Protein AF-J0D7P2-F1 (afdb_monomer_lite)

InterPro domains:
  IPR002893 Zinc finger, MYND-type [PF01753] (355-389)
  IPR002893 Zinc finger, MYND-type [PS50865] (340-389)

Radius of gyration: 26.2 Å; chains: 1; bounding box: 62×59×88 Å

Sequence (466 aa):
MDLVTRANRIAATLAGESATCCPLCLVSLAEELATGVAVRELDRVRTDGHAFWNACVAAVIKLFEDTAPGRHGILESTIATCPREHGSAGRLPNVVQVLVNALCHILSAGLTRGAHSGFERAKKRRGAFASARGHWPTEPAQLFPGGPHRLLCALVHWGADGQSRYPIAVLAELATVALPFVFRTIIGSPRLHIDTLTLFVDRLRGEPVDEDADGVTLQEQDVSRRRTTRSQGIMAVALFLGALQSGPDAGANDLLSFAGPRGQDVFGAVVDALEFFNCPRTDMYKALALVANRLQQNLGLPVSVLPAPILACRGPELDIQDIIVVLLRTVREQKRRCSGPGCGLYVQEHEPGMAFRPCADCLVVHYCSRACQRRDWNGGSRVAHAQVCAAIRRLVDARDYHAAYAACSPREMSAILEFALSHTALHDELRQRAVEILGQHHDVGLRTLMALSPDVRMAAMHEIFG

Structure (mmCIF, N/CA/C/O backbone):
data_AF-J0D7P2-F1
#
_entry.id   AF-J0D7P2-F1
#
loop_
_atom_site.group_PDB
_atom_site.id
_atom_site.type_symbol
_atom_site.label_atom_id
_atom_site.label_alt_id
_atom_site.label_comp_id
_atom_site.label_asym_id
_atom_site.label_entity_id
_atom_site.label_seq_id
_atom_site.pdbx_PDB_ins_code
_atom_site.Cartn_x
_atom_site.Cartn_y
_atom_site.Cartn_z
_atom_site.occupancy
_atom_site.B_iso_or_equiv
_atom_site.auth_seq_id
_atom_site.auth_comp_id
_atom_site.auth_asym_id
_atom_site.auth_atom_id
_atom_site.pdbx_PDB_model_num
ATOM 1 N N . MET A 1 1 ? 2.877 -11.724 -33.453 1.00 72.81 1 MET A N 1
ATOM 2 C CA . MET A 1 1 ? 3.406 -12.660 -32.434 1.00 72.81 1 MET A CA 1
ATOM 3 C C . MET A 1 1 ? 2.502 -12.557 -31.227 1.00 72.81 1 MET A C 1
ATOM 5 O O . MET A 1 1 ? 2.209 -11.434 -30.843 1.00 72.81 1 MET A O 1
ATOM 9 N N . ASP A 1 2 ? 2.036 -13.680 -30.684 1.00 94.75 2 ASP A N 1
ATOM 10 C CA . ASP A 1 2 ? 1.225 -13.688 -29.461 1.00 94.75 2 ASP A CA 1
ATOM 11 C C . ASP A 1 2 ? 1.992 -13.028 -28.292 1.00 94.75 2 ASP A C 1
ATOM 13 O O . ASP A 1 2 ? 3.217 -13.168 -28.179 1.00 94.75 2 ASP A O 1
ATOM 17 N N . LEU A 1 3 ? 1.282 -12.256 -27.464 1.00 96.12 3 LEU A N 1
ATOM 18 C CA . LEU A 1 3 ? 1.869 -11.417 -26.415 1.00 96.12 3 LEU A CA 1
ATOM 19 C C . LEU A 1 3 ? 2.618 -12.245 -25.359 1.00 96.12 3 LEU A C 1
ATOM 21 O O . LEU A 1 3 ? 3.700 -11.842 -24.931 1.00 96.12 3 LEU A O 1
ATOM 25 N N . VAL A 1 4 ? 2.100 -13.426 -24.999 1.00 97.00 4 VAL A N 1
ATOM 26 C CA . VAL A 1 4 ? 2.747 -14.348 -24.049 1.00 97.00 4 VAL A CA 1
ATOM 27 C C . VAL A 1 4 ? 4.060 -14.863 -24.631 1.00 97.00 4 VAL A C 1
ATOM 29 O O . VAL A 1 4 ? 5.087 -14.872 -23.956 1.00 97.00 4 VAL A O 1
ATOM 32 N N . THR A 1 5 ? 4.066 -15.212 -25.920 1.00 97.00 5 THR A N 1
ATOM 33 C CA . THR A 1 5 ? 5.286 -15.654 -26.615 1.00 97.00 5 THR A CA 1
ATOM 34 C C . THR A 1 5 ? 6.365 -14.565 -26.608 1.00 97.00 5 THR A C 1
ATOM 36 O O . THR A 1 5 ? 7.541 -14.845 -26.362 1.00 97.00 5 THR A O 1
ATOM 39 N N . ARG A 1 6 ? 5.976 -13.304 -26.845 1.00 96.56 6 ARG A N 1
ATOM 40 C CA . ARG A 1 6 ? 6.893 -12.155 -26.773 1.00 96.56 6 ARG A CA 1
ATOM 41 C C . ARG A 1 6 ? 7.418 -11.944 -25.349 1.00 96.56 6 ARG A C 1
ATOM 43 O O . ARG A 1 6 ? 8.620 -11.747 -25.188 1.00 96.56 6 ARG A O 1
ATOM 50 N N . ALA A 1 7 ? 6.544 -12.010 -24.345 1.00 97.06 7 ALA A N 1
ATOM 51 C CA . ALA A 1 7 ? 6.902 -11.875 -22.935 1.00 97.06 7 ALA A CA 1
ATOM 52 C C . ALA A 1 7 ? 7.911 -12.954 -22.501 1.00 97.06 7 ALA A C 1
ATOM 54 O O . ALA A 1 7 ? 8.959 -12.630 -21.951 1.00 97.06 7 ALA A O 1
ATOM 55 N N . ASN A 1 8 ? 7.668 -14.220 -22.848 1.00 96.44 8 ASN A N 1
ATOM 56 C CA . ASN A 1 8 ? 8.562 -15.333 -22.513 1.00 96.44 8 ASN A CA 1
ATOM 57 C C . ASN A 1 8 ? 9.932 -15.229 -23.199 1.00 96.44 8 ASN A C 1
ATOM 59 O O . ASN A 1 8 ? 10.953 -15.549 -22.593 1.00 96.44 8 ASN A O 1
ATOM 63 N N . ARG A 1 9 ? 9.990 -14.718 -24.436 1.00 95.69 9 ARG A N 1
ATOM 64 C CA . ARG A 1 9 ? 11.274 -14.432 -25.094 1.00 95.69 9 ARG A CA 1
ATOM 65 C C . ARG A 1 9 ? 12.073 -13.371 -24.338 1.00 95.69 9 ARG A C 1
ATOM 67 O O . ARG A 1 9 ? 13.273 -13.535 -24.148 1.00 95.69 9 ARG A O 1
ATOM 74 N N . ILE A 1 10 ? 11.411 -12.302 -23.899 1.00 96.50 10 ILE A N 1
ATOM 75 C CA . ILE A 1 10 ? 12.055 -11.246 -23.108 1.00 96.50 10 ILE A CA 1
ATOM 76 C C . ILE A 1 10 ? 12.500 -11.791 -21.749 1.00 96.50 10 ILE A C 1
ATOM 78 O O . ILE A 1 10 ? 13.613 -11.501 -21.319 1.00 96.50 10 ILE A O 1
ATOM 82 N N . ALA A 1 11 ? 11.691 -12.641 -21.115 1.00 97.00 11 ALA A N 1
ATOM 83 C CA . ALA A 1 11 ? 12.054 -13.318 -19.873 1.00 97.00 11 ALA A CA 1
ATOM 84 C C . ALA A 1 11 ? 13.388 -14.066 -20.003 1.00 97.00 11 ALA A C 1
ATOM 86 O O . ALA A 1 11 ? 14.273 -13.889 -19.171 1.00 97.00 11 ALA A O 1
ATOM 87 N N . ALA A 1 12 ? 13.563 -14.832 -21.087 1.00 96.00 12 ALA A N 1
ATOM 88 C CA . ALA A 1 12 ? 14.804 -15.553 -21.358 1.00 96.00 12 ALA A CA 1
ATOM 89 C C . ALA A 1 12 ? 16.010 -14.608 -21.510 1.00 96.00 12 ALA A C 1
ATOM 91 O O . ALA A 1 12 ? 17.078 -14.892 -20.975 1.00 96.00 12 ALA A O 1
ATOM 92 N N . THR A 1 13 ? 15.839 -13.458 -22.174 1.00 95.88 13 THR A N 1
ATOM 93 C CA . THR A 1 13 ? 16.916 -12.455 -22.299 1.00 95.88 13 THR A CA 1
ATOM 94 C C . THR A 1 13 ? 17.253 -11.766 -20.973 1.00 95.88 13 THR A C 1
ATOM 96 O O . THR A 1 13 ? 18.423 -11.533 -20.682 1.00 95.88 13 THR A O 1
ATOM 99 N N . LEU A 1 14 ? 16.247 -11.481 -20.139 1.00 95.75 14 LEU A N 1
ATOM 100 C CA . LEU A 1 14 ? 16.429 -10.854 -18.826 1.00 95.75 14 LEU A CA 1
ATOM 101 C C . LEU A 1 14 ? 17.067 -11.809 -17.808 1.00 95.75 14 LEU A C 1
ATOM 103 O O . LEU A 1 14 ? 17.820 -11.364 -16.945 1.00 95.75 14 LEU A O 1
ATOM 107 N N . ALA A 1 15 ? 16.796 -13.111 -17.920 1.00 93.94 15 ALA A N 1
ATOM 108 C CA . ALA A 1 15 ? 17.374 -14.140 -17.058 1.00 93.94 15 ALA A CA 1
ATOM 109 C C . ALA A 1 15 ? 18.873 -14.393 -17.322 1.00 93.94 15 ALA A C 1
ATOM 111 O O . ALA A 1 15 ? 19.553 -14.958 -16.467 1.00 93.94 15 ALA A O 1
ATOM 112 N N . GLY A 1 16 ? 19.398 -13.979 -18.481 1.00 92.19 16 GLY A N 1
ATOM 113 C CA . GLY A 1 16 ? 20.811 -14.137 -18.826 1.00 92.19 16 GLY A CA 1
ATOM 114 C C . GLY A 1 16 ? 21.760 -13.326 -17.933 1.00 92.19 16 GLY A C 1
ATOM 115 O O . GLY A 1 16 ? 21.369 -12.362 -17.266 1.00 92.19 16 GLY A O 1
ATOM 116 N N . GLU A 1 17 ? 23.050 -13.678 -17.950 1.00 84.94 17 GLU A N 1
ATOM 117 C CA . GLU A 1 17 ? 24.098 -13.022 -17.146 1.00 84.94 17 GLU A CA 1
ATOM 118 C C . GLU A 1 17 ? 24.199 -11.512 -17.382 1.00 84.94 17 GLU A C 1
ATOM 120 O O . GLU A 1 17 ? 24.470 -10.773 -16.442 1.00 84.94 17 GLU A O 1
ATOM 125 N N . SER A 1 18 ? 23.871 -11.033 -18.576 1.00 78.12 18 SER A N 1
ATOM 126 C CA . SER A 1 18 ? 23.926 -9.610 -18.911 1.00 78.12 18 SER A CA 1
ATOM 127 C C . SER A 1 18 ? 22.571 -8.889 -18.837 1.00 78.12 18 SER A C 1
ATOM 129 O O . SER A 1 18 ? 22.543 -7.667 -18.947 1.00 78.12 18 SER A O 1
ATOM 131 N N . ALA A 1 19 ? 21.456 -9.612 -18.640 1.00 77.88 19 ALA A N 1
ATOM 132 C CA . ALA A 1 19 ? 20.086 -9.073 -18.679 1.00 77.88 19 ALA A CA 1
ATOM 133 C C . ALA A 1 19 ? 19.822 -8.159 -19.901 1.00 77.88 19 ALA A C 1
ATOM 135 O O . ALA A 1 19 ? 19.200 -7.099 -19.803 1.00 77.88 19 ALA A O 1
ATOM 136 N N . THR A 1 20 ? 20.332 -8.558 -21.069 1.00 83.06 20 THR A N 1
ATOM 137 C CA . THR A 1 20 ? 20.390 -7.730 -22.279 1.00 83.06 20 THR A CA 1
ATOM 138 C C . THR A 1 20 ? 19.141 -7.892 -23.133 1.00 83.06 20 THR A C 1
ATOM 140 O O . THR A 1 20 ? 19.086 -8.669 -24.082 1.00 83.06 20 THR A O 1
ATOM 143 N N . CYS A 1 21 ? 18.110 -7.117 -22.814 1.00 94.62 21 CYS A N 1
ATOM 144 C CA . CYS A 1 21 ? 17.049 -6.821 -23.773 1.00 94.62 21 CYS A CA 1
ATOM 145 C C . CYS A 1 21 ? 17.202 -5.379 -24.265 1.00 94.62 21 CYS A C 1
ATOM 147 O O . CYS A 1 21 ? 17.694 -4.523 -23.531 1.00 94.62 21 CYS A O 1
ATOM 149 N N . CYS A 1 22 ? 16.788 -5.097 -25.504 1.00 95.88 22 CYS A N 1
ATOM 150 C CA . CYS A 1 22 ? 16.785 -3.725 -26.008 1.00 95.88 22 CYS A CA 1
ATOM 151 C C . CYS A 1 22 ? 15.839 -2.861 -25.143 1.00 95.88 22 CYS A C 1
ATOM 153 O O . CYS A 1 22 ? 14.629 -3.126 -25.137 1.00 95.88 22 CYS A O 1
ATOM 155 N N . PRO A 1 23 ? 16.338 -1.816 -24.452 1.00 96.06 23 PRO A N 1
ATOM 156 C CA . PRO A 1 23 ? 15.519 -0.978 -23.576 1.00 96.06 23 PRO A CA 1
ATOM 157 C C . PRO A 1 23 ? 14.340 -0.324 -24.298 1.00 96.06 23 PRO A C 1
ATOM 159 O O . PRO A 1 23 ? 13.242 -0.279 -23.754 1.00 96.06 23 PRO A O 1
ATOM 162 N N . LEU A 1 24 ? 14.513 0.099 -25.555 1.00 95.50 24 LEU A N 1
ATOM 163 C CA . LEU A 1 24 ? 13.444 0.715 -26.352 1.00 95.50 24 LEU A CA 1
ATOM 164 C C . LEU A 1 24 ? 12.345 -0.285 -26.744 1.00 95.50 24 LEU A C 1
ATOM 166 O O . LEU A 1 24 ? 11.158 0.042 -26.710 1.00 95.50 24 LEU A O 1
ATOM 170 N N . CYS A 1 25 ? 12.711 -1.536 -27.044 1.00 95.94 25 CYS A N 1
ATOM 171 C CA . CYS A 1 25 ? 11.732 -2.613 -27.222 1.00 95.94 25 CYS A CA 1
ATOM 172 C C . CYS A 1 25 ? 10.923 -2.870 -25.945 1.00 95.94 25 CYS A C 1
ATOM 174 O O . CYS A 1 25 ? 9.739 -3.221 -26.028 1.00 95.94 25 CYS A O 1
ATOM 176 N N . LEU A 1 26 ? 11.573 -2.738 -24.785 1.00 97.12 26 LEU A N 1
ATOM 177 C CA . LEU A 1 26 ? 10.940 -2.938 -23.492 1.00 97.12 26 LEU A 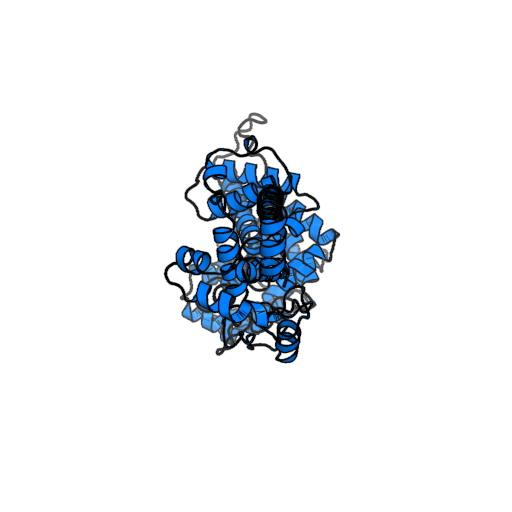CA 1
ATOM 178 C C . LEU A 1 26 ? 10.020 -1.770 -23.126 1.00 97.12 26 LEU A C 1
ATOM 180 O O . LEU A 1 26 ? 8.919 -2.029 -22.656 1.00 97.12 26 LEU A O 1
ATOM 184 N N . VAL A 1 27 ? 10.404 -0.519 -23.413 1.00 95.88 27 VAL A N 1
ATOM 185 C CA . VAL A 1 27 ? 9.527 0.663 -23.274 1.00 95.88 27 VAL A CA 1
ATOM 186 C C . VAL A 1 27 ? 8.252 0.480 -24.095 1.00 95.88 27 VAL A C 1
ATOM 188 O O . VAL A 1 27 ? 7.157 0.580 -23.550 1.00 95.88 27 VAL A O 1
ATOM 191 N N . SER A 1 28 ? 8.386 0.104 -25.370 1.00 95.56 28 SER A N 1
ATOM 192 C CA . SER A 1 28 ? 7.232 -0.170 -26.235 1.00 95.56 28 SER A CA 1
ATOM 193 C C . SER A 1 28 ? 6.334 -1.280 -25.672 1.00 95.56 28 SER A C 1
ATOM 195 O O . SER A 1 28 ? 5.111 -1.170 -25.724 1.00 95.56 28 SER A O 1
ATOM 197 N N . LEU A 1 29 ? 6.915 -2.346 -25.103 1.00 96.75 29 LEU A N 1
ATOM 198 C CA . LEU A 1 29 ? 6.120 -3.385 -24.440 1.00 96.75 29 LEU A CA 1
ATOM 199 C C . LEU A 1 29 ? 5.441 -2.863 -23.167 1.00 96.75 29 LEU A C 1
ATOM 201 O O . LEU A 1 29 ? 4.307 -3.239 -22.895 1.00 96.75 29 LEU A O 1
ATOM 205 N N . ALA A 1 30 ? 6.122 -2.027 -22.385 1.00 97.38 30 ALA A N 1
ATOM 206 C CA . ALA A 1 30 ? 5.572 -1.440 -21.172 1.00 97.38 30 ALA A CA 1
ATOM 207 C C . ALA A 1 30 ? 4.330 -0.597 -21.483 1.00 97.38 30 ALA A C 1
ATOM 209 O O . ALA A 1 30 ? 3.296 -0.777 -20.847 1.00 97.38 30 ALA A O 1
ATOM 210 N N . GLU A 1 31 ? 4.403 0.259 -22.505 1.00 96.31 31 GLU A N 1
ATOM 211 C CA . GLU A 1 31 ? 3.273 1.062 -22.987 1.00 96.31 31 GLU A CA 1
ATOM 212 C C . GLU A 1 31 ? 2.126 0.182 -23.499 1.00 96.31 31 GLU A C 1
ATOM 214 O O . GLU A 1 31 ? 0.968 0.368 -23.120 1.00 96.31 31 GLU A O 1
ATOM 219 N N . GLU A 1 32 ? 2.448 -0.840 -24.293 1.00 96.38 32 GLU A N 1
ATOM 220 C CA . GLU A 1 32 ? 1.473 -1.813 -24.779 1.00 96.38 32 GLU A CA 1
ATOM 221 C C . GLU A 1 32 ? 0.764 -2.532 -23.614 1.00 96.38 32 GLU A C 1
ATOM 223 O O . GLU A 1 32 ? -0.465 -2.606 -23.596 1.00 96.38 32 GLU A O 1
ATOM 228 N N . LEU A 1 33 ? 1.491 -2.990 -22.590 1.00 96.69 33 LEU A N 1
ATOM 229 C CA . LEU A 1 33 ? 0.908 -3.634 -21.406 1.00 96.69 33 LEU A CA 1
ATOM 230 C C . LEU A 1 33 ? 0.119 -2.663 -20.517 1.00 96.69 33 LEU A C 1
ATOM 232 O O . LEU A 1 33 ? -0.876 -3.069 -19.909 1.00 96.69 33 LEU A O 1
ATOM 236 N N . ALA A 1 34 ? 0.521 -1.396 -20.442 1.00 95.44 34 ALA A N 1
ATOM 237 C CA . ALA A 1 34 ? -0.127 -0.387 -19.610 1.00 95.44 34 ALA A CA 1
ATOM 238 C C . ALA A 1 34 ? -1.443 0.118 -20.213 1.00 95.44 34 ALA A C 1
ATOM 240 O O . ALA A 1 34 ? -2.435 0.246 -19.495 1.00 95.44 34 ALA A O 1
ATOM 241 N N . THR A 1 35 ? -1.487 0.367 -21.524 1.00 94.06 35 THR A N 1
ATOM 242 C CA . THR A 1 35 ? -2.650 0.999 -22.174 1.00 94.06 35 THR A CA 1
ATOM 243 C C . THR A 1 35 ? -3.116 0.277 -23.436 1.00 94.06 35 THR A C 1
ATOM 245 O O . THR A 1 35 ? -4.321 0.209 -23.672 1.00 94.06 35 THR A O 1
ATOM 248 N N . GLY A 1 36 ? -2.205 -0.313 -24.213 1.00 87.06 36 GLY A N 1
ATOM 249 C CA . GLY A 1 36 ? -2.497 -0.824 -25.559 1.00 87.06 36 GLY A CA 1
ATOM 250 C C . GLY A 1 36 ? -3.219 -2.174 -25.633 1.00 87.06 36 GLY A C 1
ATOM 251 O O . GLY A 1 36 ? -3.992 -2.407 -26.559 1.00 87.06 36 GLY A O 1
ATOM 252 N N . VAL A 1 37 ? -3.004 -3.079 -24.675 1.00 92.75 37 VAL A N 1
ATOM 253 C CA . VAL A 1 37 ? -3.583 -4.436 -24.728 1.00 92.75 37 VAL A CA 1
ATOM 254 C C . VAL A 1 37 ? -4.957 -4.501 -24.089 1.00 92.75 37 VAL A C 1
ATOM 256 O O . VAL A 1 37 ? -5.231 -3.828 -23.093 1.00 92.75 37 VAL A O 1
ATOM 259 N N . ALA A 1 38 ? -5.816 -5.376 -24.608 1.00 94.81 38 ALA A N 1
ATOM 260 C CA . ALA A 1 38 ? -7.045 -5.744 -23.921 1.00 94.81 38 ALA A CA 1
ATOM 261 C C . ALA A 1 38 ? -6.719 -6.420 -22.577 1.00 94.81 38 ALA A C 1
ATOM 263 O O . ALA A 1 38 ? -5.795 -7.229 -22.490 1.00 94.81 38 ALA A O 1
ATOM 264 N N . VAL A 1 39 ? -7.521 -6.149 -21.540 1.00 94.81 39 VAL A N 1
ATOM 265 C CA . VAL A 1 39 ? -7.319 -6.701 -20.182 1.00 94.81 39 VAL A CA 1
ATOM 266 C C . VAL A 1 39 ? -7.207 -8.232 -20.193 1.00 94.81 39 VAL A C 1
ATOM 268 O O . VAL A 1 39 ? -6.377 -8.788 -19.483 1.00 94.81 39 VAL A O 1
ATOM 271 N N . ARG A 1 40 ? -7.960 -8.910 -21.070 1.00 96.19 40 ARG A N 1
ATOM 272 C CA . ARG A 1 40 ? -7.894 -10.371 -21.242 1.00 96.19 40 ARG A CA 1
ATOM 273 C C . ARG A 1 40 ? -6.513 -10.885 -21.668 1.00 96.19 40 ARG A C 1
ATOM 275 O O . ARG A 1 40 ? -6.101 -11.941 -21.208 1.00 96.19 40 ARG A O 1
ATOM 282 N N . GLU A 1 41 ? -5.796 -10.153 -22.521 1.00 97.31 41 GLU A N 1
ATOM 283 C CA . GLU A 1 41 ? -4.455 -10.556 -22.967 1.00 97.31 41 GLU A CA 1
ATOM 284 C C . GLU A 1 41 ? -3.439 -10.346 -21.846 1.00 97.31 41 GLU A C 1
ATOM 286 O O . GLU A 1 41 ? -2.573 -11.189 -21.630 1.00 97.31 41 GLU A O 1
ATOM 291 N N . LEU A 1 42 ? -3.585 -9.268 -21.068 1.00 97.25 42 LEU A N 1
ATOM 292 C CA . LEU A 1 42 ? -2.769 -9.051 -19.875 1.00 97.25 42 LEU A CA 1
ATOM 293 C C . LEU A 1 42 ? -2.983 -10.165 -18.837 1.00 97.25 42 LEU A C 1
ATOM 295 O O . LEU A 1 42 ? -2.017 -10.656 -18.255 1.00 97.25 42 LEU A O 1
ATOM 299 N N . ASP A 1 43 ? -4.226 -10.610 -18.638 1.00 97.19 43 ASP A N 1
ATOM 300 C CA . ASP A 1 43 ? -4.539 -11.730 -17.742 1.00 97.19 43 ASP A CA 1
ATOM 301 C C . ASP A 1 43 ? -3.961 -13.065 -18.243 1.00 97.19 43 ASP A C 1
ATOM 303 O O . ASP A 1 43 ? -3.500 -13.872 -17.428 1.00 97.19 43 ASP A O 1
ATOM 307 N N . ARG A 1 44 ? -3.889 -13.277 -19.567 1.00 97.56 44 ARG A N 1
ATOM 308 C CA . ARG A 1 44 ? -3.141 -14.404 -20.156 1.00 97.56 44 ARG A CA 1
ATOM 309 C C . ARG A 1 44 ? -1.651 -14.307 -19.835 1.00 97.56 44 ARG A C 1
ATOM 311 O O . ARG A 1 44 ? -1.089 -15.269 -19.330 1.00 97.56 44 ARG A O 1
ATOM 318 N N . VAL A 1 45 ? -1.017 -13.141 -19.997 1.00 97.88 45 VAL A N 1
ATOM 319 C CA . VAL A 1 45 ? 0.399 -12.953 -19.609 1.00 97.88 45 VAL A CA 1
ATOM 320 C C . VAL A 1 45 ? 0.612 -13.170 -18.104 1.00 97.88 45 VAL A C 1
ATOM 322 O O . VAL A 1 45 ? 1.635 -13.716 -17.701 1.00 97.88 45 VAL A O 1
ATOM 325 N N . ARG A 1 46 ? -0.340 -12.802 -17.237 1.00 97.75 46 ARG A N 1
ATOM 326 C CA . ARG A 1 46 ? -0.268 -13.112 -15.793 1.00 97.75 46 ARG A CA 1
ATOM 327 C C . ARG A 1 46 ? -0.375 -14.595 -15.474 1.00 97.75 46 ARG A C 1
ATOM 329 O O . ARG A 1 46 ? 0.147 -15.004 -14.445 1.00 97.75 46 ARG A O 1
ATOM 336 N N . THR A 1 47 ? -1.086 -15.362 -16.288 1.00 97.75 47 THR A N 1
ATOM 337 C CA . THR A 1 47 ? -1.319 -16.791 -16.046 1.00 97.75 47 THR A CA 1
ATOM 338 C C . THR A 1 47 ? -0.198 -17.631 -16.652 1.00 97.75 47 THR A C 1
ATOM 340 O O . THR A 1 47 ? 0.381 -18.467 -15.969 1.00 97.75 47 THR A O 1
ATOM 343 N N . ASP A 1 48 ? 0.184 -17.322 -17.890 1.00 97.88 48 ASP A N 1
ATOM 344 C CA . ASP A 1 48 ? 1.092 -18.140 -18.700 1.00 97.88 48 ASP A CA 1
ATOM 345 C C . ASP A 1 48 ? 2.528 -17.577 -18.749 1.00 97.88 48 ASP A C 1
ATOM 347 O O . ASP A 1 48 ? 3.447 -18.223 -19.252 1.00 97.88 48 ASP A O 1
ATOM 351 N N . GLY A 1 49 ? 2.737 -16.355 -18.245 1.00 97.31 49 GLY A N 1
ATOM 352 C CA . GLY A 1 49 ? 3.996 -15.607 -18.320 1.00 97.31 49 GLY A CA 1
ATOM 353 C C . GLY A 1 49 ? 4.654 -15.343 -16.965 1.00 97.31 49 GLY A C 1
ATOM 354 O O . GLY A 1 49 ? 5.286 -14.306 -16.791 1.00 97.31 49 GLY A O 1
ATOM 355 N N . HIS A 1 50 ? 4.527 -16.240 -15.980 1.00 97.94 50 HIS A N 1
ATOM 356 C CA . HIS A 1 50 ? 5.147 -16.060 -14.648 1.00 97.94 50 HIS A CA 1
ATOM 357 C C . HIS A 1 50 ? 6.651 -15.794 -14.730 1.00 97.94 50 HIS A C 1
ATOM 359 O O . HIS A 1 50 ? 7.161 -14.908 -14.049 1.00 97.94 50 HIS A O 1
ATOM 365 N N . ALA A 1 51 ? 7.347 -16.520 -15.610 1.00 97.69 51 ALA A N 1
ATOM 366 C CA . ALA A 1 51 ? 8.776 -16.338 -15.843 1.00 97.69 51 ALA A CA 1
ATOM 367 C C . ALA A 1 51 ? 9.113 -14.906 -16.286 1.00 97.69 51 ALA A C 1
ATOM 369 O O . ALA A 1 51 ? 10.131 -14.369 -15.863 1.00 97.69 51 ALA A O 1
ATOM 370 N N . PHE A 1 52 ? 8.251 -14.269 -17.083 1.00 98.12 52 PHE A N 1
ATOM 371 C CA . PHE A 1 52 ? 8.432 -12.884 -17.513 1.00 98.12 52 PHE A CA 1
ATOM 372 C C . PHE A 1 52 ? 8.359 -11.907 -16.344 1.00 98.12 52 PHE A C 1
ATOM 374 O O . PHE A 1 52 ? 9.288 -11.126 -16.154 1.00 98.12 52 PHE A O 1
ATOM 381 N N . TRP A 1 53 ? 7.319 -11.992 -15.515 1.00 98.19 53 TRP A N 1
ATOM 382 C CA . TRP A 1 53 ? 7.182 -11.104 -14.360 1.00 98.19 53 TRP A CA 1
ATOM 383 C C . TRP A 1 53 ? 8.316 -11.292 -13.348 1.00 98.19 53 TRP A C 1
ATOM 385 O O . TRP A 1 53 ? 8.915 -10.313 -12.903 1.00 98.19 53 TRP A O 1
ATOM 395 N N . ASN A 1 54 ? 8.668 -12.545 -13.048 1.00 98.12 54 ASN A N 1
ATOM 396 C CA . ASN A 1 54 ? 9.772 -12.869 -12.145 1.00 98.12 54 ASN A CA 1
ATOM 397 C C . ASN A 1 54 ? 11.113 -12.354 -12.693 1.00 98.12 54 ASN A C 1
ATOM 399 O O . ASN A 1 54 ? 11.911 -11.796 -11.941 1.00 98.12 54 ASN A O 1
ATOM 403 N N . ALA A 1 55 ? 11.348 -12.487 -14.004 1.00 97.75 55 ALA A N 1
ATOM 404 C CA . ALA A 1 55 ? 12.541 -11.953 -14.653 1.00 97.75 55 ALA A CA 1
ATOM 405 C C . ALA A 1 55 ? 12.582 -10.419 -14.609 1.00 97.75 55 ALA A C 1
ATOM 407 O O . ALA A 1 55 ? 13.657 -9.855 -14.426 1.00 97.75 55 ALA A O 1
ATOM 408 N N . CYS A 1 56 ? 11.436 -9.732 -14.706 1.00 98.25 56 CYS A N 1
ATOM 409 C CA . CYS A 1 56 ? 11.388 -8.282 -14.537 1.00 98.25 56 CYS A CA 1
ATOM 410 C C . CYS A 1 56 ? 11.804 -7.851 -13.124 1.00 98.25 56 CYS A C 1
ATOM 412 O O . CYS A 1 56 ? 12.624 -6.945 -12.987 1.00 98.25 56 CYS A O 1
ATOM 414 N N . VAL A 1 57 ? 11.293 -8.518 -12.081 1.00 98.12 57 VAL A N 1
ATOM 415 C CA . VAL A 1 57 ? 11.691 -8.241 -10.689 1.00 98.12 57 VAL A CA 1
ATOM 416 C C . VAL A 1 57 ? 13.184 -8.514 -10.482 1.00 98.12 57 VAL A C 1
ATOM 418 O O . VAL A 1 57 ? 13.907 -7.665 -9.960 1.00 98.12 57 VAL A O 1
ATOM 421 N N . ALA A 1 58 ? 13.665 -9.675 -10.936 1.00 97.12 58 ALA A N 1
ATOM 422 C CA . ALA A 1 58 ? 15.069 -10.056 -10.816 1.00 97.12 58 ALA A CA 1
ATOM 423 C C . ALA A 1 58 ? 16.001 -9.085 -11.558 1.00 97.12 58 ALA A C 1
ATOM 425 O O . ALA A 1 58 ? 17.063 -8.746 -11.039 1.00 97.12 58 ALA A O 1
ATOM 426 N N . ALA A 1 59 ? 15.597 -8.591 -12.732 1.00 96.94 59 ALA A N 1
ATOM 427 C CA . ALA A 1 59 ? 16.365 -7.611 -13.491 1.00 96.94 59 ALA A CA 1
ATOM 428 C C . ALA A 1 59 ? 16.493 -6.273 -12.747 1.00 96.94 59 ALA A C 1
ATOM 430 O O . ALA A 1 59 ? 17.587 -5.719 -12.713 1.00 96.94 59 ALA A O 1
ATOM 431 N N . VAL A 1 60 ? 15.433 -5.775 -12.095 1.00 97.25 60 VAL A N 1
ATOM 432 C CA . VAL A 1 60 ? 15.508 -4.541 -11.282 1.00 97.25 60 VAL A CA 1
ATOM 433 C C . VAL A 1 60 ? 16.531 -4.682 -10.148 1.00 97.25 60 VAL A C 1
ATOM 435 O O . VAL A 1 60 ? 17.347 -3.782 -9.945 1.00 97.25 60 VAL A O 1
ATOM 438 N N . ILE A 1 61 ? 16.527 -5.824 -9.450 1.00 97.00 61 ILE A N 1
ATOM 439 C CA . ILE A 1 61 ? 17.483 -6.128 -8.370 1.00 97.00 61 ILE A CA 1
ATOM 440 C C . ILE A 1 61 ? 18.906 -6.228 -8.921 1.00 97.00 61 ILE A C 1
ATOM 442 O O . ILE A 1 61 ? 19.819 -5.577 -8.423 1.00 97.00 61 ILE A O 1
ATOM 446 N N . LYS A 1 62 ? 19.095 -7.006 -9.987 1.00 95.62 62 LYS A N 1
ATOM 447 C CA . LYS A 1 62 ? 20.404 -7.235 -10.598 1.00 95.62 62 LYS A CA 1
ATOM 448 C C . LYS A 1 62 ? 21.032 -5.952 -11.134 1.00 95.62 62 LYS A C 1
ATOM 450 O O . LYS A 1 62 ? 22.235 -5.751 -10.994 1.00 95.62 62 LYS A O 1
ATOM 455 N N . LEU A 1 63 ? 20.231 -5.076 -11.741 1.00 94.38 63 LEU A N 1
ATOM 456 C CA . LEU A 1 63 ? 20.717 -3.792 -12.234 1.00 94.38 63 LEU A CA 1
ATOM 457 C C . LEU A 1 63 ? 21.231 -2.909 -11.089 1.00 94.38 63 LEU A C 1
ATOM 459 O O . LEU A 1 63 ? 22.199 -2.182 -11.285 1.00 94.38 63 LEU A O 1
ATOM 463 N N . PHE A 1 64 ? 20.610 -2.983 -9.911 1.00 95.12 64 PHE A N 1
ATOM 464 C CA . PHE A 1 64 ? 21.061 -2.266 -8.718 1.00 95.12 64 PHE A CA 1
ATOM 465 C C . PHE A 1 64 ? 22.356 -2.851 -8.135 1.00 95.12 64 PHE A C 1
ATOM 467 O O . PHE A 1 64 ? 23.247 -2.105 -7.741 1.00 95.12 64 PHE A O 1
ATOM 474 N N . GLU A 1 65 ? 22.469 -4.177 -8.075 1.00 94.81 65 GLU A N 1
ATOM 475 C CA . GLU A 1 65 ? 23.602 -4.844 -7.420 1.00 94.81 65 GLU A CA 1
ATOM 476 C C . GLU A 1 65 ? 24.868 -4.879 -8.263 1.00 94.81 65 GLU A C 1
ATOM 478 O O . GLU A 1 65 ? 25.973 -4.761 -7.737 1.00 94.81 65 GLU A O 1
ATOM 483 N N . ASP A 1 66 ? 24.719 -5.084 -9.567 1.00 91.31 66 ASP A N 1
ATOM 484 C CA . ASP A 1 66 ? 25.863 -5.157 -10.457 1.00 91.31 66 ASP A CA 1
ATOM 485 C C . ASP A 1 66 ? 26.231 -3.736 -10.909 1.00 91.31 66 ASP A C 1
ATOM 487 O O . ASP A 1 66 ? 25.529 -3.086 -11.683 1.00 91.31 66 ASP A O 1
ATOM 491 N N . THR A 1 67 ? 27.336 -3.252 -10.347 1.00 82.81 67 THR A N 1
ATOM 492 C CA . THR A 1 67 ? 27.947 -1.946 -10.603 1.00 82.81 67 THR A CA 1
ATOM 493 C C . THR A 1 67 ? 29.014 -2.014 -11.697 1.00 82.81 67 THR A C 1
ATOM 495 O O . THR A 1 67 ? 29.822 -1.090 -11.818 1.00 82.81 67 THR A O 1
ATOM 498 N N . ALA A 1 68 ? 29.055 -3.097 -12.488 1.00 83.25 68 ALA A N 1
ATOM 499 C CA . ALA A 1 68 ? 30.123 -3.316 -13.449 1.00 83.25 68 ALA A CA 1
ATOM 500 C C . ALA A 1 68 ? 30.234 -2.148 -14.447 1.00 83.25 68 ALA A C 1
ATOM 502 O O . ALA A 1 68 ? 29.253 -1.792 -15.121 1.00 83.25 68 ALA A O 1
ATOM 503 N N . PRO A 1 69 ? 31.439 -1.567 -14.599 1.00 79.44 69 PRO A N 1
ATOM 504 C CA . PRO A 1 69 ? 31.686 -0.586 -15.640 1.00 79.44 69 PRO A CA 1
ATOM 505 C C . PRO A 1 69 ? 31.479 -1.252 -17.006 1.00 79.44 69 PRO A C 1
ATOM 507 O O . PRO A 1 69 ? 31.992 -2.336 -17.268 1.00 79.44 69 PRO A O 1
ATOM 510 N N . GLY A 1 70 ? 30.707 -0.609 -17.883 1.00 88.50 70 GLY A N 1
ATOM 511 C CA . GLY A 1 70 ? 30.461 -1.088 -19.250 1.00 88.50 70 GLY A CA 1
ATOM 512 C C . GLY A 1 70 ? 29.025 -1.514 -19.548 1.00 88.50 70 GLY A C 1
ATOM 513 O O . GLY A 1 70 ? 28.684 -1.692 -20.717 1.00 88.50 70 GLY A O 1
ATOM 514 N N . ARG A 1 71 ? 28.140 -1.593 -18.544 1.00 90.56 71 ARG A N 1
ATOM 515 C CA . ARG A 1 71 ? 26.727 -1.922 -18.791 1.00 90.56 71 ARG A CA 1
ATOM 516 C C . ARG A 1 71 ? 26.040 -0.941 -19.743 1.00 90.56 71 ARG A C 1
ATOM 518 O O . ARG A 1 71 ? 25.283 -1.375 -20.608 1.00 90.56 71 ARG A O 1
ATOM 525 N N . HIS A 1 72 ? 26.328 0.357 -19.624 1.00 91.81 72 HIS A N 1
ATOM 526 C CA . HIS A 1 72 ? 25.846 1.362 -20.578 1.00 91.81 72 HIS A CA 1
ATOM 527 C C . HIS A 1 72 ? 26.226 0.999 -22.013 1.00 91.81 72 HIS A C 1
ATOM 529 O O . HIS A 1 72 ? 25.338 0.907 -22.853 1.00 91.81 72 HIS A O 1
ATOM 535 N N . GLY A 1 73 ? 27.498 0.680 -22.269 1.00 93.12 73 GLY A N 1
ATOM 536 C CA . GLY A 1 73 ? 27.970 0.303 -23.605 1.00 93.12 73 GLY A CA 1
ATOM 537 C C . GLY A 1 73 ? 27.328 -0.982 -24.134 1.00 93.12 73 GLY A C 1
ATOM 538 O O . GLY A 1 73 ? 26.988 -1.064 -25.312 1.00 93.12 73 GLY A O 1
ATOM 539 N N . ILE A 1 74 ? 27.084 -1.971 -23.267 1.00 93.94 74 ILE A N 1
ATOM 540 C CA . ILE A 1 74 ? 26.374 -3.201 -23.650 1.00 93.94 74 ILE A CA 1
ATOM 541 C C . ILE A 1 74 ? 24.927 -2.886 -24.059 1.00 93.94 74 ILE A C 1
ATOM 543 O O . ILE A 1 74 ? 24.457 -3.379 -25.086 1.00 93.94 74 ILE A O 1
ATOM 547 N N . LEU A 1 75 ? 24.211 -2.063 -23.288 1.00 94.06 75 LEU A N 1
ATOM 548 C CA . LEU A 1 75 ? 22.828 -1.695 -23.602 1.00 94.06 75 LEU A CA 1
ATOM 549 C C . LEU A 1 75 ? 22.737 -0.801 -24.845 1.00 94.06 75 LEU A C 1
ATOM 551 O O . LEU A 1 75 ? 21.850 -1.010 -25.667 1.00 94.06 75 LEU A O 1
ATOM 555 N N . GLU A 1 76 ? 23.665 0.139 -25.029 1.00 93.56 76 GLU A N 1
ATOM 556 C CA . GLU A 1 76 ? 23.773 0.952 -26.248 1.00 93.56 76 GLU A CA 1
ATOM 557 C C . GLU A 1 76 ? 24.046 0.080 -27.479 1.00 93.56 76 GLU A C 1
ATOM 559 O O . GLU A 1 76 ? 23.357 0.210 -28.490 1.00 93.56 76 GLU A O 1
ATOM 564 N N . SER A 1 77 ? 24.973 -0.876 -27.374 1.00 93.88 77 SER A N 1
ATOM 565 C CA . SER A 1 77 ? 25.239 -1.863 -28.428 1.00 93.88 77 SER A CA 1
ATOM 566 C C . SER A 1 77 ? 24.008 -2.730 -28.722 1.00 93.88 77 SER A C 1
ATOM 568 O O . SER A 1 77 ? 23.673 -2.982 -29.881 1.00 93.88 77 SER A O 1
ATOM 570 N N . THR A 1 78 ? 23.262 -3.120 -27.684 1.00 94.88 78 THR A N 1
ATOM 571 C CA . THR A 1 78 ? 22.004 -3.873 -27.825 1.00 94.88 78 THR A CA 1
ATOM 572 C C . THR A 1 78 ? 20.927 -3.055 -28.550 1.00 94.88 78 THR A C 1
ATOM 574 O O . THR A 1 78 ? 20.143 -3.617 -29.313 1.00 94.88 78 THR A O 1
ATOM 577 N N . ILE A 1 79 ? 20.875 -1.732 -28.347 1.00 94.31 79 ILE A N 1
ATOM 578 C CA . ILE A 1 79 ? 19.983 -0.834 -29.102 1.00 94.31 79 ILE A CA 1
ATOM 579 C C . ILE A 1 79 ? 20.443 -0.729 -30.557 1.00 94.31 79 ILE A C 1
ATOM 581 O O . ILE A 1 79 ? 19.625 -0.889 -31.458 1.00 94.31 79 ILE A O 1
ATOM 585 N N . ALA A 1 80 ? 21.739 -0.501 -30.788 1.00 92.88 80 ALA A N 1
ATOM 586 C CA . ALA A 1 80 ? 22.307 -0.314 -32.123 1.00 92.88 80 ALA A CA 1
ATOM 587 C C . ALA A 1 80 ? 22.168 -1.556 -33.019 1.00 92.88 80 ALA A C 1
ATOM 589 O O . ALA A 1 80 ? 21.995 -1.437 -34.227 1.00 92.88 80 ALA A O 1
ATOM 590 N N . THR A 1 81 ? 22.220 -2.748 -32.423 1.00 94.12 81 THR A N 1
ATOM 591 C CA . THR A 1 81 ? 22.057 -4.035 -33.120 1.00 94.12 81 THR A CA 1
ATOM 592 C C . THR A 1 81 ? 20.615 -4.549 -33.106 1.00 94.12 81 THR A C 1
ATOM 594 O O . THR A 1 81 ? 20.345 -5.659 -33.572 1.00 94.12 81 THR A O 1
ATOM 597 N N . CYS A 1 82 ? 19.664 -3.771 -32.574 1.00 94.75 82 CYS A N 1
ATOM 598 C CA . CYS A 1 82 ? 18.278 -4.203 -32.489 1.00 94.75 82 CYS A CA 1
ATOM 599 C C . CYS A 1 82 ? 17.649 -4.270 -33.892 1.00 94.75 82 CYS A C 1
ATOM 601 O O . CYS A 1 82 ? 17.657 -3.276 -34.611 1.00 94.75 82 CYS A O 1
ATOM 603 N N . PRO A 1 83 ? 17.021 -5.396 -34.285 1.00 94.31 83 PRO A N 1
ATOM 604 C CA . PRO A 1 83 ? 16.416 -5.531 -35.612 1.00 94.31 83 PRO A CA 1
ATOM 605 C C . PRO A 1 83 ? 15.124 -4.716 -35.785 1.00 94.31 83 PRO A C 1
ATOM 607 O O . PRO A 1 83 ? 14.519 -4.753 -36.853 1.00 94.31 83 PRO A O 1
ATOM 610 N N . ARG A 1 84 ? 14.636 -4.048 -34.731 1.00 92.88 84 ARG A N 1
ATOM 611 C CA . ARG A 1 84 ? 13.448 -3.197 -34.804 1.00 92.88 84 ARG A CA 1
ATOM 612 C C . ARG A 1 84 ? 13.869 -1.758 -35.031 1.00 92.88 84 ARG A C 1
ATOM 614 O O . ARG A 1 84 ? 14.728 -1.246 -34.323 1.00 92.88 84 ARG A O 1
ATOM 621 N N . GLU A 1 85 ? 13.182 -1.096 -35.952 1.00 89.25 85 GLU A N 1
ATOM 622 C CA . GLU A 1 85 ? 13.325 0.340 -36.140 1.00 89.25 85 GLU A CA 1
ATOM 623 C C . GLU A 1 85 ? 12.783 1.067 -34.909 1.00 89.25 85 GLU A C 1
ATOM 625 O O . GLU A 1 85 ? 11.578 1.187 -34.679 1.00 89.25 85 GLU A O 1
ATOM 630 N N . HIS A 1 86 ? 13.706 1.528 -34.079 1.00 87.19 86 HIS A N 1
ATOM 631 C CA . HIS A 1 86 ? 13.436 2.555 -33.099 1.00 87.19 86 HIS A CA 1
ATOM 632 C C . HIS A 1 86 ? 13.597 3.869 -33.850 1.00 87.19 86 HIS A C 1
ATOM 634 O O . HIS A 1 86 ? 14.723 4.237 -34.179 1.00 87.19 86 HIS A O 1
ATOM 640 N N . GLY A 1 87 ? 12.484 4.531 -34.198 1.00 81.31 87 GLY A N 1
ATOM 641 C CA . GLY A 1 87 ? 12.535 5.855 -34.832 1.00 81.31 87 GLY A CA 1
ATOM 642 C C . GLY A 1 87 ? 13.542 6.730 -34.092 1.00 81.31 87 GLY A C 1
ATOM 643 O O . GLY A 1 87 ? 13.657 6.550 -32.885 1.00 81.31 87 GLY A O 1
ATOM 644 N N . SER A 1 88 ? 14.293 7.577 -34.811 1.00 72.81 88 SER A N 1
ATOM 645 C CA . SER A 1 88 ? 15.512 8.278 -34.368 1.00 72.81 88 SER A CA 1
ATOM 646 C C . SER A 1 88 ? 15.386 8.900 -32.973 1.00 72.81 88 SER A C 1
ATOM 648 O O . SER A 1 88 ? 15.156 10.099 -32.814 1.00 72.81 88 SER A O 1
ATOM 650 N N . ALA A 1 89 ? 15.509 8.059 -31.953 1.00 69.75 89 ALA A N 1
ATOM 651 C CA . ALA A 1 89 ? 15.434 8.442 -30.570 1.00 69.75 89 ALA A CA 1
ATOM 652 C C . ALA A 1 89 ? 16.753 9.151 -30.341 1.00 69.75 89 ALA A C 1
ATOM 654 O O . ALA A 1 89 ? 17.816 8.533 -30.431 1.00 69.75 89 ALA A O 1
ATOM 655 N N . GLY A 1 90 ? 16.690 10.469 -30.154 1.00 77.50 90 GLY A N 1
ATOM 656 C CA . GLY A 1 90 ? 17.866 11.252 -29.809 1.00 77.50 90 GLY A CA 1
ATOM 657 C C . GLY A 1 90 ? 18.629 10.590 -28.661 1.00 77.50 90 GLY A C 1
ATOM 658 O O . GLY A 1 90 ? 18.080 9.775 -27.916 1.00 77.50 90 GLY A O 1
ATOM 659 N N . ARG A 1 91 ? 19.914 10.930 -28.536 1.00 79.75 91 ARG A N 1
ATOM 660 C CA . ARG A 1 91 ? 20.816 10.352 -27.534 1.00 79.75 91 ARG A CA 1
ATOM 661 C C . ARG A 1 91 ? 20.128 10.274 -26.164 1.00 79.75 91 ARG A C 1
ATOM 663 O O . ARG A 1 91 ? 19.830 11.301 -25.558 1.00 79.75 91 ARG A O 1
ATOM 670 N N . LEU A 1 92 ? 19.849 9.052 -25.704 1.00 83.81 92 LEU A N 1
ATOM 671 C CA . LEU A 1 92 ? 19.184 8.823 -24.423 1.00 83.81 92 LEU A CA 1
ATOM 672 C C . LEU A 1 92 ? 20.181 9.145 -23.304 1.00 83.81 92 LEU A C 1
ATOM 674 O O . LEU A 1 92 ? 21.257 8.549 -23.290 1.00 83.81 92 LEU A O 1
ATOM 678 N N . PRO A 1 93 ? 19.857 10.043 -22.358 1.00 77.50 93 PRO A N 1
ATOM 679 C CA . PRO A 1 93 ? 20.820 10.488 -21.349 1.00 77.50 93 PRO A CA 1
ATOM 680 C C . PRO A 1 93 ? 21.320 9.360 -20.436 1.00 77.50 93 PRO A C 1
ATOM 682 O O . PRO A 1 93 ? 22.450 9.406 -19.965 1.00 77.50 93 PRO A O 1
ATOM 685 N N . ASN A 1 94 ? 20.485 8.343 -20.185 1.00 92.31 94 ASN A N 1
ATOM 686 C CA . ASN A 1 94 ? 20.832 7.203 -19.341 1.00 92.31 94 ASN A CA 1
ATOM 687 C C . ASN A 1 94 ? 20.051 5.944 -19.761 1.00 92.31 94 ASN A C 1
ATOM 689 O O . ASN A 1 94 ? 18.905 5.732 -19.363 1.00 92.31 94 ASN A O 1
ATOM 693 N N . VAL A 1 95 ? 20.678 5.089 -20.573 1.00 93.56 95 VAL A N 1
ATOM 694 C CA . VAL A 1 95 ? 20.050 3.865 -21.099 1.00 93.56 95 VAL A CA 1
ATOM 695 C C . VAL A 1 95 ? 19.661 2.857 -20.005 1.00 93.56 95 VAL A C 1
ATOM 697 O O . VAL A 1 95 ? 18.650 2.165 -20.138 1.00 93.56 95 VAL A O 1
ATOM 700 N N . VAL A 1 96 ? 20.412 2.804 -18.897 1.00 94.25 96 VAL A N 1
ATOM 701 C CA . VAL A 1 96 ? 20.088 1.940 -17.750 1.00 94.25 96 VAL A CA 1
ATOM 702 C C . VAL A 1 96 ? 18.794 2.413 -17.092 1.00 94.25 96 VAL A C 1
ATOM 704 O O . VAL A 1 96 ? 17.901 1.604 -16.853 1.00 94.25 96 VAL A O 1
ATOM 707 N N . GLN A 1 97 ? 18.641 3.724 -16.887 1.00 94.00 97 GLN A N 1
ATOM 708 C CA . GLN A 1 97 ? 17.417 4.285 -16.316 1.00 94.00 97 GLN A CA 1
ATOM 709 C C . GLN A 1 97 ? 16.201 4.031 -17.217 1.00 94.00 97 GLN A C 1
ATOM 711 O O . GLN A 1 97 ? 15.125 3.699 -16.721 1.00 94.00 97 GLN A O 1
ATOM 716 N N . VAL A 1 98 ? 16.360 4.122 -18.543 1.00 94.69 98 VAL A N 1
ATOM 717 C CA . VAL A 1 98 ? 15.297 3.771 -19.503 1.00 94.69 98 VAL A CA 1
ATOM 718 C C . VAL A 1 98 ? 14.862 2.313 -19.327 1.00 94.69 98 VAL A C 1
ATOM 720 O O . VAL A 1 98 ? 13.663 2.035 -19.266 1.00 94.69 98 VAL A O 1
ATOM 723 N N . LEU A 1 99 ? 15.819 1.391 -19.187 1.00 95.88 99 LEU A N 1
ATOM 724 C CA . LEU A 1 99 ? 15.537 -0.024 -18.952 1.00 95.88 99 LEU A CA 1
ATOM 725 C C . LEU A 1 99 ? 14.802 -0.249 -17.621 1.00 95.88 99 LEU A C 1
ATOM 727 O O . LEU A 1 99 ? 13.764 -0.909 -17.602 1.00 95.88 99 LEU A O 1
ATOM 731 N N . VAL A 1 100 ? 15.297 0.328 -16.523 1.00 96.50 100 VAL A N 1
ATOM 732 C CA . VAL A 1 100 ? 14.677 0.221 -15.190 1.00 96.50 100 VAL A CA 1
ATOM 733 C C . VAL A 1 100 ? 13.260 0.791 -15.187 1.00 96.50 100 VAL A C 1
ATOM 735 O O . VAL A 1 100 ? 12.347 0.181 -14.629 1.00 96.50 100 VAL A O 1
ATOM 738 N N . ASN A 1 101 ? 13.049 1.930 -15.846 1.00 96.19 101 ASN A N 1
ATOM 739 C CA . ASN A 1 101 ? 11.734 2.550 -15.966 1.00 96.19 101 ASN A CA 1
ATOM 740 C C . ASN A 1 101 ? 10.759 1.652 -16.717 1.00 96.19 101 ASN A C 1
ATOM 742 O O . ASN A 1 101 ? 9.628 1.482 -16.269 1.00 96.19 101 ASN A O 1
ATOM 746 N N . ALA A 1 102 ? 11.197 1.050 -17.824 1.00 97.06 102 ALA A N 1
ATOM 747 C CA . ALA A 1 102 ? 10.381 0.109 -18.577 1.00 97.06 102 ALA A CA 1
ATOM 748 C C . ALA A 1 102 ? 10.032 -1.131 -17.739 1.00 97.06 102 ALA A C 1
ATOM 750 O O . ALA A 1 102 ? 8.869 -1.525 -17.697 1.00 97.06 102 ALA A O 1
ATOM 751 N N . LEU A 1 103 ? 10.999 -1.698 -17.007 1.00 97.81 103 LEU A N 1
ATOM 752 C CA . LEU A 1 103 ? 10.769 -2.820 -16.090 1.00 97.81 103 LEU A CA 1
ATOM 753 C C . LEU A 1 103 ? 9.750 -2.465 -15.000 1.00 97.81 103 LEU A C 1
ATOM 755 O O . LEU A 1 103 ? 8.786 -3.200 -14.796 1.00 97.81 103 LEU A O 1
ATOM 759 N N . CYS A 1 104 ? 9.915 -1.322 -14.331 1.00 98.31 104 CYS A N 1
ATOM 760 C CA . CYS A 1 104 ? 8.990 -0.881 -13.288 1.00 98.31 104 CYS A CA 1
ATOM 761 C C . CYS A 1 104 ? 7.598 -0.559 -13.853 1.00 98.31 104 CYS A C 1
ATOM 763 O O . CYS A 1 104 ? 6.592 -0.876 -13.228 1.00 98.31 104 CYS A O 1
ATOM 765 N N . HIS A 1 105 ? 7.511 0.016 -15.054 1.00 97.50 105 HIS A N 1
ATOM 766 C CA . HIS A 1 105 ? 6.232 0.283 -15.712 1.00 97.50 105 HIS A CA 1
ATOM 767 C C . HIS A 1 105 ? 5.500 -1.017 -16.088 1.00 97.50 105 HIS A C 1
ATOM 769 O O . HIS A 1 105 ? 4.294 -1.128 -15.869 1.00 97.50 105 HIS A O 1
ATOM 775 N N . ILE A 1 106 ? 6.231 -2.035 -16.563 1.00 98.38 106 ILE A N 1
ATOM 776 C CA . ILE A 1 106 ? 5.698 -3.387 -16.788 1.00 98.38 106 ILE A CA 1
ATOM 777 C C . ILE A 1 106 ? 5.162 -3.966 -15.480 1.00 98.38 106 ILE A C 1
ATOM 779 O O . ILE A 1 106 ? 4.006 -4.385 -15.433 1.00 98.38 106 ILE A O 1
ATOM 783 N N . LEU A 1 107 ? 5.970 -3.963 -14.414 1.00 98.44 107 LEU A N 1
ATOM 784 C CA . LEU A 1 107 ? 5.560 -4.474 -13.104 1.00 98.44 107 LEU A CA 1
ATOM 785 C C . LEU A 1 107 ? 4.309 -3.757 -12.595 1.00 98.44 107 LEU A C 1
ATOM 787 O O . LEU A 1 107 ? 3.375 -4.419 -12.147 1.00 98.44 107 LEU A O 1
ATOM 791 N N . SER A 1 108 ? 4.242 -2.437 -12.762 1.00 97.88 108 SER A N 1
ATOM 792 C CA . SER A 1 108 ? 3.079 -1.642 -12.381 1.00 97.88 108 SER A CA 1
ATOM 793 C C . SER A 1 108 ? 1.816 -2.038 -13.134 1.00 97.88 108 SER A C 1
ATOM 795 O O . SER A 1 108 ? 0.785 -2.323 -12.512 1.00 97.88 108 SER A O 1
ATOM 797 N N . ALA A 1 109 ? 1.897 -2.201 -14.457 1.00 97.75 109 ALA A N 1
ATOM 798 C CA . ALA A 1 109 ? 0.787 -2.728 -15.246 1.00 97.75 109 ALA A CA 1
ATOM 799 C C . ALA A 1 109 ? 0.372 -4.135 -14.768 1.00 97.75 109 ALA A C 1
ATOM 801 O O . ALA A 1 109 ? -0.818 -4.418 -14.594 1.00 97.75 109 ALA A O 1
ATOM 802 N N . GLY A 1 110 ? 1.348 -5.005 -14.487 1.00 98.00 110 GLY A N 1
ATOM 803 C CA . GLY A 1 110 ? 1.142 -6.351 -13.954 1.00 98.00 110 GLY A CA 1
ATOM 804 C C . GLY A 1 110 ? 0.463 -6.372 -12.582 1.00 98.00 110 GLY A C 1
ATOM 805 O O . GLY A 1 110 ? -0.423 -7.200 -12.358 1.00 98.00 110 GLY A O 1
ATOM 806 N N . LEU A 1 111 ? 0.788 -5.438 -11.692 1.00 98.00 111 LEU A N 1
ATOM 807 C CA . LEU A 1 111 ? 0.258 -5.389 -10.330 1.00 98.00 111 LEU A CA 1
ATOM 808 C C . LEU A 1 111 ? -1.109 -4.713 -10.228 1.00 98.00 111 LEU A C 1
ATOM 810 O O . LEU A 1 111 ? -1.912 -5.151 -9.405 1.00 98.00 111 LEU A O 1
ATOM 814 N N . THR A 1 112 ? -1.404 -3.705 -11.055 1.00 96.94 112 THR A N 1
ATOM 815 C CA . THR A 1 112 ? -2.590 -2.846 -10.867 1.00 96.94 112 THR A CA 1
ATOM 816 C C . THR A 1 112 ? -3.710 -3.073 -11.874 1.00 96.94 112 THR A C 1
ATOM 818 O O . THR A 1 112 ? -4.884 -3.061 -11.499 1.00 96.94 112 THR A O 1
ATOM 821 N N . ARG A 1 113 ? -3.398 -3.332 -13.148 1.00 96.62 113 ARG A N 1
ATOM 822 C CA . ARG A 1 113 ? -4.387 -3.215 -14.231 1.00 96.62 113 ARG A CA 1
ATOM 823 C C . ARG A 1 113 ? -5.305 -4.435 -14.364 1.00 96.62 113 ARG A C 1
ATOM 825 O O . ARG A 1 113 ? -4.848 -5.521 -14.702 1.00 96.62 113 ARG A O 1
ATOM 832 N N . GLY A 1 114 ? -6.615 -4.250 -14.225 1.00 96.62 114 GLY A N 1
ATOM 833 C CA . GLY A 1 114 ? -7.629 -5.288 -14.467 1.00 96.62 114 GLY A CA 1
ATOM 834 C C . GLY A 1 114 ? -8.120 -5.997 -13.200 1.00 96.62 114 GLY A C 1
ATOM 835 O O . GLY A 1 114 ? -7.462 -5.990 -12.166 1.00 96.62 114 GLY A O 1
ATOM 836 N N . ALA A 1 115 ? -9.294 -6.632 -13.279 1.00 95.88 115 ALA A N 1
ATOM 837 C CA . ALA A 1 115 ? -10.008 -7.203 -12.123 1.00 95.88 115 ALA A CA 1
ATOM 838 C C . ALA A 1 115 ? -9.304 -8.406 -11.458 1.00 95.88 115 ALA A C 1
ATOM 840 O O . ALA A 1 115 ? -9.691 -8.854 -10.370 1.00 95.88 115 ALA A O 1
ATOM 841 N N . HIS A 1 116 ? -8.296 -8.958 -12.132 1.00 95.94 116 HIS A N 1
ATOM 842 C CA . HIS A 1 116 ? -7.481 -10.069 -11.660 1.00 95.94 116 HIS A CA 1
ATOM 843 C C . HIS A 1 116 ? -6.066 -9.643 -11.265 1.00 95.94 116 HIS A C 1
ATOM 845 O O . HIS A 1 116 ? -5.250 -10.517 -11.001 1.00 95.94 116 HIS A O 1
ATOM 851 N N . SER A 1 117 ? -5.767 -8.344 -11.185 1.00 97.06 117 SER A N 1
ATOM 852 C CA . SER A 1 117 ? -4.464 -7.834 -10.750 1.00 97.06 117 SER A CA 1
ATOM 853 C C . SER A 1 117 ? -4.183 -8.132 -9.269 1.00 97.06 117 SER A C 1
ATOM 855 O O . SER A 1 117 ? -5.104 -8.376 -8.483 1.00 97.06 117 SER A O 1
ATOM 857 N N . GLY A 1 118 ? -2.907 -8.117 -8.867 1.00 96.50 118 GLY A N 1
ATOM 858 C CA . GLY A 1 118 ? -2.525 -8.286 -7.460 1.00 96.50 118 GLY A CA 1
ATOM 859 C C . GLY A 1 118 ? -3.194 -7.245 -6.557 1.00 96.50 118 GLY A C 1
ATOM 860 O O . GLY A 1 118 ? -3.682 -7.590 -5.482 1.00 96.50 118 GLY A O 1
ATOM 861 N N . PHE A 1 119 ? -3.302 -6.005 -7.035 1.00 96.50 119 PHE A N 1
ATOM 862 C CA . PHE A 1 119 ? -3.951 -4.887 -6.354 1.00 96.50 119 PHE A CA 1
ATOM 863 C C . PHE A 1 119 ? -5.440 -5.151 -6.079 1.00 96.50 119 PHE A C 1
ATOM 865 O O . PHE A 1 119 ? -5.894 -5.043 -4.940 1.00 96.50 119 PHE A O 1
ATOM 872 N N . GLU A 1 120 ? -6.210 -5.583 -7.085 1.00 96.19 120 GLU A N 1
ATOM 873 C CA . GLU A 1 120 ? -7.636 -5.892 -6.896 1.00 96.19 120 GLU A CA 1
ATOM 874 C C . GLU A 1 120 ? -7.857 -7.150 -6.046 1.00 96.19 120 GLU A C 1
ATOM 876 O O . GLU A 1 120 ? -8.842 -7.256 -5.308 1.00 96.19 120 GLU A O 1
ATOM 881 N N . ARG A 1 121 ? -6.933 -8.117 -6.100 1.00 95.44 121 ARG A N 1
ATOM 882 C CA . ARG A 1 121 ? -6.967 -9.285 -5.208 1.00 95.44 121 ARG A CA 1
ATOM 883 C C . ARG A 1 121 ? -6.613 -8.914 -3.769 1.00 95.44 121 ARG A C 1
ATOM 885 O O . ARG A 1 121 ? -7.217 -9.472 -2.856 1.00 95.44 121 ARG A O 1
ATOM 892 N N . ALA A 1 122 ? -5.721 -7.947 -3.546 1.00 94.00 122 ALA A N 1
ATOM 893 C CA . ALA A 1 122 ? -5.344 -7.486 -2.211 1.00 94.00 122 ALA A CA 1
ATOM 894 C C . ALA A 1 122 ? -6.549 -6.960 -1.416 1.00 94.00 122 ALA A C 1
ATOM 896 O O . ALA A 1 122 ? -6.658 -7.226 -0.223 1.00 94.00 122 ALA A O 1
ATOM 897 N N . LYS A 1 123 ? -7.514 -6.316 -2.079 1.00 91.62 123 LYS A N 1
ATOM 898 C CA . LYS A 1 123 ? -8.764 -5.846 -1.454 1.00 91.62 123 LYS A CA 1
ATOM 899 C C . LYS A 1 123 ? -9.687 -6.984 -0.977 1.00 91.62 123 LYS A C 1
ATOM 901 O O . LYS A 1 123 ? -10.673 -6.739 -0.285 1.00 91.62 123 LYS A O 1
ATOM 906 N N . LYS A 1 124 ? -9.415 -8.240 -1.357 1.00 91.44 124 LYS A N 1
ATOM 907 C CA . LYS A 1 124 ? -10.232 -9.417 -1.015 1.00 91.44 124 LYS A CA 1
ATOM 908 C C . LYS A 1 124 ? -9.700 -10.127 0.231 1.00 91.44 124 LYS A C 1
ATOM 910 O O . LYS A 1 124 ? -8.521 -10.076 0.563 1.00 91.44 124 LYS A O 1
ATOM 915 N N . ARG A 1 125 ? -10.578 -10.901 0.883 1.00 84.88 125 ARG A N 1
ATOM 916 C CA . ARG A 1 125 ? -10.284 -11.609 2.148 1.00 84.88 125 ARG A CA 1
ATOM 917 C C . ARG A 1 125 ? -9.093 -12.570 2.085 1.00 84.88 125 ARG A C 1
ATOM 919 O O . ARG A 1 125 ? -8.400 -12.730 3.077 1.00 84.88 125 ARG A O 1
ATOM 926 N N . ARG A 1 126 ? -8.888 -13.239 0.946 1.00 85.25 126 ARG A N 1
ATOM 927 C CA . ARG A 1 126 ? -7.830 -14.252 0.775 1.00 85.25 126 ARG A CA 1
ATOM 928 C C . ARG A 1 126 ? -6.447 -13.641 0.491 1.00 85.25 126 ARG A C 1
ATOM 930 O O . ARG A 1 126 ? -5.485 -14.379 0.334 1.00 85.25 126 ARG A O 1
ATOM 937 N N . GLY A 1 127 ? -6.350 -12.311 0.415 1.00 87.00 127 GLY A N 1
ATOM 938 C CA . GLY A 1 127 ? -5.108 -11.609 0.106 1.00 87.00 127 GLY A CA 1
ATOM 939 C C . GLY A 1 127 ? -4.744 -11.628 -1.380 1.00 87.00 127 GLY A C 1
ATOM 940 O O . GLY A 1 127 ? -5.443 -12.199 -2.221 1.00 87.00 127 GLY A O 1
ATOM 941 N N . ALA A 1 128 ? -3.632 -10.970 -1.702 1.00 89.31 128 ALA A N 1
ATOM 942 C CA . ALA A 1 128 ? -3.215 -10.745 -3.081 1.00 89.31 128 ALA A CA 1
ATOM 943 C C . ALA A 1 128 ? -2.694 -12.004 -3.794 1.00 89.31 128 ALA A C 1
ATOM 945 O O . ALA A 1 128 ? -2.790 -12.098 -5.015 1.00 89.31 128 ALA A O 1
ATOM 946 N N . PHE A 1 129 ? -2.190 -12.989 -3.052 1.00 94.00 129 PHE A N 1
ATOM 947 C CA . PHE A 1 129 ? -1.564 -14.197 -3.605 1.00 94.00 129 PHE A CA 1
ATOM 948 C C . PHE A 1 129 ? -2.561 -15.330 -3.900 1.00 94.00 129 PHE A C 1
ATOM 950 O O . PHE A 1 129 ? -2.237 -16.309 -4.564 1.00 94.00 129 PHE A O 1
ATOM 957 N N . ALA A 1 130 ? -3.814 -15.193 -3.461 1.00 89.56 130 ALA A N 1
ATOM 958 C CA . ALA A 1 130 ? -4.841 -16.197 -3.699 1.00 89.56 130 ALA A CA 1
ATOM 959 C C . ALA A 1 130 ? -5.465 -16.043 -5.096 1.00 89.56 130 ALA A C 1
ATOM 961 O O . ALA A 1 130 ? -6.379 -15.238 -5.303 1.00 89.56 130 ALA A O 1
ATOM 962 N N . SER A 1 131 ? -5.021 -16.861 -6.054 1.00 92.62 131 SER A N 1
ATOM 963 C CA . SER A 1 131 ? -5.627 -16.938 -7.386 1.00 92.62 131 SER A CA 1
ATOM 964 C C . SER A 1 131 ? -5.967 -18.373 -7.782 1.00 92.62 131 SER A C 1
ATOM 966 O O . SER A 1 131 ? -5.081 -19.178 -8.039 1.00 92.62 131 SER A O 1
ATOM 968 N N . ALA A 1 132 ? -7.261 -18.657 -7.968 1.00 92.75 132 ALA A N 1
ATOM 969 C CA . ALA A 1 132 ? -7.732 -19.958 -8.457 1.00 92.75 132 ALA A CA 1
ATOM 970 C C . ALA A 1 132 ? -7.251 -20.286 -9.883 1.00 92.75 132 ALA A C 1
ATOM 972 O O . ALA A 1 132 ? -7.113 -21.450 -10.230 1.00 92.75 132 ALA A O 1
ATOM 973 N N . ARG A 1 133 ? -6.993 -19.260 -10.704 1.00 95.06 133 ARG A N 1
ATOM 974 C CA . ARG A 1 133 ? -6.474 -19.407 -12.075 1.00 95.06 133 ARG A CA 1
ATOM 975 C C . ARG A 1 133 ? -4.961 -19.204 -12.171 1.00 95.06 133 ARG A C 1
ATOM 977 O O . ARG A 1 133 ? -4.450 -19.044 -13.262 1.00 95.06 133 ARG A O 1
ATOM 984 N N . GLY A 1 134 ? -4.257 -19.113 -11.039 1.00 96.00 134 GLY A N 1
ATOM 985 C CA . GLY A 1 134 ? -2.806 -18.919 -11.056 1.00 96.00 134 GLY A CA 1
ATOM 986 C C . GLY A 1 134 ? -2.315 -17.585 -11.641 1.00 96.00 134 GLY A C 1
ATOM 987 O O . GLY A 1 134 ? -1.212 -17.543 -12.157 1.00 96.00 134 GLY A O 1
ATOM 988 N N . HIS A 1 135 ? -3.077 -16.488 -11.586 1.00 97.38 135 HIS A N 1
ATOM 989 C CA . HIS A 1 135 ? -2.571 -15.172 -11.981 1.00 97.38 135 HIS A CA 1
ATOM 990 C C . HIS A 1 135 ? -1.420 -14.720 -11.075 1.00 97.38 135 HIS A C 1
ATOM 992 O O . HIS A 1 135 ? -1.559 -14.700 -9.849 1.00 97.38 135 HIS A O 1
ATOM 998 N N . TRP A 1 136 ? -0.338 -14.250 -11.687 1.00 98.12 136 TRP A N 1
ATOM 999 C CA . TRP A 1 136 ? 0.784 -13.634 -10.991 1.00 98.12 136 TRP A CA 1
ATOM 1000 C C . TRP A 1 136 ? 0.353 -12.396 -10.163 1.00 98.12 136 TRP A C 1
ATOM 1002 O O . TRP A 1 136 ? -0.560 -11.658 -10.568 1.00 98.12 136 TRP A O 1
ATOM 1012 N N . PRO A 1 137 ? 0.946 -12.151 -8.979 1.00 97.56 137 PRO A N 1
ATOM 1013 C CA . PRO A 1 137 ? 1.774 -13.086 -8.208 1.00 97.56 137 PRO A CA 1
ATOM 1014 C C . PRO A 1 137 ? 0.922 -14.145 -7.478 1.00 97.56 137 PRO A C 1
ATOM 1016 O O . PRO A 1 137 ? -0.116 -13.818 -6.897 1.00 97.56 137 PRO A O 1
ATOM 1019 N N . THR A 1 138 ? 1.366 -15.400 -7.462 1.00 96.38 138 THR A N 1
ATOM 1020 C CA . THR A 1 138 ? 0.730 -16.506 -6.716 1.00 96.38 138 THR A CA 1
ATOM 1021 C C . THR A 1 138 ? 1.352 -16.749 -5.346 1.00 96.38 138 THR A C 1
ATOM 1023 O O . THR A 1 138 ? 0.747 -17.413 -4.511 1.00 96.38 138 THR A O 1
ATOM 1026 N N . GLU A 1 139 ? 2.537 -16.199 -5.090 1.00 95.81 139 GLU A N 1
ATOM 1027 C CA . GLU A 1 139 ? 3.231 -16.300 -3.806 1.00 95.81 139 GLU A CA 1
ATOM 1028 C C . GLU A 1 139 ? 4.163 -15.096 -3.579 1.00 95.81 139 GLU A C 1
ATOM 1030 O O . GLU A 1 139 ? 4.592 -14.464 -4.551 1.00 95.81 139 GLU A O 1
ATOM 1035 N N . PRO A 1 140 ? 4.519 -14.774 -2.321 1.00 96.25 140 PRO A N 1
ATOM 1036 C CA . PRO A 1 140 ? 5.414 -13.656 -2.019 1.00 96.25 140 PRO A CA 1
ATOM 1037 C C . PRO A 1 140 ? 6.796 -13.760 -2.681 1.00 96.25 140 PRO A C 1
ATOM 1039 O O . PRO A 1 140 ? 7.353 -12.743 -3.088 1.00 96.25 140 PRO A O 1
ATOM 1042 N N . ALA A 1 141 ? 7.342 -14.972 -2.837 1.00 96.75 141 ALA A N 1
ATOM 1043 C CA . ALA A 1 141 ? 8.675 -15.193 -3.409 1.00 96.75 141 ALA A CA 1
ATOM 1044 C C . ALA A 1 141 ? 8.809 -14.690 -4.859 1.00 96.75 141 ALA A C 1
ATOM 1046 O O . ALA A 1 141 ? 9.896 -14.299 -5.275 1.00 96.75 141 ALA A O 1
ATOM 1047 N N . GLN A 1 142 ? 7.701 -14.635 -5.604 1.00 97.38 142 GLN A N 1
ATOM 1048 C CA . GLN A 1 142 ? 7.662 -14.081 -6.959 1.00 97.38 142 GLN A CA 1
ATOM 1049 C C . GLN A 1 142 ? 7.817 -12.554 -6.989 1.00 97.38 142 GLN A C 1
ATOM 1051 O O . GLN A 1 142 ? 8.351 -12.008 -7.950 1.00 97.38 142 GLN A O 1
ATOM 1056 N N . LEU A 1 143 ? 7.359 -11.862 -5.939 1.00 97.81 143 LEU A N 1
ATOM 1057 C CA . LEU A 1 143 ? 7.566 -10.420 -5.777 1.00 97.81 143 LEU A CA 1
ATOM 1058 C C . LEU A 1 143 ? 8.907 -10.101 -5.129 1.00 97.81 143 LEU A C 1
ATOM 1060 O O . LEU A 1 143 ? 9.443 -9.027 -5.359 1.00 97.81 143 LEU A O 1
ATOM 1064 N N . PHE A 1 144 ? 9.438 -11.003 -4.307 1.00 97.94 144 PHE A N 1
ATOM 1065 C CA . PHE A 1 144 ? 10.622 -10.754 -3.490 1.00 97.94 144 PHE A CA 1
ATOM 1066 C C . PHE A 1 144 ? 11.674 -11.863 -3.661 1.00 97.94 144 PHE A C 1
ATOM 1068 O O . PHE A 1 144 ? 12.006 -12.548 -2.685 1.00 97.94 144 PHE A O 1
ATOM 1075 N N . PRO A 1 145 ? 12.210 -12.077 -4.878 1.00 97.06 145 PRO A N 1
ATOM 1076 C CA . PRO A 1 145 ? 13.229 -13.092 -5.108 1.00 97.06 145 PRO A CA 1
ATOM 1077 C C . PRO A 1 145 ? 14.491 -12.753 -4.304 1.00 97.06 145 PRO A C 1
ATOM 1079 O O . PRO A 1 145 ? 15.072 -11.679 -4.443 1.00 97.06 145 PRO A O 1
ATOM 1082 N N . GLY A 1 146 ? 14.907 -13.668 -3.427 1.00 96.75 146 GLY A N 1
ATOM 1083 C CA . GLY A 1 146 ? 16.016 -13.424 -2.497 1.00 96.75 146 GLY A CA 1
ATOM 1084 C C . GLY A 1 146 ? 15.678 -12.489 -1.327 1.00 96.75 146 GLY A C 1
ATOM 1085 O O . GLY A 1 146 ? 16.590 -12.032 -0.643 1.00 96.75 146 GLY A O 1
ATOM 1086 N N . GLY A 1 147 ? 14.392 -12.222 -1.085 1.00 97.62 147 GLY A N 1
ATOM 1087 C CA . GLY A 1 147 ? 13.886 -11.462 0.055 1.00 97.62 147 GLY A CA 1
ATOM 1088 C C . GLY A 1 147 ? 13.510 -10.007 -0.268 1.00 97.62 147 GLY A C 1
ATOM 1089 O O . GLY A 1 147 ? 14.048 -9.405 -1.200 1.00 97.62 147 GLY A O 1
ATOM 1090 N N . PRO A 1 148 ? 12.592 -9.407 0.515 1.00 98.12 148 PRO A N 1
ATOM 1091 C CA . PRO A 1 148 ? 12.066 -8.066 0.252 1.00 98.12 148 PRO A CA 1
ATOM 1092 C C . PRO A 1 148 ? 13.135 -6.973 0.316 1.00 98.12 148 PRO A C 1
ATOM 1094 O O . PRO A 1 148 ? 13.059 -6.005 -0.432 1.00 98.12 148 PRO A O 1
ATOM 1097 N N . HIS A 1 149 ? 14.165 -7.137 1.151 1.00 98.25 149 HIS A N 1
ATOM 1098 C CA . HIS A 1 149 ? 15.184 -6.107 1.361 1.00 98.25 149 HIS A CA 1
ATOM 1099 C C . HIS A 1 149 ? 15.900 -5.711 0.063 1.00 98.25 149 HIS A C 1
ATOM 1101 O O . HIS A 1 149 ? 16.040 -4.525 -0.220 1.00 98.25 149 HIS A O 1
ATOM 1107 N N . ARG A 1 150 ? 16.275 -6.691 -0.768 1.00 98.12 150 ARG A N 1
ATOM 1108 C CA . ARG A 1 150 ? 17.018 -6.459 -2.018 1.00 98.12 150 ARG A CA 1
ATOM 1109 C C . ARG A 1 150 ? 16.212 -5.631 -3.015 1.00 98.12 150 ARG A C 1
ATOM 1111 O O . ARG A 1 150 ? 16.710 -4.635 -3.534 1.00 98.12 150 ARG A O 1
ATOM 1118 N N . LEU A 1 151 ? 14.952 -6.011 -3.242 1.00 98.31 151 LEU A N 1
ATOM 1119 C CA . LEU A 1 151 ? 14.073 -5.278 -4.152 1.00 98.31 151 LEU A CA 1
ATOM 1120 C C . LEU A 1 151 ? 13.765 -3.873 -3.638 1.00 98.31 151 LEU A C 1
ATOM 1122 O O . LEU A 1 151 ? 13.792 -2.928 -4.419 1.00 98.31 151 LEU A O 1
ATOM 1126 N N . LEU A 1 152 ? 13.486 -3.719 -2.344 1.00 98.56 152 LEU A N 1
ATOM 1127 C CA . LEU A 1 152 ? 13.147 -2.413 -1.781 1.00 98.56 152 LEU A CA 1
ATOM 1128 C C . LEU A 1 152 ? 14.344 -1.453 -1.828 1.00 98.56 152 LEU A C 1
ATOM 1130 O O . LEU A 1 152 ? 14.164 -0.309 -2.235 1.00 98.56 152 LEU A O 1
ATOM 1134 N N . CYS A 1 153 ? 15.562 -1.921 -1.531 1.00 98.31 153 CYS A N 1
ATOM 1135 C CA . CYS A 1 153 ? 16.786 -1.138 -1.732 1.00 98.31 153 CYS A CA 1
ATOM 1136 C C . CYS A 1 153 ? 16.956 -0.711 -3.196 1.00 98.31 153 CYS A C 1
ATOM 1138 O O . CYS A 1 153 ? 17.216 0.462 -3.460 1.00 98.31 153 CYS A O 1
ATOM 1140 N N . ALA A 1 154 ? 16.745 -1.629 -4.147 1.00 97.75 154 ALA A N 1
ATOM 1141 C CA . ALA A 1 154 ? 16.818 -1.313 -5.571 1.00 97.75 154 ALA A CA 1
ATOM 1142 C C . ALA A 1 154 ? 15.781 -0.250 -5.976 1.00 97.75 154 ALA A C 1
ATOM 1144 O O . ALA A 1 154 ? 16.128 0.728 -6.632 1.00 97.75 154 ALA A O 1
ATOM 1145 N N . LEU A 1 155 ? 14.517 -0.394 -5.565 1.00 98.31 155 LEU A N 1
ATOM 1146 C CA . LEU A 1 155 ? 13.455 0.562 -5.904 1.00 98.31 155 LEU A CA 1
ATOM 1147 C C . LEU A 1 155 ? 13.692 1.948 -5.295 1.00 98.31 155 LEU A C 1
ATOM 1149 O O . LEU A 1 155 ? 13.434 2.945 -5.965 1.00 98.31 155 LEU A O 1
ATOM 1153 N N . VAL A 1 156 ? 14.197 2.023 -4.060 1.00 97.94 156 VAL A N 1
ATOM 1154 C CA . VAL A 1 156 ? 14.548 3.298 -3.414 1.00 97.94 156 VAL A CA 1
ATOM 1155 C C . VAL A 1 156 ? 15.730 3.955 -4.127 1.00 97.94 156 VAL A C 1
ATOM 1157 O O . VAL A 1 156 ? 15.657 5.138 -4.448 1.00 97.94 156 VAL A O 1
ATOM 1160 N N . HIS A 1 157 ? 16.768 3.184 -4.466 1.00 96.75 157 HIS A N 1
ATOM 1161 C CA . HIS A 1 157 ? 17.912 3.671 -5.238 1.00 96.75 157 HIS A CA 1
ATOM 1162 C C . HIS A 1 157 ? 17.485 4.242 -6.597 1.00 96.75 157 HIS A C 1
ATOM 1164 O O . HIS A 1 157 ? 17.756 5.401 -6.898 1.00 96.75 157 HIS A O 1
ATOM 1170 N N . TRP A 1 158 ? 16.747 3.465 -7.394 1.00 96.50 158 TRP A N 1
ATOM 1171 C CA . TRP A 1 158 ? 16.260 3.909 -8.704 1.00 96.50 158 TRP A CA 1
ATOM 1172 C C . TRP A 1 158 ? 15.223 5.030 -8.609 1.00 96.50 158 TRP A C 1
ATOM 1174 O O . TRP A 1 158 ? 15.067 5.823 -9.537 1.00 96.50 158 TRP A O 1
ATOM 1184 N N . GLY A 1 159 ? 14.503 5.099 -7.491 1.00 96.38 159 GLY A N 1
ATOM 1185 C CA . GLY A 1 159 ? 13.586 6.181 -7.175 1.00 96.38 159 GLY A CA 1
ATOM 1186 C C . GLY A 1 159 ? 14.297 7.497 -6.876 1.00 96.38 159 GLY A C 1
ATOM 1187 O O . GLY A 1 159 ? 13.674 8.538 -7.052 1.00 96.38 159 GLY A O 1
ATOM 1188 N N . ALA A 1 160 ? 15.569 7.493 -6.472 1.00 95.88 160 ALA A N 1
ATOM 1189 C CA . ALA A 1 160 ? 16.308 8.706 -6.117 1.00 95.88 160 ALA A CA 1
ATOM 1190 C C . ALA A 1 160 ? 16.806 9.516 -7.332 1.00 95.88 160 ALA A C 1
ATOM 1192 O O . ALA A 1 160 ? 16.990 10.720 -7.208 1.00 95.88 160 ALA A O 1
ATOM 1193 N N . ASP A 1 161 ? 16.926 8.916 -8.524 1.00 88.19 161 ASP A N 1
ATOM 1194 C CA . ASP A 1 161 ? 17.532 9.515 -9.740 1.00 88.19 161 ASP A CA 1
ATOM 1195 C C . ASP A 1 161 ? 16.782 10.734 -10.340 1.00 88.19 161 ASP A C 1
ATOM 1197 O O . ASP A 1 161 ? 17.074 11.199 -11.432 1.00 88.19 161 ASP A O 1
ATOM 1201 N N . GLY A 1 162 ? 15.760 11.287 -9.686 1.00 81.25 162 GLY A N 1
ATOM 1202 C CA . GLY A 1 162 ? 15.022 12.463 -10.186 1.00 81.25 162 GLY A CA 1
ATOM 1203 C C . GLY A 1 162 ? 14.091 12.203 -11.388 1.00 81.25 162 GLY A C 1
ATOM 1204 O O . GLY A 1 162 ? 12.990 12.748 -11.432 1.00 81.25 162 GLY A O 1
ATOM 1205 N N . GLN A 1 163 ? 14.446 11.306 -12.310 1.00 84.44 163 GLN A N 1
ATOM 1206 C CA . GLN A 1 163 ? 13.851 11.254 -13.653 1.00 84.44 163 GLN A CA 1
ATOM 1207 C C . GLN A 1 163 ? 12.605 10.373 -13.811 1.00 84.44 163 GLN A C 1
ATOM 1209 O O . GLN A 1 163 ? 11.953 10.426 -14.855 1.00 84.44 163 GLN A O 1
ATOM 1214 N N . SER A 1 164 ? 12.261 9.544 -12.824 1.00 87.44 164 SER A N 1
ATOM 1215 C CA . SER A 1 164 ? 11.185 8.562 -12.971 1.00 87.44 164 SER A CA 1
ATOM 1216 C C . SER A 1 164 ? 10.339 8.381 -11.728 1.00 87.44 164 SER A C 1
ATOM 1218 O O . SER A 1 164 ? 10.844 8.283 -10.613 1.00 87.44 164 SER A O 1
ATOM 1220 N N . ARG A 1 165 ? 9.032 8.235 -11.952 1.00 93.75 165 ARG A N 1
ATOM 1221 C CA . ARG A 1 165 ? 8.060 7.860 -10.919 1.00 93.75 165 ARG A CA 1
ATOM 1222 C C . ARG A 1 165 ? 7.920 6.353 -10.730 1.00 93.75 165 ARG A C 1
ATOM 1224 O O . ARG A 1 165 ? 7.390 5.921 -9.713 1.00 93.75 165 ARG A O 1
ATOM 1231 N N . TYR A 1 166 ? 8.299 5.554 -11.730 1.00 96.38 166 TYR A N 1
ATOM 1232 C CA . TYR A 1 166 ? 7.890 4.149 -11.792 1.00 96.38 166 TYR A CA 1
ATOM 1233 C C . TYR A 1 166 ? 8.453 3.294 -10.650 1.00 96.38 166 TYR A C 1
ATOM 1235 O O . TYR A 1 166 ? 7.678 2.508 -10.110 1.00 96.38 166 TYR A O 1
ATOM 1243 N N . PRO A 1 167 ? 9.717 3.454 -10.206 1.00 97.94 167 PRO A N 1
ATOM 1244 C CA . PRO A 1 167 ? 10.208 2.721 -9.038 1.00 97.94 167 PRO A CA 1
ATOM 1245 C C . PRO A 1 167 ? 9.384 2.990 -7.768 1.00 97.94 167 PRO A C 1
ATOM 1247 O O . PRO A 1 167 ? 9.043 2.062 -7.038 1.00 97.94 167 PRO A O 1
ATOM 1250 N N . ILE A 1 168 ? 8.983 4.247 -7.546 1.00 98.00 168 ILE A N 1
ATOM 1251 C CA . ILE A 1 168 ? 8.153 4.650 -6.398 1.00 98.00 168 ILE A CA 1
ATOM 1252 C C . ILE A 1 168 ? 6.723 4.120 -6.552 1.00 98.00 168 ILE A C 1
ATOM 1254 O O . ILE A 1 168 ? 6.121 3.668 -5.583 1.00 98.00 168 ILE A O 1
ATOM 1258 N N . ALA A 1 169 ? 6.177 4.135 -7.771 1.00 97.44 169 ALA A N 1
ATOM 1259 C CA . ALA A 1 169 ? 4.858 3.574 -8.045 1.00 97.44 169 ALA A CA 1
ATOM 1260 C C . ALA A 1 169 ? 4.826 2.068 -7.743 1.00 97.44 169 ALA A C 1
ATOM 1262 O O . ALA A 1 169 ? 3.949 1.617 -7.012 1.00 97.44 169 ALA A O 1
ATOM 1263 N N . VAL A 1 170 ? 5.831 1.312 -8.199 1.00 98.38 170 VAL A N 1
ATOM 1264 C CA . VAL A 1 170 ? 5.969 -0.115 -7.866 1.00 98.38 170 VAL A CA 1
ATOM 1265 C C . VAL A 1 170 ? 6.114 -0.309 -6.359 1.00 98.38 170 VAL A C 1
ATOM 1267 O O . VAL A 1 170 ? 5.481 -1.197 -5.797 1.00 98.38 170 VAL A O 1
ATOM 1270 N N . LEU A 1 171 ? 6.881 0.540 -5.670 1.00 98.44 171 LEU A N 1
ATOM 1271 C CA . LEU A 1 171 ? 6.990 0.503 -4.211 1.00 98.44 171 LEU A CA 1
ATOM 1272 C C . LEU A 1 171 ? 5.618 0.693 -3.521 1.00 98.44 171 LEU A C 1
ATOM 1274 O O . LEU A 1 171 ? 5.286 -0.060 -2.604 1.00 98.44 171 LEU A O 1
ATOM 1278 N N . ALA A 1 172 ? 4.792 1.637 -3.986 1.00 98.06 172 ALA A N 1
ATOM 1279 C CA . ALA A 1 172 ? 3.426 1.868 -3.492 1.00 98.06 172 ALA A CA 1
ATOM 1280 C C . ALA A 1 172 ? 2.476 0.692 -3.769 1.00 98.06 172 ALA A C 1
ATOM 1282 O O . ALA A 1 172 ? 1.652 0.308 -2.930 1.00 98.06 172 ALA A O 1
ATOM 1283 N N . GLU A 1 173 ? 2.600 0.079 -4.939 1.00 98.00 173 GLU A N 1
ATOM 1284 C CA . GLU A 1 173 ? 1.798 -1.076 -5.333 1.00 98.00 173 GLU A CA 1
ATOM 1285 C C . GLU A 1 173 ? 2.184 -2.320 -4.535 1.00 98.00 173 GLU A C 1
ATOM 1287 O O . GLU A 1 173 ? 1.302 -3.035 -4.060 1.00 98.00 173 GLU A O 1
ATOM 1292 N N . LEU A 1 174 ? 3.483 -2.543 -4.311 1.00 98.25 174 LEU A N 1
ATOM 1293 C CA . LEU A 1 174 ? 3.986 -3.582 -3.416 1.00 98.25 174 LEU A CA 1
ATOM 1294 C C . LEU A 1 174 ? 3.497 -3.357 -1.986 1.00 98.25 174 LEU A C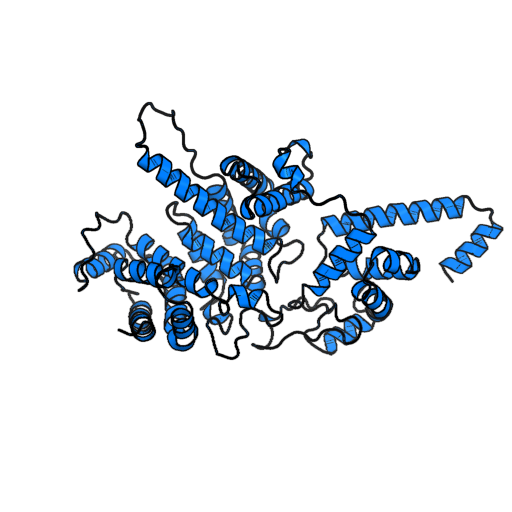 1
ATOM 1296 O O . LEU A 1 174 ? 3.092 -4.321 -1.343 1.00 98.25 174 LEU A O 1
ATOM 1300 N N . ALA A 1 175 ? 3.463 -2.114 -1.496 1.00 97.94 175 ALA A N 1
ATOM 1301 C CA . ALA A 1 175 ? 2.876 -1.804 -0.194 1.00 97.94 175 ALA A CA 1
ATOM 1302 C C . ALA A 1 175 ? 1.378 -2.145 -0.156 1.00 97.94 175 ALA A C 1
ATOM 1304 O O . ALA A 1 175 ? 0.901 -2.712 0.816 1.00 97.94 175 ALA A O 1
ATOM 1305 N N . THR A 1 176 ? 0.625 -1.910 -1.231 1.00 96.06 176 THR A N 1
ATOM 1306 C CA . THR A 1 176 ? -0.798 -2.296 -1.271 1.00 96.06 176 THR A CA 1
ATOM 1307 C C . THR A 1 176 ? -0.995 -3.818 -1.318 1.00 96.06 176 THR A C 1
ATOM 1309 O O . THR A 1 176 ? -1.878 -4.376 -0.658 1.00 96.06 176 THR A O 1
ATOM 1312 N N . VAL A 1 177 ? -0.174 -4.501 -2.115 1.00 96.69 177 VAL A N 1
ATOM 1313 C CA . VAL A 1 177 ? -0.258 -5.942 -2.378 1.00 96.69 177 VAL A CA 1
ATOM 1314 C C . VAL A 1 177 ? 0.271 -6.761 -1.205 1.00 96.69 177 VAL A C 1
ATOM 1316 O O . VAL A 1 177 ? -0.330 -7.776 -0.857 1.00 96.69 177 VAL A O 1
ATOM 1319 N N . ALA A 1 178 ? 1.361 -6.315 -0.589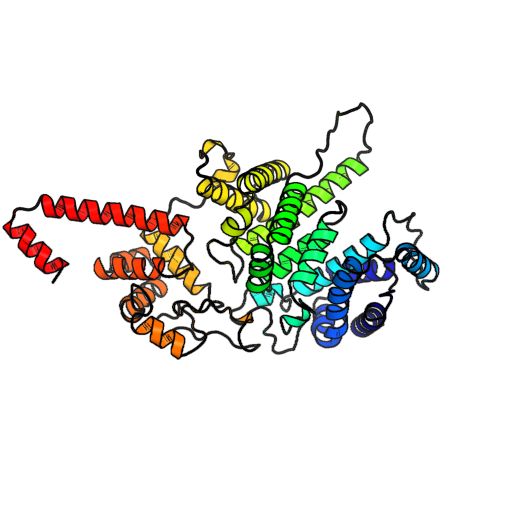 1.00 96.88 178 ALA A N 1
ATOM 1320 C CA . ALA A 1 178 ? 2.179 -7.079 0.340 1.00 96.88 178 ALA A CA 1
ATOM 1321 C C . ALA A 1 178 ? 2.710 -6.233 1.511 1.00 96.88 178 ALA A C 1
ATOM 1323 O O . ALA A 1 178 ? 3.869 -6.382 1.913 1.00 96.88 178 ALA A O 1
ATOM 1324 N N . LEU A 1 179 ? 1.862 -5.354 2.068 1.00 96.31 179 LEU A N 1
ATOM 1325 C CA . LEU A 1 179 ? 2.259 -4.399 3.108 1.00 96.31 179 LEU A CA 1
ATOM 1326 C C . LEU A 1 179 ? 3.092 -5.003 4.242 1.00 96.31 179 LEU A C 1
ATOM 1328 O O . LEU A 1 179 ? 4.118 -4.412 4.564 1.00 96.31 179 LEU A O 1
ATOM 1332 N N . PRO A 1 180 ? 2.737 -6.166 4.827 1.00 95.88 180 PRO A N 1
ATOM 1333 C CA . PRO A 1 180 ? 3.484 -6.706 5.959 1.00 95.88 180 PRO A CA 1
ATOM 1334 C C . PRO A 1 180 ? 4.957 -6.961 5.641 1.00 95.88 180 PRO A C 1
ATOM 1336 O O . PRO A 1 180 ? 5.820 -6.707 6.479 1.00 95.88 180 PRO A O 1
ATOM 1339 N N . PHE A 1 181 ? 5.254 -7.422 4.423 1.00 97.44 181 PHE A N 1
ATOM 1340 C CA . PHE A 1 181 ? 6.623 -7.653 3.972 1.00 97.44 181 PHE A CA 1
ATOM 1341 C C . PHE A 1 181 ? 7.345 -6.328 3.734 1.00 97.44 181 PHE A C 1
ATOM 1343 O O . PHE A 1 181 ? 8.466 -6.152 4.209 1.00 97.44 181 PHE A O 1
ATOM 1350 N N . VAL A 1 182 ? 6.700 -5.385 3.042 1.00 98.06 182 VAL A N 1
ATOM 1351 C CA . VAL A 1 182 ? 7.287 -4.079 2.709 1.00 98.06 182 VAL A CA 1
ATOM 1352 C C . VAL A 1 182 ? 7.570 -3.269 3.970 1.00 98.06 182 VAL A C 1
ATOM 1354 O O . VAL A 1 182 ? 8.708 -2.878 4.217 1.00 98.06 182 VAL A O 1
ATOM 1357 N N . PHE A 1 183 ? 6.550 -3.082 4.803 1.00 97.56 183 PHE A N 1
ATOM 1358 C CA . PHE A 1 183 ? 6.616 -2.276 6.012 1.00 97.56 183 PHE A CA 1
ATOM 1359 C C . PHE A 1 183 ? 7.653 -2.814 7.002 1.00 97.56 183 PHE A C 1
ATOM 1361 O O . PHE A 1 183 ? 8.563 -2.083 7.385 1.00 97.56 183 PHE A O 1
ATOM 1368 N N . ARG A 1 184 ? 7.592 -4.106 7.361 1.00 96.81 184 ARG A N 1
ATOM 1369 C CA . ARG A 1 184 ? 8.556 -4.694 8.310 1.00 96.81 184 ARG A CA 1
ATOM 1370 C C . ARG A 1 184 ? 9.992 -4.633 7.799 1.00 96.81 184 ARG A C 1
ATOM 1372 O O . ARG A 1 184 ? 10.902 -4.453 8.598 1.00 96.81 184 ARG A O 1
ATOM 1379 N N . THR A 1 185 ? 10.201 -4.767 6.491 1.00 98.19 185 THR A N 1
ATOM 1380 C CA . THR A 1 185 ? 11.547 -4.705 5.905 1.00 98.19 185 THR A CA 1
ATOM 1381 C C . THR A 1 185 ? 12.118 -3.295 5.927 1.00 98.19 185 THR A C 1
ATOM 1383 O O . THR A 1 185 ? 13.295 -3.128 6.236 1.00 98.19 185 THR A O 1
ATOM 1386 N N . ILE A 1 186 ? 11.296 -2.290 5.614 1.00 98.19 186 ILE A N 1
ATOM 1387 C CA . ILE A 1 186 ? 11.709 -0.886 5.663 1.00 98.19 186 ILE A CA 1
ATOM 1388 C C . ILE A 1 186 ? 11.997 -0.488 7.111 1.00 98.19 186 ILE A C 1
ATOM 1390 O O . ILE A 1 186 ? 13.124 -0.115 7.407 1.00 98.19 186 ILE A O 1
ATOM 1394 N N . ILE A 1 187 ? 11.035 -0.646 8.027 1.00 97.94 187 ILE A N 1
ATOM 1395 C CA . ILE A 1 187 ? 11.202 -0.255 9.440 1.00 97.94 187 ILE A CA 1
ATOM 1396 C C . ILE A 1 187 ? 12.301 -1.072 10.135 1.00 97.94 187 ILE A C 1
ATOM 1398 O O . ILE A 1 187 ? 13.024 -0.558 10.983 1.00 97.94 187 ILE A O 1
ATOM 1402 N N . GLY A 1 188 ? 12.454 -2.349 9.775 1.00 97.56 188 GLY A N 1
ATOM 1403 C CA . GLY A 1 188 ? 13.480 -3.231 10.333 1.00 97.56 188 GLY A CA 1
ATOM 1404 C C . GLY A 1 188 ? 14.904 -2.923 9.862 1.00 97.56 188 GLY A C 1
ATOM 1405 O O . GLY A 1 188 ? 15.854 -3.469 10.419 1.00 97.56 188 GLY A O 1
ATOM 1406 N N . SER A 1 189 ? 15.079 -2.060 8.856 1.00 98.19 189 SER A N 1
ATOM 1407 C CA . SER A 1 189 ? 16.384 -1.648 8.340 1.00 98.19 189 SER A CA 1
ATOM 1408 C C . SER A 1 189 ? 16.537 -0.127 8.456 1.00 98.19 189 SER A C 1
ATOM 1410 O O . SER A 1 189 ? 16.062 0.596 7.580 1.00 98.19 189 SER A O 1
ATOM 1412 N N . PRO A 1 190 ? 17.245 0.388 9.484 1.00 97.56 190 PRO A N 1
ATOM 1413 C CA . PRO A 1 190 ? 17.361 1.830 9.720 1.00 97.56 190 PRO A CA 1
ATOM 1414 C C . PRO A 1 190 ? 17.844 2.623 8.501 1.00 97.56 190 PRO A C 1
ATOM 1416 O O . PRO A 1 190 ? 17.319 3.693 8.211 1.00 97.56 190 PRO A O 1
ATOM 1419 N N . ARG A 1 191 ? 18.804 2.075 7.742 1.00 97.75 191 ARG A N 1
ATOM 1420 C CA . ARG A 1 191 ? 19.307 2.704 6.514 1.00 97.75 191 ARG A CA 1
ATOM 1421 C C . ARG A 1 191 ? 18.226 2.794 5.438 1.00 97.75 191 ARG A C 1
ATOM 1423 O O . ARG A 1 191 ? 17.947 3.886 4.962 1.00 97.75 191 ARG A O 1
ATOM 1430 N N . LEU A 1 192 ? 17.588 1.671 5.096 1.00 98.19 192 LEU A N 1
ATOM 1431 C CA . LEU A 1 192 ? 16.525 1.652 4.087 1.00 98.19 192 LEU A CA 1
ATOM 1432 C C . LEU A 1 192 ? 15.354 2.554 4.497 1.00 98.19 192 LEU A C 1
ATOM 1434 O O . LEU A 1 192 ? 14.769 3.224 3.649 1.00 98.19 192 LEU A O 1
ATOM 1438 N N . HIS A 1 193 ? 15.024 2.602 5.789 1.00 98.25 193 HIS A N 1
ATOM 1439 C CA . HIS A 1 193 ? 13.997 3.487 6.329 1.00 98.25 193 HIS A CA 1
ATOM 1440 C C . HIS A 1 193 ? 14.314 4.962 6.064 1.00 98.25 193 HIS A C 1
ATOM 1442 O O . HIS A 1 193 ? 13.492 5.666 5.475 1.00 98.25 193 HIS A O 1
ATOM 1448 N N . ILE A 1 194 ? 15.513 5.414 6.438 1.00 98.00 194 ILE A N 1
ATOM 1449 C CA . ILE A 1 194 ? 15.956 6.796 6.219 1.00 98.00 194 ILE A CA 1
ATOM 1450 C C . ILE A 1 194 ? 16.064 7.124 4.727 1.00 98.00 194 ILE A C 1
ATOM 1452 O O . ILE A 1 194 ? 15.598 8.186 4.314 1.00 98.00 194 ILE A O 1
ATOM 1456 N N . ASP A 1 195 ? 16.604 6.219 3.910 1.00 97.81 195 ASP A N 1
ATOM 1457 C CA . ASP A 1 195 ? 16.719 6.414 2.460 1.00 97.81 195 ASP A CA 1
ATOM 1458 C C . ASP A 1 195 ? 15.325 6.547 1.814 1.00 97.81 195 ASP A C 1
ATOM 1460 O O . ASP A 1 195 ? 15.099 7.430 0.986 1.00 97.81 195 ASP A O 1
ATOM 1464 N N . THR A 1 196 ? 14.348 5.742 2.255 1.00 98.38 196 THR A N 1
ATOM 1465 C CA . THR A 1 196 ? 12.956 5.825 1.776 1.00 98.38 196 THR A CA 1
ATOM 1466 C C . THR A 1 196 ? 12.294 7.143 2.185 1.00 98.38 196 THR A C 1
ATOM 1468 O O . THR A 1 196 ? 11.615 7.770 1.373 1.00 98.38 196 THR A O 1
ATOM 1471 N N . LEU A 1 197 ? 12.484 7.588 3.433 1.00 98.19 197 LEU A N 1
ATOM 1472 C CA . LEU A 1 197 ? 11.930 8.860 3.911 1.00 98.19 197 LEU A CA 1
ATOM 1473 C C . LEU A 1 197 ? 12.539 10.055 3.179 1.00 98.19 197 LEU A C 1
ATOM 1475 O O . LEU A 1 197 ? 11.810 10.968 2.803 1.00 98.19 197 LEU A O 1
ATOM 1479 N N . THR A 1 198 ? 13.852 10.032 2.947 1.00 97.31 198 THR A N 1
ATOM 1480 C CA . THR A 1 198 ? 14.555 11.058 2.166 1.00 97.31 198 THR A CA 1
ATOM 1481 C C . THR A 1 198 ? 14.002 11.127 0.755 1.00 97.31 198 THR A C 1
ATOM 1483 O O . THR A 1 198 ? 13.532 12.183 0.343 1.00 97.31 198 THR A O 1
ATOM 1486 N N . LEU A 1 199 ? 13.910 9.979 0.081 1.00 97.50 199 LEU A N 1
ATOM 1487 C CA . LEU A 1 199 ? 13.281 9.881 -1.228 1.00 97.50 199 LEU A CA 1
ATOM 1488 C C . LEU A 1 199 ? 11.868 10.484 -1.235 1.00 97.50 199 LEU A C 1
ATOM 1490 O O . LEU A 1 199 ? 11.518 11.224 -2.147 1.00 97.50 199 LEU A O 1
ATOM 1494 N N . PHE A 1 200 ? 11.033 10.183 -0.240 1.00 97.88 200 PHE A N 1
ATOM 1495 C CA . PHE A 1 200 ? 9.662 10.698 -0.208 1.00 97.88 200 PHE A CA 1
ATOM 1496 C C . PHE A 1 200 ? 9.608 12.205 0.016 1.00 97.88 200 PHE A C 1
ATOM 1498 O O . PHE A 1 200 ? 8.851 12.880 -0.678 1.00 97.88 200 PHE A O 1
ATOM 1505 N N . VAL A 1 201 ? 10.410 12.731 0.942 1.00 97.50 201 VAL A N 1
ATOM 1506 C CA . VAL A 1 201 ? 10.507 14.173 1.199 1.00 97.50 201 VAL A CA 1
ATOM 1507 C C . VAL A 1 201 ? 10.950 14.908 -0.066 1.00 97.50 201 VAL A C 1
ATOM 1509 O O . VAL A 1 201 ? 10.279 15.855 -0.476 1.00 97.50 201 VAL A O 1
ATOM 1512 N N . ASP A 1 202 ? 11.997 14.425 -0.736 1.00 95.81 202 ASP A N 1
ATOM 1513 C CA . ASP A 1 202 ? 12.519 15.031 -1.966 1.00 95.81 202 ASP A CA 1
ATOM 1514 C C . ASP A 1 202 ? 11.472 15.015 -3.086 1.00 95.81 202 ASP A C 1
ATOM 1516 O O . ASP A 1 202 ? 11.312 15.978 -3.834 1.00 95.81 202 ASP A O 1
ATOM 1520 N N . ARG A 1 203 ? 10.691 13.934 -3.187 1.00 95.31 203 ARG A N 1
ATOM 1521 C CA . ARG A 1 203 ? 9.657 13.776 -4.220 1.00 95.31 203 ARG A CA 1
ATOM 1522 C C . ARG A 1 203 ? 8.408 14.603 -3.970 1.00 95.31 203 ARG A C 1
ATOM 1524 O O . ARG A 1 203 ? 7.778 15.037 -4.933 1.00 95.31 203 ARG A O 1
ATOM 1531 N N . LEU A 1 204 ? 8.055 14.809 -2.708 1.00 96.25 204 LEU A N 1
ATOM 1532 C CA . LEU A 1 204 ? 6.936 15.653 -2.307 1.00 96.25 204 LEU A CA 1
ATOM 1533 C C . LEU A 1 204 ? 7.266 17.142 -2.493 1.00 96.25 204 LEU A C 1
ATOM 1535 O O . LEU A 1 204 ? 6.470 17.884 -3.075 1.00 96.25 204 LEU A O 1
ATOM 1539 N N . ARG A 1 205 ? 8.472 17.559 -2.086 1.00 95.06 205 ARG A N 1
ATOM 1540 C CA . ARG A 1 205 ? 8.960 18.932 -2.284 1.00 95.06 205 ARG A CA 1
ATOM 1541 C C . ARG A 1 205 ? 9.228 19.239 -3.754 1.00 95.06 205 ARG A C 1
ATOM 1543 O O . ARG A 1 205 ? 8.866 20.313 -4.226 1.00 95.06 205 ARG A O 1
ATOM 1550 N N . GLY A 1 206 ? 9.770 18.274 -4.496 1.00 89.94 206 GLY A N 1
ATOM 1551 C CA . GLY A 1 206 ? 10.277 18.488 -5.848 1.00 89.94 206 GLY A CA 1
ATOM 1552 C C . GLY A 1 206 ? 11.468 19.450 -5.870 1.00 89.94 206 GLY A C 1
ATOM 1553 O O . GLY A 1 206 ? 11.826 20.051 -4.860 1.00 89.94 206 GLY A O 1
ATOM 1554 N N . GLU A 1 207 ? 12.083 19.616 -7.039 1.00 82.44 207 GLU A N 1
ATOM 1555 C CA . GLU A 1 207 ? 12.994 20.744 -7.240 1.00 82.44 207 GLU A CA 1
ATOM 1556 C C . GLU A 1 207 ? 12.164 22.036 -7.308 1.00 82.44 207 GLU A C 1
ATOM 1558 O O . GLU A 1 207 ? 11.128 22.045 -7.994 1.00 82.44 207 GLU A O 1
ATOM 1563 N N . PRO A 1 208 ? 12.574 23.114 -6.614 1.00 73.06 208 PRO A N 1
ATOM 1564 C CA . PRO A 1 208 ? 11.948 24.411 -6.800 1.00 73.06 208 PRO A CA 1
ATOM 1565 C C . PRO A 1 208 ? 12.040 24.787 -8.282 1.00 73.06 208 PRO A C 1
ATOM 1567 O O . PRO A 1 208 ? 13.101 24.734 -8.907 1.00 73.06 208 PRO A O 1
ATOM 1570 N N . VAL A 1 209 ? 10.890 25.105 -8.871 1.00 69.75 209 VAL A N 1
ATOM 1571 C CA . VAL A 1 209 ? 10.833 25.716 -10.197 1.00 69.75 209 VAL A CA 1
ATOM 1572 C C . VAL A 1 209 ? 10.985 27.207 -9.946 1.00 69.75 209 VAL A C 1
ATOM 1574 O O . VAL A 1 209 ? 9.988 27.912 -9.843 1.00 69.75 209 VAL A O 1
ATOM 1577 N N . ASP A 1 210 ? 12.217 27.666 -9.738 1.00 68.62 210 ASP A N 1
ATOM 1578 C CA . ASP A 1 210 ? 12.466 29.103 -9.694 1.00 68.62 210 ASP A CA 1
ATOM 1579 C C . ASP A 1 210 ? 12.274 29.653 -11.108 1.00 68.62 210 ASP A C 1
ATOM 1581 O O . ASP A 1 210 ? 13.110 29.453 -11.989 1.00 68.62 210 ASP A O 1
ATOM 1585 N N . GLU A 1 211 ? 11.134 30.304 -11.335 1.00 67.25 211 GLU A N 1
ATOM 1586 C CA . GLU A 1 211 ? 10.810 30.939 -12.617 1.00 67.25 211 GLU A CA 1
ATOM 1587 C C . GLU A 1 211 ? 11.706 32.166 -12.889 1.00 67.25 211 GLU A C 1
ATOM 1589 O O . GLU A 1 211 ? 11.887 32.532 -14.047 1.00 67.25 211 GLU A O 1
ATOM 1594 N N . ASP A 1 212 ? 12.350 32.723 -11.850 1.00 62.22 212 ASP A N 1
ATOM 1595 C CA . ASP A 1 212 ? 13.060 34.012 -11.901 1.00 62.22 212 ASP A CA 1
ATOM 1596 C C . ASP A 1 212 ? 14.542 33.977 -11.466 1.00 62.22 212 ASP A C 1
ATOM 1598 O O . ASP A 1 212 ? 15.186 35.026 -11.439 1.00 62.22 212 ASP A O 1
ATOM 1602 N N . ALA A 1 213 ? 15.122 32.817 -11.125 1.00 57.78 213 ALA A N 1
ATOM 1603 C CA . ALA A 1 213 ? 16.382 32.798 -10.364 1.00 57.78 213 ALA A CA 1
ATOM 1604 C C . ALA A 1 213 ? 17.621 33.404 -11.054 1.00 57.78 213 ALA A C 1
ATOM 1606 O O . ALA A 1 213 ? 18.513 33.811 -10.327 1.00 57.78 213 ALA A O 1
ATOM 1607 N N . ASP A 1 214 ? 17.710 33.529 -12.386 1.00 64.56 214 ASP A N 1
ATOM 1608 C CA . ASP A 1 214 ? 18.952 34.029 -13.023 1.00 64.56 214 ASP A CA 1
ATOM 1609 C C . ASP A 1 214 ? 18.767 34.712 -14.396 1.00 64.56 214 ASP A C 1
ATOM 1611 O O . ASP A 1 214 ? 19.697 34.802 -15.198 1.00 64.56 214 ASP A O 1
ATOM 1615 N N . GLY A 1 215 ? 17.559 35.170 -14.742 1.00 69.81 215 GLY A N 1
ATOM 1616 C CA . GLY A 1 215 ? 17.303 35.804 -16.050 1.00 69.81 215 GLY A CA 1
ATOM 1617 C C . GLY A 1 215 ? 17.474 34.876 -17.270 1.00 69.81 215 GLY A C 1
ATOM 1618 O O . GLY A 1 215 ? 17.269 35.304 -18.407 1.00 69.81 215 GLY A O 1
ATOM 1619 N N . VAL A 1 216 ? 17.804 33.597 -17.058 1.00 71.81 216 VAL A N 1
ATOM 1620 C CA . VAL A 1 216 ? 17.754 32.545 -18.076 1.00 71.81 216 VAL A CA 1
ATOM 1621 C C . VAL A 1 216 ? 16.310 32.079 -18.180 1.00 71.81 216 VAL A C 1
ATOM 1623 O O . VAL A 1 216 ? 15.812 31.360 -17.318 1.00 71.81 216 VAL A O 1
ATOM 1626 N N . THR A 1 217 ? 15.627 32.490 -19.245 1.00 75.44 217 THR A N 1
ATOM 1627 C CA . THR A 1 217 ? 14.264 32.043 -19.537 1.00 75.44 217 THR A CA 1
ATOM 1628 C C . THR A 1 217 ? 14.299 30.537 -19.805 1.00 75.44 217 THR A C 1
ATOM 1630 O O . THR A 1 217 ? 14.708 30.102 -20.885 1.00 75.44 217 THR A O 1
ATOM 1633 N N . LEU A 1 218 ? 13.921 29.722 -18.815 1.00 76.94 218 LEU A N 1
ATOM 1634 C CA . LEU A 1 218 ? 13.684 28.298 -19.042 1.00 76.94 218 LEU A CA 1
ATOM 1635 C C . LEU A 1 218 ? 12.641 28.169 -20.152 1.00 76.94 218 LEU A C 1
ATOM 1637 O O . LEU A 1 218 ? 11.627 28.870 -20.150 1.00 76.94 218 LEU A O 1
ATOM 1641 N N . GLN A 1 219 ? 12.882 27.279 -21.115 1.00 85.94 219 GLN A N 1
ATOM 1642 C CA . GLN A 1 219 ? 11.875 27.016 -22.133 1.00 85.94 219 GLN A CA 1
ATOM 1643 C C . GLN A 1 219 ? 10.613 26.477 -21.447 1.00 85.94 219 GLN A C 1
ATOM 1645 O O . GLN A 1 219 ? 10.692 25.634 -20.554 1.00 85.94 219 GLN A O 1
ATOM 1650 N N . GLU A 1 220 ? 9.435 26.923 -21.888 1.00 86.50 220 GLU A N 1
ATOM 1651 C CA . GLU A 1 220 ? 8.130 26.490 -21.357 1.00 86.50 220 GLU A CA 1
ATOM 1652 C C . GLU A 1 220 ? 8.001 24.951 -21.301 1.00 86.50 220 GLU A C 1
ATOM 1654 O O . GLU A 1 220 ? 7.388 24.381 -20.395 1.00 86.50 220 GLU A O 1
ATOM 1659 N N . GLN A 1 221 ? 8.661 24.260 -22.237 1.00 84.94 221 GLN A N 1
ATOM 1660 C CA . GLN A 1 221 ? 8.744 22.801 -22.285 1.00 84.94 221 GLN A CA 1
ATOM 1661 C C . GLN A 1 221 ? 9.462 22.196 -21.067 1.00 84.94 221 GLN A C 1
ATOM 1663 O O . GLN A 1 221 ? 9.001 21.181 -20.539 1.00 84.94 221 GLN A O 1
ATOM 1668 N N . ASP A 1 222 ? 10.540 22.815 -20.580 1.00 86.31 222 ASP A N 1
ATOM 1669 C CA . ASP A 1 222 ? 11.284 22.339 -19.409 1.00 86.31 222 ASP A CA 1
ATOM 1670 C C . ASP A 1 222 ? 10.479 22.535 -18.124 1.00 86.31 222 ASP A C 1
ATOM 1672 O O . ASP A 1 222 ? 10.405 21.623 -17.296 1.00 86.31 222 ASP A O 1
ATOM 1676 N N . VAL A 1 223 ? 9.807 23.681 -17.988 1.00 87.00 223 VAL A N 1
ATOM 1677 C CA . VAL A 1 223 ? 8.908 23.970 -16.859 1.00 87.00 223 VAL A CA 1
ATOM 1678 C C . VAL A 1 223 ? 7.761 22.957 -16.818 1.00 87.00 223 VAL A C 1
ATOM 1680 O O . VAL A 1 223 ? 7.516 22.323 -15.786 1.00 87.00 223 VAL A O 1
ATOM 1683 N N . SER A 1 224 ? 7.100 22.724 -17.956 1.00 87.69 224 SER A N 1
ATOM 1684 C CA . SER A 1 224 ? 6.018 21.740 -18.079 1.00 87.69 224 SER A CA 1
ATOM 1685 C C . SER A 1 224 ? 6.486 20.316 -17.753 1.00 87.69 224 SER A C 1
ATOM 1687 O O . SER A 1 224 ? 5.815 19.572 -17.023 1.00 87.69 224 SER A O 1
ATOM 1689 N N . ARG A 1 225 ? 7.686 19.939 -18.215 1.00 88.38 225 ARG A N 1
ATOM 1690 C CA . ARG A 1 225 ? 8.298 18.642 -17.909 1.00 88.38 225 ARG A CA 1
ATOM 1691 C C . ARG A 1 225 ? 8.589 18.496 -16.416 1.00 88.38 225 ARG A C 1
ATOM 1693 O O . ARG A 1 225 ? 8.202 17.484 -15.835 1.00 88.38 225 ARG A O 1
ATOM 1700 N N . ARG A 1 226 ? 9.209 19.495 -15.777 1.00 89.62 226 ARG A N 1
ATOM 1701 C CA . ARG A 1 226 ? 9.487 19.492 -14.327 1.00 89.62 226 ARG A CA 1
ATOM 1702 C C . ARG A 1 226 ? 8.201 19.391 -13.514 1.00 89.62 226 ARG A C 1
ATOM 1704 O O . ARG A 1 226 ? 8.110 18.551 -12.618 1.00 89.62 226 ARG A O 1
ATOM 1711 N N . ARG A 1 227 ? 7.171 20.160 -13.879 1.00 90.94 227 ARG A N 1
ATOM 1712 C CA . ARG A 1 227 ? 5.849 20.113 -13.237 1.00 90.94 227 ARG A CA 1
ATOM 1713 C C . ARG A 1 227 ? 5.207 18.731 -13.354 1.00 90.94 227 ARG A C 1
ATOM 1715 O O . ARG A 1 227 ? 4.667 18.217 -12.374 1.00 90.94 227 ARG A O 1
ATOM 1722 N N . THR A 1 228 ? 5.296 18.116 -14.531 1.00 91.56 228 THR A N 1
ATOM 1723 C CA . THR A 1 228 ? 4.775 16.766 -14.777 1.00 91.56 228 THR A CA 1
ATOM 1724 C C . THR A 1 228 ? 5.510 15.730 -13.931 1.00 91.56 228 THR A C 1
ATOM 1726 O O . THR A 1 228 ? 4.861 14.937 -13.250 1.00 91.56 228 THR A O 1
ATOM 1729 N N . THR A 1 229 ? 6.844 15.770 -13.906 1.00 90.94 229 THR A N 1
ATOM 1730 C CA . THR A 1 229 ? 7.672 14.868 -13.091 1.00 90.94 229 THR A CA 1
ATOM 1731 C C . THR A 1 229 ? 7.383 15.029 -11.599 1.00 90.94 229 THR A C 1
ATOM 1733 O O . THR A 1 229 ? 7.206 14.028 -10.904 1.00 90.94 229 THR A O 1
ATOM 1736 N N . ARG A 1 230 ? 7.267 16.269 -11.103 1.00 93.62 230 ARG A N 1
ATOM 1737 C CA . ARG A 1 230 ? 6.917 16.552 -9.703 1.00 93.62 230 ARG A CA 1
ATOM 1738 C C . ARG A 1 230 ? 5.537 16.007 -9.358 1.00 93.62 230 ARG A C 1
ATOM 1740 O O . ARG A 1 230 ? 5.419 15.231 -8.416 1.00 93.62 230 ARG A O 1
ATOM 1747 N N . SER A 1 231 ? 4.519 16.341 -10.155 1.00 93.88 231 SER A N 1
ATOM 1748 C CA . SER A 1 231 ? 3.152 15.832 -9.978 1.00 93.88 231 SER A CA 1
ATOM 1749 C C . SER A 1 231 ? 3.155 14.312 -9.868 1.00 93.88 231 SER A C 1
ATOM 1751 O O . SER A 1 231 ? 2.684 13.757 -8.882 1.00 93.88 231 SER A O 1
ATOM 1753 N N . GLN A 1 232 ? 3.796 13.644 -10.826 1.00 93.38 232 GLN A N 1
ATOM 1754 C CA . GLN A 1 232 ? 3.943 12.196 -10.872 1.00 93.38 232 GLN A CA 1
ATOM 1755 C C . GLN A 1 232 ? 4.656 11.596 -9.649 1.00 93.38 232 GLN A C 1
ATOM 1757 O O . GLN A 1 232 ? 4.229 10.544 -9.166 1.00 93.38 232 GLN A O 1
ATOM 1762 N N . GLY A 1 233 ? 5.721 12.239 -9.164 1.00 94.88 233 GLY A N 1
ATOM 1763 C CA . GLY A 1 233 ? 6.428 11.849 -7.944 1.00 94.88 233 GLY A CA 1
ATOM 1764 C C . GLY A 1 233 ? 5.532 11.950 -6.713 1.00 94.88 233 GLY A C 1
ATOM 1765 O O . GLY A 1 233 ? 5.422 10.981 -5.961 1.00 94.88 233 GLY A O 1
ATOM 1766 N N . ILE A 1 234 ? 4.807 13.065 -6.574 1.00 95.81 234 ILE A N 1
ATOM 1767 C CA . ILE A 1 234 ? 3.820 13.251 -5.509 1.00 95.81 234 ILE A CA 1
ATOM 1768 C C . ILE A 1 234 ? 2.747 12.158 -5.584 1.00 95.81 234 ILE A C 1
ATOM 1770 O O . ILE A 1 234 ? 2.424 11.571 -4.554 1.00 95.81 234 ILE A O 1
ATOM 1774 N N . MET A 1 235 ? 2.231 11.824 -6.778 1.00 95.56 235 MET A N 1
ATOM 1775 C CA . MET A 1 235 ? 1.221 10.763 -6.909 1.00 95.56 235 MET A CA 1
ATOM 1776 C C . MET A 1 235 ? 1.722 9.424 -6.374 1.00 95.56 235 MET A C 1
ATOM 1778 O O . MET A 1 235 ? 1.005 8.735 -5.652 1.00 95.56 235 MET A O 1
ATOM 1782 N N . ALA A 1 236 ? 2.949 9.048 -6.731 1.00 95.94 236 ALA A N 1
ATOM 1783 C CA . ALA A 1 236 ? 3.518 7.774 -6.322 1.00 95.94 236 ALA A CA 1
ATOM 1784 C C . ALA A 1 236 ? 3.725 7.709 -4.797 1.00 95.94 236 ALA A C 1
ATOM 1786 O O . ALA A 1 236 ? 3.376 6.705 -4.175 1.00 95.94 236 ALA A O 1
ATOM 1787 N N . VAL A 1 237 ? 4.208 8.795 -4.182 1.00 97.50 237 VAL A N 1
ATOM 1788 C CA . VAL A 1 237 ? 4.353 8.884 -2.719 1.00 97.50 237 VAL A CA 1
ATOM 1789 C C . VAL A 1 237 ? 2.990 8.880 -2.023 1.00 97.50 237 VAL A C 1
ATOM 1791 O O . VAL A 1 237 ? 2.800 8.143 -1.058 1.00 97.50 237 VAL A O 1
ATOM 1794 N N . ALA A 1 238 ? 2.012 9.632 -2.535 1.00 97.06 238 ALA A N 1
ATOM 1795 C CA . ALA A 1 238 ? 0.655 9.670 -1.994 1.00 97.06 238 ALA A CA 1
ATOM 1796 C C . ALA A 1 238 ? 0.001 8.281 -1.977 1.00 97.06 238 ALA A C 1
ATOM 1798 O O . ALA A 1 238 ? -0.636 7.913 -0.992 1.00 97.06 238 ALA A O 1
ATOM 1799 N N . LEU A 1 239 ? 0.200 7.485 -3.035 1.00 96.50 239 LEU A N 1
ATOM 1800 C CA . LEU A 1 239 ? -0.278 6.103 -3.090 1.00 96.50 239 LEU A CA 1
ATOM 1801 C C . LEU A 1 239 ? 0.366 5.231 -2.004 1.00 96.50 239 LEU A C 1
ATOM 1803 O O . LEU A 1 239 ? -0.335 4.451 -1.360 1.00 96.50 239 LEU A O 1
ATOM 1807 N N . PHE A 1 240 ? 1.672 5.375 -1.760 1.00 97.94 240 PHE A N 1
ATOM 1808 C CA . PHE A 1 240 ? 2.355 4.614 -0.711 1.00 97.94 240 PHE A CA 1
ATOM 1809 C C . PHE A 1 240 ? 1.871 5.013 0.688 1.00 97.94 240 PHE A C 1
ATOM 1811 O O . PHE A 1 240 ? 1.528 4.150 1.496 1.00 97.94 240 PHE A O 1
ATOM 1818 N N . LEU A 1 241 ? 1.803 6.315 0.979 1.00 97.88 241 LEU A N 1
ATOM 1819 C CA . LEU A 1 241 ? 1.326 6.813 2.273 1.00 97.88 241 LEU A CA 1
ATOM 1820 C C . LEU A 1 241 ? -0.146 6.435 2.503 1.00 97.88 241 LEU A C 1
ATOM 1822 O O . LEU A 1 241 ? -0.514 6.018 3.600 1.00 97.88 241 LEU A O 1
ATOM 1826 N N . GLY A 1 242 ? -0.968 6.474 1.451 1.00 96.06 242 GLY A N 1
ATOM 1827 C CA . GLY A 1 242 ? -2.344 5.985 1.481 1.00 96.06 242 GLY A CA 1
ATOM 1828 C C . GLY A 1 242 ? -2.438 4.488 1.791 1.00 96.06 242 GLY A C 1
ATOM 1829 O O . GLY A 1 242 ? -3.297 4.083 2.579 1.00 96.06 242 GLY A O 1
ATOM 1830 N N . ALA A 1 243 ? -1.528 3.672 1.244 1.00 96.06 243 ALA A N 1
ATOM 1831 C CA . ALA A 1 243 ? -1.441 2.245 1.554 1.00 96.06 243 ALA A CA 1
ATOM 1832 C C . ALA A 1 243 ? -1.055 1.986 3.021 1.00 96.06 243 ALA A C 1
ATOM 1834 O O . ALA A 1 243 ? -1.619 1.081 3.632 1.00 96.06 243 ALA A O 1
ATOM 1835 N N . LEU A 1 244 ? -0.171 2.798 3.613 1.00 96.38 244 LEU A N 1
ATOM 1836 C CA . LEU A 1 244 ? 0.146 2.731 5.048 1.00 96.38 244 LEU A CA 1
ATOM 1837 C C . LEU A 1 244 ? -1.007 3.192 5.943 1.00 96.38 244 LEU A C 1
ATOM 1839 O O . LEU A 1 244 ? -1.145 2.716 7.065 1.00 96.38 244 LEU A O 1
ATOM 1843 N N . GLN A 1 245 ? -1.808 4.148 5.479 1.00 93.94 245 GLN A N 1
ATOM 1844 C CA . GLN A 1 245 ? -2.895 4.711 6.274 1.00 93.94 245 GLN A CA 1
ATOM 1845 C C . GLN A 1 245 ? -4.167 3.862 6.231 1.00 93.94 245 GLN A C 1
ATOM 1847 O O . GLN A 1 245 ? -4.860 3.745 7.237 1.00 93.94 245 GLN A O 1
ATOM 1852 N N . SER A 1 246 ? -4.500 3.330 5.056 1.00 91.25 246 SER A N 1
ATOM 1853 C CA . SER A 1 246 ? -5.819 2.752 4.763 1.00 91.25 246 SER A CA 1
ATOM 1854 C C . SER A 1 246 ? -5.765 1.541 3.829 1.00 91.25 246 SER A C 1
ATOM 1856 O O . SER A 1 246 ? -6.797 1.060 3.359 1.00 91.25 246 SER A O 1
ATOM 1858 N N . GLY A 1 247 ? -4.565 1.035 3.532 1.00 93.38 247 GLY A N 1
ATOM 1859 C CA . GLY A 1 247 ? -4.400 -0.165 2.722 1.00 93.38 247 GLY A CA 1
ATOM 1860 C C . GLY A 1 247 ? -4.978 -1.407 3.412 1.00 93.38 247 GLY A C 1
ATOM 1861 O O . GLY A 1 247 ? -5.176 -1.421 4.627 1.00 93.38 247 GLY A O 1
ATOM 1862 N N . PRO A 1 248 ? -5.222 -2.508 2.682 1.00 91.06 248 PRO A N 1
ATOM 1863 C CA . PRO A 1 248 ? -6.014 -3.608 3.232 1.00 91.06 248 PRO A CA 1
ATOM 1864 C C . PRO A 1 248 ? -5.284 -4.443 4.310 1.00 91.06 248 PRO A C 1
ATOM 1866 O O . PRO A 1 248 ? -5.866 -5.367 4.869 1.00 91.06 248 PRO A O 1
ATOM 1869 N N . ASP A 1 249 ? -3.991 -4.189 4.550 1.00 92.56 249 ASP A N 1
ATOM 1870 C CA . ASP A 1 249 ? -3.171 -4.772 5.633 1.00 92.56 249 ASP A CA 1
ATOM 1871 C C . ASP A 1 249 ? -2.608 -3.681 6.556 1.00 92.56 249 ASP A C 1
ATOM 1873 O O . ASP A 1 249 ? -1.774 -3.992 7.402 1.00 92.56 249 ASP A O 1
ATOM 1877 N N . ALA A 1 250 ? -3.030 -2.420 6.390 1.00 92.56 250 ALA A N 1
ATOM 1878 C CA . ALA A 1 250 ? -2.531 -1.306 7.181 1.00 92.56 250 ALA A CA 1
ATOM 1879 C C . ALA A 1 250 ? -2.775 -1.561 8.667 1.00 92.56 250 ALA A C 1
ATOM 1881 O O . ALA A 1 250 ? -3.913 -1.705 9.131 1.00 92.56 250 ALA A O 1
ATOM 1882 N N . GLY A 1 251 ? -1.681 -1.626 9.418 1.00 90.62 251 GLY A N 1
ATOM 1883 C CA . GLY A 1 251 ? -1.710 -1.477 10.853 1.00 90.62 251 GLY A CA 1
ATOM 1884 C C . GLY A 1 251 ? -2.085 -0.047 11.202 1.00 90.62 251 GLY A C 1
ATOM 1885 O O . GLY A 1 251 ? -1.843 0.900 10.453 1.00 90.62 251 GLY A O 1
ATOM 1886 N N . ALA A 1 252 ? -2.685 0.122 12.374 1.00 86.50 252 ALA A N 1
ATOM 1887 C CA . ALA A 1 252 ? -3.194 1.419 12.761 1.00 86.50 252 ALA A CA 1
ATOM 1888 C C . ALA A 1 252 ? -2.075 2.474 12.768 1.00 86.50 252 ALA A C 1
ATOM 1890 O O . ALA A 1 252 ? -2.227 3.563 12.223 1.00 86.50 252 ALA A O 1
ATOM 1891 N N . ASN A 1 253 ? -0.907 2.154 13.308 1.00 90.56 253 ASN A N 1
ATOM 1892 C CA . ASN A 1 253 ? 0.171 3.129 13.457 1.00 90.56 253 ASN A CA 1
ATOM 1893 C C . ASN A 1 253 ? 1.228 3.045 12.357 1.00 90.56 253 ASN A C 1
ATOM 1895 O O . ASN A 1 253 ? 2.224 3.745 12.463 1.00 90.56 253 ASN A O 1
ATOM 1899 N N . ASP A 1 254 ? 1.011 2.270 11.290 1.00 95.00 254 ASP A N 1
ATOM 1900 C CA . ASP A 1 254 ? 2.040 2.036 10.271 1.00 95.00 254 ASP A CA 1
ATOM 1901 C C . ASP A 1 254 ? 2.529 3.349 9.641 1.00 95.00 254 ASP A C 1
ATOM 1903 O O . ASP A 1 254 ? 3.733 3.578 9.556 1.00 95.00 254 ASP A O 1
ATOM 1907 N N . LEU A 1 255 ? 1.619 4.273 9.302 1.00 96.56 255 LEU A N 1
ATOM 1908 C CA . LEU A 1 255 ? 1.987 5.611 8.815 1.00 96.56 255 LEU A CA 1
ATOM 1909 C C . LEU A 1 255 ? 2.871 6.382 9.811 1.00 96.56 255 LEU A C 1
ATOM 1911 O O . LEU A 1 255 ? 3.870 6.976 9.413 1.00 96.56 255 LEU A O 1
ATOM 1915 N N . LEU A 1 256 ? 2.506 6.383 11.094 1.00 95.44 256 LEU A N 1
ATOM 1916 C CA . LEU A 1 256 ? 3.202 7.152 12.130 1.00 95.44 256 LEU A CA 1
ATOM 1917 C C . LEU A 1 256 ? 4.556 6.528 12.470 1.00 95.44 256 LEU A C 1
ATOM 1919 O O . LEU A 1 256 ? 5.553 7.234 12.571 1.00 95.44 256 LEU A O 1
ATOM 1923 N N . SER A 1 257 ? 4.615 5.201 12.577 1.00 96.00 257 SER A N 1
ATOM 1924 C CA . SER A 1 257 ? 5.855 4.448 12.756 1.00 96.00 257 SER A CA 1
ATOM 1925 C C . SER A 1 257 ? 6.798 4.628 11.566 1.00 96.00 257 SER A C 1
ATOM 1927 O O . SER A 1 257 ? 8.005 4.758 11.758 1.00 96.00 257 SER A O 1
ATOM 1929 N N . PHE A 1 258 ? 6.260 4.693 10.345 1.00 97.94 258 PHE A N 1
ATOM 1930 C CA . PHE A 1 258 ? 7.038 5.012 9.153 1.00 97.94 258 PHE A CA 1
ATOM 1931 C C . PHE A 1 258 ? 7.539 6.455 9.158 1.00 97.94 258 PHE A C 1
ATOM 1933 O O . PHE A 1 258 ? 8.722 6.677 8.938 1.00 97.94 258 PHE A O 1
ATOM 1940 N N . ALA A 1 259 ? 6.699 7.445 9.440 1.00 97.75 259 ALA A N 1
ATOM 1941 C CA . ALA A 1 259 ? 7.138 8.838 9.436 1.00 97.75 259 ALA A CA 1
ATOM 1942 C C . ALA A 1 259 ? 8.047 9.189 10.628 1.00 97.75 259 ALA A C 1
ATOM 1944 O O . ALA A 1 259 ? 8.838 10.119 10.518 1.00 97.75 259 ALA A O 1
ATOM 1945 N N . GLY A 1 260 ? 7.959 8.449 11.740 1.00 96.06 260 GLY A N 1
ATOM 1946 C CA . GLY A 1 260 ? 8.545 8.762 13.050 1.00 96.06 260 GLY A CA 1
ATOM 1947 C C . GLY A 1 260 ? 9.931 9.418 13.027 1.00 96.06 260 GLY A C 1
ATOM 1948 O O . GLY A 1 260 ? 10.047 10.542 13.516 1.00 96.06 260 GLY A O 1
ATOM 1949 N N . PRO A 1 261 ? 10.965 8.798 12.423 1.00 97.00 261 PRO A N 1
ATOM 1950 C CA . PRO A 1 261 ? 12.323 9.353 12.417 1.00 97.00 261 PRO A CA 1
ATOM 1951 C C . PRO A 1 261 ? 12.454 10.739 11.771 1.00 97.00 261 PRO A C 1
ATOM 1953 O O . PRO A 1 261 ? 13.397 11.463 12.072 1.00 97.00 261 PRO A O 1
ATOM 1956 N N . ARG A 1 262 ? 11.532 11.103 10.870 1.00 97.88 262 ARG A N 1
ATOM 1957 C CA . ARG A 1 262 ? 11.524 12.375 10.131 1.00 97.88 262 ARG A CA 1
ATOM 1958 C C . ARG A 1 262 ? 10.125 12.998 10.082 1.00 97.88 262 ARG A C 1
ATOM 1960 O O . ARG A 1 262 ? 9.742 13.590 9.077 1.00 97.88 262 ARG A O 1
ATOM 1967 N N . GLY A 1 263 ? 9.340 12.856 11.154 1.00 97.25 263 GLY A N 1
ATOM 1968 C CA . GLY A 1 263 ? 7.910 13.185 11.135 1.00 97.25 263 GLY A CA 1
ATOM 1969 C C . GLY A 1 263 ? 7.618 14.627 10.710 1.00 97.25 263 GLY A C 1
ATOM 1970 O O . GLY A 1 263 ? 6.726 14.851 9.895 1.00 97.25 263 GLY A O 1
ATOM 1971 N N . GLN A 1 264 ? 8.408 15.590 11.198 1.00 98.06 264 GLN A N 1
ATOM 1972 C CA . GLN A 1 264 ? 8.289 17.007 10.830 1.00 98.06 264 GLN A CA 1
ATOM 1973 C C . GLN A 1 264 ? 8.645 17.273 9.359 1.00 98.06 264 GLN A C 1
ATOM 1975 O O . GLN A 1 264 ? 7.938 18.028 8.694 1.00 98.06 264 GLN A O 1
ATOM 1980 N N . ASP A 1 265 ? 9.687 16.625 8.829 1.00 98.06 265 ASP A N 1
ATOM 1981 C CA . ASP A 1 265 ? 10.080 16.782 7.423 1.00 98.06 265 ASP A CA 1
ATOM 1982 C C . ASP A 1 265 ? 9.010 16.232 6.482 1.00 98.06 265 ASP A C 1
ATOM 1984 O O . ASP A 1 265 ? 8.651 16.884 5.503 1.00 98.06 265 ASP A O 1
ATOM 1988 N N . VAL A 1 266 ? 8.485 15.040 6.793 1.00 98.25 266 VAL A N 1
ATOM 1989 C CA . VAL A 1 266 ? 7.401 14.417 6.023 1.00 98.25 266 VAL A CA 1
ATOM 1990 C C . VAL A 1 266 ? 6.151 15.286 6.090 1.00 98.25 266 VAL A C 1
ATOM 1992 O O . VAL A 1 266 ? 5.525 15.515 5.060 1.00 98.25 266 VAL A O 1
ATOM 1995 N N . PHE A 1 267 ? 5.806 15.802 7.273 1.00 98.31 267 PHE A N 1
ATOM 1996 C CA . PHE A 1 267 ? 4.681 16.718 7.444 1.00 98.31 267 PHE A CA 1
ATOM 1997 C C . PHE A 1 267 ? 4.817 17.955 6.546 1.00 98.31 267 PHE A C 1
ATOM 1999 O O . PHE A 1 267 ? 3.919 18.211 5.745 1.00 98.31 267 PHE A O 1
ATOM 2006 N N . GLY A 1 268 ? 5.947 18.668 6.622 1.00 97.75 268 GLY A N 1
ATOM 2007 C CA . GLY A 1 268 ? 6.193 19.850 5.792 1.00 97.75 268 GLY A CA 1
ATOM 2008 C C . GLY A 1 268 ? 6.115 19.529 4.300 1.00 97.75 268 GLY A C 1
ATOM 2009 O O . GLY A 1 268 ? 5.377 20.174 3.567 1.00 97.75 268 GLY A O 1
ATOM 2010 N N . ALA A 1 269 ? 6.769 18.448 3.867 1.00 97.81 269 ALA A N 1
ATOM 2011 C CA . ALA A 1 269 ? 6.761 18.038 2.466 1.00 97.81 269 ALA A CA 1
ATOM 2012 C C . ALA A 1 269 ? 5.355 17.670 1.949 1.00 97.81 269 ALA A C 1
ATOM 2014 O O . ALA A 1 269 ? 5.015 17.967 0.804 1.00 97.81 269 ALA A O 1
ATOM 2015 N N . VAL A 1 270 ? 4.510 17.039 2.775 1.00 98.12 270 VAL A N 1
ATOM 2016 C CA . VAL A 1 270 ? 3.112 16.750 2.413 1.00 98.12 270 VAL A CA 1
ATOM 2017 C C . VAL A 1 270 ? 2.302 18.041 2.256 1.00 98.12 270 VAL A C 1
ATOM 2019 O O . VAL A 1 270 ? 1.497 18.128 1.328 1.00 98.12 270 VAL A O 1
ATOM 2022 N N . VAL A 1 271 ? 2.506 19.036 3.125 1.00 97.31 271 VAL A N 1
ATOM 2023 C CA . VAL A 1 271 ? 1.849 20.349 3.004 1.00 97.31 271 VAL A CA 1
ATOM 2024 C C . VAL A 1 271 ? 2.290 21.049 1.714 1.00 97.31 271 VAL A C 1
ATOM 2026 O O . VAL A 1 271 ? 1.424 21.416 0.919 1.00 97.31 271 VAL A O 1
ATOM 2029 N N . ASP A 1 272 ? 3.595 21.094 1.428 1.00 96.00 272 ASP A N 1
ATOM 2030 C CA . ASP A 1 272 ? 4.147 21.662 0.185 1.00 96.00 272 ASP A CA 1
ATOM 2031 C C . ASP A 1 272 ? 3.537 20.994 -1.068 1.00 96.00 272 ASP A C 1
ATOM 2033 O O . ASP A 1 272 ? 3.213 21.640 -2.070 1.00 96.00 272 ASP A O 1
ATOM 2037 N N . ALA A 1 273 ? 3.348 19.671 -1.025 1.00 96.19 273 ALA A N 1
ATOM 2038 C CA . ALA A 1 273 ? 2.743 18.905 -2.112 1.00 96.19 273 ALA A CA 1
ATOM 2039 C C . ALA A 1 273 ? 1.237 19.190 -2.291 1.00 96.19 273 ALA A C 1
ATOM 2041 O O . ALA A 1 273 ? 0.733 19.207 -3.419 1.00 96.19 273 ALA A O 1
ATOM 2042 N N . LEU A 1 274 ? 0.504 19.411 -1.195 1.00 96.44 274 LEU A N 1
ATOM 2043 C CA . LEU A 1 274 ? -0.916 19.777 -1.224 1.00 96.44 274 LEU A CA 1
ATOM 2044 C C . LEU A 1 274 ? -1.124 21.182 -1.798 1.00 96.44 274 LEU A C 1
ATOM 2046 O O . LEU A 1 274 ? -2.054 21.382 -2.586 1.00 96.44 274 LEU A O 1
ATOM 2050 N N . GLU A 1 275 ? -0.246 22.124 -1.457 1.00 94.38 275 GLU A N 1
ATOM 2051 C CA . GLU A 1 275 ? -0.233 23.471 -2.032 1.00 94.38 275 GLU A CA 1
ATOM 2052 C C . GLU A 1 275 ? 0.042 23.430 -3.539 1.00 94.38 275 GLU A C 1
ATOM 2054 O O . GLU A 1 275 ? -0.674 24.062 -4.317 1.00 94.38 275 GLU A O 1
ATOM 2059 N N . PHE A 1 276 ? 0.988 22.591 -3.976 1.00 93.00 276 PHE A N 1
ATOM 2060 C CA . PHE A 1 276 ? 1.302 22.410 -5.395 1.00 93.00 276 PHE A CA 1
ATOM 2061 C C . PHE A 1 276 ? 0.111 21.915 -6.239 1.00 93.00 276 PHE A C 1
ATOM 2063 O O . PHE A 1 276 ? -0.071 22.371 -7.372 1.00 93.00 276 PHE A O 1
ATOM 2070 N N . PHE A 1 277 ? -0.715 20.987 -5.734 1.00 88.31 277 PHE A N 1
ATOM 2071 C CA . PHE A 1 277 ? -1.862 20.480 -6.504 1.00 88.31 277 PHE A CA 1
ATOM 2072 C C . PHE A 1 277 ? -2.993 21.495 -6.662 1.00 88.31 277 PHE A C 1
ATOM 2074 O O . PHE A 1 277 ? -3.716 21.422 -7.657 1.00 88.31 277 PHE A O 1
ATOM 2081 N N . ASN A 1 278 ? -3.187 22.376 -5.675 1.00 83.38 278 ASN A N 1
ATOM 2082 C CA . ASN A 1 278 ? -4.260 23.375 -5.613 1.00 83.38 278 ASN A CA 1
ATOM 2083 C C . ASN A 1 278 ? -5.648 22.863 -6.082 1.00 83.38 278 ASN A C 1
ATOM 2085 O O . ASN A 1 278 ? -6.445 23.586 -6.680 1.00 83.38 278 ASN A O 1
ATOM 2089 N N . CYS A 1 279 ? -5.939 21.572 -5.869 1.00 88.50 279 CYS A N 1
ATOM 2090 C CA . CYS A 1 279 ? -7.148 20.918 -6.368 1.00 88.50 279 CYS A CA 1
ATOM 2091 C C . CYS A 1 279 ? -7.742 19.986 -5.298 1.00 88.50 279 CYS A C 1
ATOM 2093 O O . CYS A 1 279 ? -7.531 18.766 -5.339 1.00 88.50 279 CYS A O 1
ATOM 2095 N N . PRO A 1 280 ? -8.530 20.533 -4.350 1.00 85.81 280 PRO A N 1
ATOM 2096 C CA . PRO A 1 280 ? -9.016 19.797 -3.181 1.00 85.81 280 PRO A CA 1
ATOM 2097 C C . PRO A 1 280 ? -10.011 18.672 -3.500 1.00 85.81 280 PRO A C 1
ATOM 2099 O O . PRO A 1 280 ? -10.394 17.891 -2.632 1.00 85.81 280 PRO A O 1
ATOM 2102 N N . ARG A 1 281 ? -10.463 18.576 -4.754 1.00 87.38 281 ARG A N 1
ATOM 2103 C CA . ARG A 1 281 ? -11.486 17.612 -5.176 1.00 87.38 281 ARG A CA 1
ATOM 2104 C C . ARG A 1 281 ? -10.922 16.254 -5.583 1.00 87.38 281 ARG A C 1
ATOM 2106 O O . ARG A 1 281 ? -11.700 15.311 -5.690 1.00 87.38 281 ARG A O 1
ATOM 2113 N N . THR A 1 282 ? -9.615 16.142 -5.808 1.00 91.69 282 THR A N 1
ATOM 2114 C CA . THR A 1 282 ? -9.007 14.870 -6.223 1.00 91.69 282 THR A CA 1
ATOM 2115 C C . THR A 1 282 ? -8.879 13.909 -5.040 1.00 91.69 282 THR A C 1
ATOM 2117 O O . THR A 1 282 ? -8.594 14.325 -3.918 1.00 91.69 282 THR A O 1
ATOM 2120 N N . ASP A 1 283 ? -9.052 12.608 -5.280 1.00 91.00 283 ASP A N 1
ATOM 2121 C CA . ASP A 1 283 ? -8.888 11.588 -4.230 1.00 91.00 283 ASP A CA 1
ATOM 2122 C C . ASP A 1 283 ? -7.468 11.575 -3.659 1.00 91.00 283 ASP A C 1
ATOM 2124 O O . ASP A 1 283 ? -7.261 11.334 -2.475 1.00 91.00 283 ASP A O 1
ATOM 2128 N N . MET A 1 284 ? -6.490 11.914 -4.494 1.00 91.38 284 MET A N 1
ATOM 2129 C CA . MET A 1 284 ? -5.098 12.049 -4.094 1.00 91.38 284 MET A CA 1
ATOM 2130 C C . MET A 1 284 ? -4.870 13.226 -3.142 1.00 91.38 284 MET A C 1
ATOM 2132 O O . MET A 1 284 ? -4.159 13.066 -2.152 1.00 91.38 284 MET A O 1
ATOM 2136 N N . TYR A 1 285 ? -5.497 14.381 -3.398 1.00 94.44 285 TYR A N 1
ATOM 2137 C CA . TYR A 1 285 ? -5.466 15.499 -2.457 1.00 94.44 285 TYR A CA 1
ATOM 2138 C C . TYR A 1 285 ? -6.060 15.078 -1.117 1.00 94.44 285 TYR A C 1
ATOM 2140 O O . TYR A 1 285 ? -5.442 15.290 -0.082 1.00 94.44 285 TYR A O 1
ATOM 2148 N N . LYS A 1 286 ? -7.227 14.421 -1.124 1.00 93.69 286 LYS A N 1
ATOM 2149 C CA . LYS A 1 286 ? -7.859 13.935 0.110 1.00 93.69 286 LYS A CA 1
ATOM 2150 C C . LYS A 1 286 ? -6.960 12.950 0.855 1.00 93.69 286 LYS A C 1
ATOM 2152 O O . LYS A 1 286 ? -6.821 13.069 2.066 1.00 93.69 286 LYS A O 1
ATOM 2157 N N . ALA A 1 287 ? -6.319 12.019 0.147 1.00 93.38 287 ALA A N 1
ATOM 2158 C CA . ALA A 1 287 ? -5.391 11.064 0.746 1.00 93.38 287 ALA A CA 1
ATOM 2159 C C . ALA A 1 287 ? -4.213 11.772 1.437 1.00 93.38 287 ALA A C 1
ATOM 2161 O O . ALA A 1 287 ? -3.945 11.508 2.606 1.00 93.38 287 ALA A O 1
ATOM 2162 N N . LEU A 1 288 ? -3.555 12.721 0.764 1.00 96.75 288 LEU A N 1
ATOM 2163 C CA . LEU A 1 288 ? -2.467 13.503 1.362 1.00 96.75 288 LEU A CA 1
ATOM 2164 C C . LEU A 1 288 ? -2.952 14.416 2.496 1.00 96.75 288 LEU A C 1
ATOM 2166 O O . LEU A 1 288 ? -2.273 14.540 3.509 1.00 96.75 288 LEU A O 1
ATOM 2170 N N . ALA A 1 289 ? -4.133 15.020 2.373 1.00 96.75 289 ALA A N 1
ATOM 2171 C CA . ALA A 1 289 ? -4.709 15.860 3.418 1.00 96.75 289 ALA A CA 1
ATOM 2172 C C . ALA A 1 289 ? -5.016 15.047 4.685 1.00 96.75 289 ALA A C 1
ATOM 2174 O O . ALA A 1 289 ? -4.777 1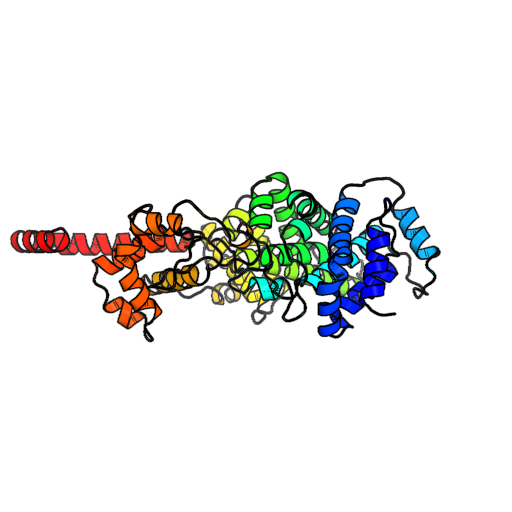5.517 5.797 1.00 96.75 289 ALA A O 1
ATOM 2175 N N . LEU A 1 290 ? -5.488 13.806 4.536 1.00 94.50 290 LEU A N 1
ATOM 2176 C CA . LEU A 1 290 ? -5.673 12.877 5.650 1.00 94.50 290 LEU A CA 1
ATOM 2177 C C . LEU A 1 290 ? -4.337 12.492 6.305 1.00 94.50 290 LEU A C 1
ATOM 2179 O O . LEU A 1 290 ? -4.276 12.410 7.531 1.00 94.50 290 LEU A O 1
ATOM 2183 N N . VAL A 1 291 ? -3.269 12.309 5.521 1.00 96.06 291 VAL A N 1
ATOM 2184 C CA . VAL A 1 291 ? -1.907 12.110 6.047 1.00 96.06 291 VAL A CA 1
ATOM 2185 C C . VAL A 1 291 ? -1.439 13.347 6.823 1.00 96.06 291 VAL A C 1
ATOM 2187 O O . VAL A 1 291 ? -0.952 13.212 7.943 1.00 96.06 291 VAL A O 1
ATOM 2190 N N . ALA A 1 292 ? -1.620 14.550 6.267 1.00 97.50 292 ALA A N 1
ATOM 2191 C CA . ALA A 1 292 ? -1.199 15.811 6.878 1.00 97.50 292 ALA A CA 1
ATOM 2192 C C . ALA A 1 292 ? -1.892 16.066 8.223 1.00 97.50 292 ALA A C 1
ATOM 2194 O O . ALA A 1 292 ? -1.217 16.355 9.209 1.00 97.50 292 ALA A O 1
ATOM 2195 N N . ASN A 1 293 ? -3.221 15.905 8.282 1.00 95.62 293 ASN A N 1
ATOM 2196 C CA . ASN A 1 293 ? -3.991 16.022 9.526 1.00 95.62 293 ASN A CA 1
ATOM 2197 C C . ASN A 1 293 ? -3.463 15.061 10.594 1.00 95.62 293 ASN A C 1
ATOM 2199 O O . ASN A 1 293 ? -3.245 15.448 11.739 1.00 95.62 293 ASN A O 1
ATOM 2203 N N . ARG A 1 294 ? -3.192 13.818 10.197 1.00 93.38 294 ARG A N 1
ATOM 2204 C CA . ARG A 1 294 ? -2.737 12.789 11.121 1.00 93.38 294 ARG A CA 1
ATOM 2205 C C . ARG A 1 294 ? -1.322 13.035 11.644 1.00 93.38 294 ARG A C 1
ATOM 2207 O O . ARG A 1 294 ? -1.065 12.905 12.837 1.00 93.38 294 ARG A O 1
ATOM 2214 N N . LEU A 1 295 ? -0.403 13.452 10.775 1.00 95.56 295 LEU A N 1
ATOM 2215 C CA . LEU A 1 295 ? 0.939 13.860 11.192 1.00 95.56 295 LEU A CA 1
ATOM 2216 C C . LEU A 1 295 ? 0.895 15.099 12.096 1.00 95.56 295 LEU A C 1
ATOM 2218 O O . LEU A 1 295 ? 1.580 15.115 13.113 1.00 95.56 295 LEU A O 1
ATOM 2222 N N . GLN A 1 296 ? 0.056 16.093 11.781 1.00 96.75 296 GLN A N 1
ATOM 2223 C CA . GLN A 1 296 ? -0.162 17.281 12.618 1.00 96.75 296 GLN A CA 1
ATOM 2224 C C . GLN A 1 296 ? -0.584 16.890 14.037 1.00 96.75 296 GLN A C 1
ATOM 2226 O O . GLN A 1 296 ? 0.000 17.387 15.001 1.00 96.75 296 GLN A O 1
ATOM 2231 N N . GLN A 1 297 ? -1.555 15.978 14.161 1.00 92.12 297 GLN A N 1
ATOM 2232 C CA . GLN A 1 297 ? -2.036 15.475 15.449 1.00 92.12 297 GLN A CA 1
ATOM 2233 C C . GLN A 1 297 ? -0.934 14.750 16.220 1.00 92.12 297 GLN A C 1
ATOM 2235 O O . GLN A 1 297 ? -0.665 15.096 17.368 1.00 92.12 297 GLN A O 1
ATOM 2240 N N . ASN A 1 298 ? -0.261 13.790 15.583 1.00 91.62 298 ASN A N 1
ATOM 2241 C CA . ASN A 1 298 ? 0.792 13.005 16.224 1.00 91.62 298 ASN A CA 1
ATOM 2242 C C . ASN A 1 298 ? 2.008 13.849 16.645 1.00 91.62 298 ASN A C 1
ATOM 2244 O O . ASN A 1 298 ? 2.657 13.546 17.641 1.00 91.62 298 ASN A O 1
ATOM 2248 N N . LEU A 1 299 ? 2.324 14.911 15.901 1.00 95.12 299 LEU A N 1
ATOM 2249 C CA . LEU A 1 299 ? 3.409 15.838 16.232 1.00 95.12 299 LEU A CA 1
ATOM 2250 C C . LEU A 1 299 ? 3.012 16.887 17.286 1.00 95.12 299 LEU A C 1
ATOM 2252 O O . LEU A 1 299 ? 3.865 17.675 17.690 1.00 95.12 299 LEU A O 1
ATOM 2256 N N . GLY A 1 300 ? 1.744 16.936 17.714 1.00 94.50 300 GLY A N 1
ATOM 2257 C CA . GLY A 1 300 ? 1.257 17.934 18.670 1.00 94.50 300 GLY A CA 1
ATOM 2258 C C . GLY A 1 300 ? 1.337 19.372 18.147 1.00 94.50 300 GLY A C 1
ATOM 2259 O O . GLY A 1 300 ? 1.467 20.309 18.933 1.00 94.50 300 GLY A O 1
ATOM 2260 N N . LEU A 1 301 ? 1.299 19.562 16.825 1.00 96.12 301 LEU A N 1
ATOM 2261 C CA . LEU A 1 301 ? 1.370 20.894 16.221 1.00 96.12 301 LEU A CA 1
ATOM 2262 C C . LEU A 1 301 ? 0.031 21.636 16.392 1.00 96.12 301 LEU A C 1
ATOM 2264 O O . LEU A 1 301 ? -1.014 20.988 16.427 1.00 96.12 301 LEU A O 1
ATOM 2268 N N . PRO A 1 302 ? 0.002 22.978 16.457 1.00 96.75 302 PRO A N 1
ATOM 2269 C CA . PRO A 1 302 ? -1.254 23.731 16.492 1.00 96.75 302 PRO A CA 1
ATOM 2270 C C . PRO A 1 302 ? -2.100 23.500 15.234 1.00 96.75 302 PRO A C 1
ATOM 2272 O O . PRO A 1 302 ? -1.556 23.407 14.143 1.00 96.75 302 PRO A O 1
ATOM 2275 N N . VAL A 1 303 ? -3.433 23.490 15.337 1.00 95.69 303 VAL A N 1
ATOM 2276 C CA . VAL A 1 303 ? -4.334 23.316 14.170 1.00 95.69 303 VAL A CA 1
ATOM 2277 C C . VAL A 1 303 ? -4.121 24.399 13.098 1.00 95.69 303 VAL A C 1
ATOM 2279 O O . VAL A 1 303 ? -4.313 24.141 11.914 1.00 95.69 303 VAL A O 1
ATOM 2282 N N . SER A 1 304 ? -3.661 25.589 13.499 1.00 96.06 304 SER A N 1
ATOM 2283 C CA . SER A 1 304 ? -3.386 26.725 12.611 1.00 96.06 304 SER A CA 1
ATOM 2284 C C . SER A 1 304 ? -2.248 26.501 11.612 1.00 96.06 304 SER A C 1
ATOM 2286 O O . SER A 1 304 ? -2.133 27.283 10.673 1.00 96.06 304 SER A O 1
ATOM 2288 N N . VAL A 1 305 ? -1.419 25.462 11.780 1.00 97.38 305 VAL A N 1
ATOM 2289 C CA . VAL A 1 305 ? -0.359 25.140 10.805 1.00 97.38 305 VAL A CA 1
ATOM 2290 C C . VAL A 1 305 ? -0.914 24.548 9.507 1.00 97.38 305 VAL A C 1
ATOM 2292 O O . VAL A 1 305 ? -0.192 24.473 8.519 1.00 97.38 305 VAL A O 1
ATOM 2295 N N . LEU A 1 306 ? -2.173 24.093 9.505 1.00 96.88 306 LEU A N 1
ATOM 2296 C CA . LEU A 1 306 ? -2.819 23.521 8.331 1.00 96.88 306 LEU A CA 1
ATOM 2297 C C . LEU A 1 306 ? -3.785 24.526 7.684 1.00 96.88 306 LEU A C 1
ATOM 2299 O O . LEU A 1 306 ? -4.692 25.028 8.352 1.00 96.88 306 LEU A O 1
ATOM 2303 N N . PRO A 1 307 ? -3.668 24.766 6.368 1.00 95.75 307 PRO A N 1
ATOM 2304 C CA . PRO A 1 307 ? -4.671 25.479 5.588 1.00 95.75 307 PRO A CA 1
ATOM 2305 C C . PRO A 1 307 ? -6.093 24.918 5.753 1.00 95.75 307 PRO A C 1
ATOM 2307 O O . PRO A 1 307 ? -6.304 23.703 5.821 1.00 95.75 307 PRO A O 1
ATOM 2310 N N . ALA A 1 308 ? -7.097 25.802 5.712 1.00 95.19 308 ALA A N 1
ATOM 2311 C CA . ALA A 1 308 ? -8.509 25.431 5.853 1.00 95.19 308 ALA A CA 1
ATOM 2312 C C . ALA A 1 308 ? -8.985 24.317 4.887 1.00 95.19 308 ALA A C 1
ATOM 2314 O O . ALA A 1 308 ? -9.716 23.435 5.338 1.00 95.19 308 ALA A O 1
ATOM 2315 N N . PRO A 1 309 ? -8.563 24.264 3.603 1.00 95.38 309 PRO A N 1
ATOM 2316 C CA . PRO A 1 309 ? -8.935 23.160 2.711 1.00 95.38 309 PRO A CA 1
ATOM 2317 C C . PRO A 1 309 ? -8.413 21.784 3.159 1.00 95.38 309 PRO A C 1
ATOM 2319 O O . PRO A 1 309 ? -9.070 20.770 2.923 1.00 95.38 309 PRO A O 1
ATOM 2322 N N . ILE A 1 310 ? -7.260 21.741 3.838 1.00 95.94 310 ILE A N 1
ATOM 2323 C CA . ILE A 1 310 ? -6.697 20.506 4.402 1.00 95.94 310 ILE A CA 1
ATOM 2324 C C . ILE A 1 310 ? -7.473 20.117 5.662 1.00 95.94 310 ILE A C 1
ATOM 2326 O O . ILE A 1 310 ? -7.843 18.953 5.823 1.00 95.94 310 ILE A O 1
ATOM 2330 N N . LEU A 1 311 ? -7.790 21.088 6.524 1.00 95.06 311 LEU A N 1
ATOM 2331 C CA . LEU A 1 311 ? -8.615 20.867 7.716 1.00 95.06 311 LEU A CA 1
ATOM 2332 C C . LEU A 1 311 ? -10.033 20.401 7.373 1.00 95.06 311 LEU A C 1
ATOM 2334 O O . LEU A 1 311 ? -10.591 19.585 8.093 1.00 95.06 311 LEU A O 1
ATOM 2338 N N . ALA A 1 312 ? -10.598 20.840 6.247 1.00 93.69 312 ALA A N 1
ATOM 2339 C CA . ALA A 1 312 ? -11.897 20.365 5.769 1.00 93.69 312 ALA A CA 1
ATOM 2340 C C . ALA A 1 312 ? -11.901 18.867 5.401 1.00 93.69 312 ALA A C 1
ATOM 2342 O O . ALA A 1 312 ? -12.966 18.262 5.303 1.00 93.69 312 ALA A O 1
ATOM 2343 N N . CYS A 1 313 ? -10.725 18.262 5.195 1.00 92.75 313 CYS A N 1
ATOM 2344 C CA . CYS A 1 313 ? -10.582 16.817 5.003 1.00 92.75 313 CYS A CA 1
ATOM 2345 C C . CYS A 1 313 ? -10.449 16.053 6.327 1.00 92.75 313 CYS A C 1
ATOM 2347 O O . CYS A 1 313 ? -10.441 14.821 6.315 1.00 92.75 313 CYS A O 1
ATOM 2349 N N . ARG A 1 314 ? -10.320 16.752 7.461 1.00 91.19 314 ARG A N 1
ATOM 2350 C CA . ARG A 1 314 ? -10.318 16.128 8.782 1.00 91.19 314 ARG A CA 1
ATOM 2351 C C . ARG A 1 314 ? -11.686 15.495 9.009 1.00 91.19 314 ARG A C 1
ATOM 2353 O O . ARG A 1 314 ? -12.716 16.119 8.760 1.00 91.19 314 ARG A O 1
ATOM 2360 N N . GLY A 1 315 ? -11.691 14.241 9.457 1.00 83.25 315 GLY A N 1
ATOM 2361 C CA . GLY A 1 315 ? -12.928 13.602 9.898 1.00 83.25 315 GLY A CA 1
ATOM 2362 C C . GLY A 1 315 ? -13.584 14.413 11.024 1.00 83.25 315 GLY A C 1
ATOM 2363 O O . GLY A 1 315 ? -12.887 15.179 11.699 1.00 83.25 315 GLY A O 1
ATOM 2364 N N . PRO A 1 316 ? -14.902 14.262 11.236 1.00 83.69 316 PRO A N 1
ATOM 2365 C CA . PRO A 1 316 ? -15.561 14.880 12.380 1.00 83.69 316 PRO A CA 1
ATOM 2366 C C . PRO A 1 316 ? -14.886 14.434 13.681 1.00 83.69 316 PRO A C 1
ATOM 2368 O O . PRO A 1 316 ? -14.290 13.353 13.745 1.00 83.69 316 PRO A O 1
ATOM 2371 N N . GLU A 1 317 ? -14.984 15.259 14.723 1.00 80.75 317 GLU A N 1
ATOM 2372 C CA . GLU A 1 317 ? -14.644 14.799 16.066 1.00 80.75 317 GLU A CA 1
ATOM 2373 C C . GLU A 1 317 ? -15.563 13.629 16.415 1.00 80.75 317 GLU A C 1
ATOM 2375 O O . GLU A 1 317 ? -16.783 13.772 16.433 1.00 80.75 317 GLU A O 1
ATOM 2380 N N . LEU A 1 318 ? -14.959 12.461 16.616 1.00 79.38 318 LEU A N 1
ATOM 2381 C CA . LEU A 1 318 ? -15.681 11.237 16.928 1.00 79.38 318 LEU A CA 1
ATOM 2382 C C . LEU A 1 318 ? -15.980 11.215 18.427 1.00 79.38 318 LEU A C 1
ATOM 2384 O O . LEU A 1 318 ? -15.065 11.381 19.247 1.00 79.38 318 LEU A O 1
ATOM 2388 N N . ASP A 1 319 ? -17.240 10.984 18.784 1.00 82.81 319 ASP A N 1
ATOM 2389 C CA . ASP A 1 319 ? -17.590 10.635 20.156 1.00 82.81 319 ASP A CA 1
ATOM 2390 C C . ASP A 1 319 ? -17.194 9.176 20.470 1.00 82.81 319 ASP A C 1
ATOM 2392 O O . ASP A 1 319 ? -16.624 8.459 19.642 1.00 82.81 319 ASP A O 1
ATOM 2396 N N . ILE A 1 320 ? -17.453 8.704 21.691 1.00 79.06 320 ILE A N 1
ATOM 2397 C CA . ILE A 1 320 ? -17.073 7.336 22.069 1.00 79.06 320 ILE A CA 1
ATOM 2398 C C . ILE A 1 320 ? -17.812 6.256 21.269 1.00 79.06 320 ILE A C 1
ATOM 2400 O O . ILE A 1 320 ? -17.248 5.194 21.001 1.00 79.06 320 ILE A O 1
ATOM 2404 N N . GLN A 1 321 ? -19.056 6.525 20.872 1.00 82.31 321 GLN A N 1
ATOM 2405 C CA . GLN A 1 321 ? -19.880 5.604 20.093 1.00 82.31 321 GLN A CA 1
ATOM 2406 C C . GLN A 1 321 ? -19.311 5.491 18.680 1.00 82.31 321 GLN A C 1
ATOM 2408 O O . GLN A 1 321 ? -19.117 4.385 18.168 1.00 82.31 321 GLN A O 1
ATOM 2413 N N . ASP A 1 322 ? -18.961 6.632 18.093 1.00 81.62 322 ASP A N 1
ATOM 2414 C CA . ASP A 1 322 ? -18.322 6.729 16.791 1.00 81.62 322 ASP A CA 1
ATOM 2415 C C . ASP A 1 322 ? -16.966 6.021 16.785 1.00 81.62 322 ASP A C 1
ATOM 2417 O O . ASP A 1 322 ? -16.678 5.248 15.870 1.00 81.62 322 ASP A O 1
ATOM 2421 N N . ILE A 1 323 ? -16.150 6.209 17.830 1.00 81.25 323 ILE A N 1
ATOM 2422 C CA . ILE A 1 323 ? -14.861 5.516 17.981 1.00 81.25 323 ILE A CA 1
ATOM 2423 C C . ILE A 1 323 ? -15.065 4.000 18.020 1.00 81.25 323 ILE A C 1
ATOM 2425 O O . ILE A 1 323 ? -14.344 3.266 17.338 1.00 81.25 323 ILE A O 1
ATOM 2429 N N . ILE A 1 324 ? -16.048 3.513 18.782 1.00 81.88 324 ILE A N 1
ATOM 2430 C CA . ILE A 1 324 ? -16.343 2.079 18.878 1.00 81.88 324 ILE A CA 1
ATOM 2431 C C . ILE A 1 324 ? -16.804 1.529 17.530 1.00 81.88 324 ILE A C 1
ATOM 2433 O O . ILE A 1 324 ? -16.339 0.466 17.116 1.00 81.88 324 ILE A O 1
ATOM 2437 N N . VAL A 1 325 ? -17.654 2.246 16.796 1.00 82.94 325 VAL A N 1
ATOM 2438 C CA . VAL A 1 325 ? -18.090 1.807 15.465 1.00 82.94 325 VAL A CA 1
ATOM 2439 C C . VAL A 1 325 ? -16.958 1.821 14.457 1.00 82.94 325 VAL A C 1
ATOM 2441 O O . VAL A 1 325 ? -16.778 0.828 13.748 1.00 82.94 325 VAL A O 1
ATOM 2444 N N . VAL A 1 326 ? -16.174 2.897 14.401 1.00 83.12 326 VAL A N 1
ATOM 2445 C CA . VAL A 1 326 ? -14.986 2.970 13.546 1.00 83.12 326 VAL A CA 1
ATOM 2446 C C . VAL A 1 326 ? -14.064 1.802 13.864 1.00 83.12 326 VAL A C 1
ATOM 2448 O O . VAL A 1 326 ? -13.635 1.107 12.949 1.00 83.12 326 VAL A O 1
ATOM 2451 N N . LEU A 1 327 ? -13.845 1.489 15.140 1.00 82.25 327 LEU A N 1
ATOM 2452 C CA . LEU A 1 327 ? -13.039 0.342 15.525 1.00 82.25 327 LEU A CA 1
ATOM 2453 C C . LEU A 1 327 ? -13.636 -0.989 15.073 1.00 82.25 327 LEU A C 1
ATOM 2455 O O . LEU A 1 327 ? -12.922 -1.794 14.480 1.00 82.25 327 LEU A O 1
ATOM 2459 N N . LEU A 1 328 ? -14.909 -1.262 15.359 1.00 84.69 328 LEU A N 1
ATOM 2460 C CA . LEU A 1 328 ? -15.517 -2.546 15.007 1.00 84.69 328 LEU A CA 1
ATOM 2461 C C . LEU A 1 328 ? -15.514 -2.750 13.492 1.00 84.69 328 LEU A C 1
ATOM 2463 O O . LEU A 1 328 ? -15.278 -3.866 13.026 1.00 84.69 328 LEU A O 1
ATOM 2467 N N . ARG A 1 329 ? -15.700 -1.674 12.720 1.00 84.38 329 ARG A N 1
ATOM 2468 C CA . ARG A 1 329 ? -15.545 -1.690 11.262 1.00 84.38 329 ARG A CA 1
ATOM 2469 C C . ARG A 1 329 ? -14.100 -1.962 10.863 1.00 84.38 329 ARG A C 1
ATOM 2471 O O . ARG A 1 329 ? -13.886 -2.890 10.091 1.00 84.38 329 ARG A O 1
ATOM 2478 N N . THR A 1 330 ? -13.125 -1.277 11.455 1.00 84.31 330 THR A N 1
ATOM 2479 C CA . THR A 1 330 ? -11.696 -1.505 11.194 1.00 84.31 330 THR A CA 1
ATOM 2480 C C . THR A 1 330 ? -11.281 -2.943 11.508 1.00 84.31 330 THR A C 1
ATOM 2482 O O . THR A 1 330 ? -10.694 -3.612 10.662 1.00 84.31 330 THR A O 1
ATOM 2485 N N . VAL A 1 331 ? -11.642 -3.486 12.675 1.00 85.88 331 VAL A N 1
ATOM 2486 C CA . VAL A 1 331 ? -11.356 -4.885 13.046 1.00 85.88 331 VAL A CA 1
ATOM 2487 C C . VAL A 1 331 ? -12.037 -5.847 12.071 1.00 85.88 331 VAL A C 1
ATOM 2489 O O . VAL A 1 331 ? -11.420 -6.810 11.613 1.00 85.88 331 VAL A O 1
ATOM 2492 N N . ARG A 1 332 ? -13.293 -5.570 11.699 1.00 86.69 332 ARG A N 1
ATOM 2493 C CA . ARG A 1 332 ? -14.032 -6.366 10.711 1.00 86.69 332 ARG A CA 1
ATOM 2494 C C . ARG A 1 332 ? -13.390 -6.301 9.331 1.00 86.69 332 ARG A C 1
ATOM 2496 O O . ARG A 1 332 ? -13.506 -7.267 8.581 1.00 86.69 332 ARG A O 1
ATOM 2503 N N . GLU A 1 333 ? -12.770 -5.187 8.962 1.00 85.88 333 GLU A N 1
ATOM 2504 C CA . GLU A 1 333 ? -12.084 -4.977 7.685 1.00 85.88 333 GLU A CA 1
ATOM 2505 C C . GLU A 1 333 ? -10.682 -5.601 7.670 1.00 85.88 333 GLU A C 1
ATOM 2507 O O . GLU A 1 333 ? -10.267 -6.111 6.627 1.00 85.88 333 GLU A O 1
ATOM 2512 N N . GLN A 1 334 ? -10.033 -5.737 8.831 1.00 86.50 334 GLN A N 1
ATOM 2513 C CA . GLN A 1 334 ? -8.764 -6.451 9.049 1.00 86.50 334 GLN A CA 1
ATOM 2514 C C . GLN A 1 334 ? -8.892 -7.986 8.971 1.00 86.50 334 GLN A C 1
ATOM 2516 O O . GLN A 1 334 ? -8.251 -8.745 9.696 1.00 86.50 334 GLN A O 1
ATOM 2521 N N . LYS A 1 335 ? -9.663 -8.485 8.003 1.00 89.56 335 LYS A N 1
ATOM 2522 C CA . LYS A 1 335 ? -9.912 -9.919 7.743 1.00 89.56 335 LYS A CA 1
ATOM 2523 C C . LYS A 1 335 ? -8.640 -10.708 7.427 1.00 89.56 335 LYS A C 1
ATOM 2525 O O . LYS A 1 335 ? -8.656 -11.938 7.421 1.00 89.56 335 LYS A O 1
ATOM 2530 N N . ARG A 1 336 ? -7.565 -9.989 7.100 1.00 90.19 336 ARG A N 1
ATOM 2531 C CA . ARG A 1 336 ? -6.259 -10.504 6.692 1.00 90.19 336 ARG A CA 1
ATOM 2532 C C . ARG A 1 336 ? -5.246 -10.554 7.837 1.00 90.19 336 ARG A C 1
ATOM 2534 O O . ARG A 1 336 ? -4.116 -10.962 7.597 1.00 90.19 336 ARG A O 1
ATOM 2541 N N . ARG A 1 337 ? -5.632 -10.185 9.063 1.00 93.00 337 ARG A N 1
ATOM 2542 C CA . ARG A 1 337 ? -4.777 -10.230 10.254 1.00 93.00 337 ARG A CA 1
ATOM 2543 C C . ARG A 1 337 ? -5.412 -11.097 11.336 1.00 93.00 337 ARG A C 1
ATOM 2545 O O . ARG A 1 337 ? -6.623 -11.076 11.528 1.00 93.00 337 ARG A O 1
ATOM 2552 N N . CYS A 1 338 ? -4.601 -11.892 12.025 1.00 94.44 338 CYS A N 1
ATOM 2553 C CA . CYS A 1 338 ? -5.079 -12.724 13.119 1.00 94.44 338 CYS A CA 1
ATOM 2554 C C . CYS A 1 338 ? -5.363 -11.864 14.359 1.00 94.44 338 CYS A C 1
ATOM 2556 O O . CYS A 1 338 ? -4.466 -11.189 14.862 1.00 94.44 338 CYS A O 1
ATOM 2558 N N . SER A 1 339 ? -6.584 -11.956 14.884 1.00 93.56 339 SER A N 1
ATOM 2559 C CA . SER A 1 339 ? -7.043 -11.319 16.126 1.00 93.56 339 SER A CA 1
ATOM 2560 C C . SER A 1 339 ? -6.566 -12.037 17.394 1.00 93.56 339 SER A C 1
ATOM 2562 O O . SER A 1 339 ? -6.808 -11.571 18.497 1.00 93.56 339 SER A O 1
ATOM 2564 N N . GLY A 1 340 ? -5.883 -13.181 17.266 1.00 93.75 340 GLY A N 1
ATOM 2565 C CA . GLY A 1 340 ? -5.362 -13.916 18.417 1.00 93.75 340 GLY A CA 1
ATOM 2566 C C . GLY A 1 340 ? -4.323 -13.094 19.199 1.00 93.75 340 GLY A C 1
ATOM 2567 O O . GLY A 1 340 ? -3.392 -12.577 18.569 1.00 93.75 340 GLY A O 1
ATOM 2568 N N . PRO A 1 341 ? -4.406 -13.029 20.543 1.00 91.12 341 PRO A N 1
ATOM 2569 C CA . PRO A 1 341 ? -3.460 -12.283 21.367 1.00 91.12 341 PRO A CA 1
ATOM 2570 C C . PRO A 1 341 ? -2.004 -12.658 21.067 1.00 91.12 341 PRO A C 1
ATOM 2572 O O . PRO A 1 341 ? -1.640 -13.839 21.049 1.00 91.12 341 PRO A O 1
ATOM 2575 N N . GLY A 1 342 ? -1.184 -11.645 20.770 1.00 89.81 342 GLY A N 1
ATOM 2576 C CA . GLY A 1 342 ? 0.238 -11.794 20.439 1.00 89.81 342 GLY A CA 1
ATOM 2577 C C . GLY A 1 342 ? 0.546 -12.509 19.116 1.00 89.81 342 GLY A C 1
ATOM 2578 O O . GLY A 1 342 ? 1.713 -12.725 18.816 1.00 89.81 342 GLY A O 1
ATOM 2579 N N . CYS A 1 343 ? -0.457 -12.899 18.318 1.00 92.44 343 CYS A N 1
ATOM 2580 C CA . CYS A 1 343 ? -0.214 -13.618 17.068 1.00 92.44 343 CYS A CA 1
ATOM 2581 C C . CYS A 1 343 ? 0.236 -12.675 15.948 1.00 92.44 343 CYS A C 1
ATOM 2583 O O . CYS A 1 343 ? 1.304 -12.869 15.384 1.00 92.44 343 CYS A O 1
ATOM 2585 N N . GLY A 1 344 ? -0.588 -11.682 15.594 1.00 89.12 344 GLY A N 1
ATOM 2586 C CA . GLY A 1 344 ? -0.250 -10.675 14.581 1.00 89.12 344 GLY A CA 1
ATOM 2587 C C . GLY A 1 344 ? 0.033 -11.201 13.164 1.00 89.12 344 GLY A C 1
ATOM 2588 O O . GLY A 1 344 ? 0.411 -10.399 12.314 1.00 89.12 344 GLY A O 1
ATOM 2589 N N . LEU A 1 345 ? -0.154 -12.503 12.913 1.00 93.88 345 LEU A N 1
ATOM 2590 C CA . LEU A 1 345 ? 0.097 -13.151 11.626 1.00 93.88 345 LEU A CA 1
ATOM 2591 C C . LEU A 1 345 ? -0.814 -12.565 10.547 1.00 93.88 345 LEU A C 1
ATOM 2593 O O . LEU A 1 345 ? -2.022 -12.425 10.776 1.00 93.88 345 LEU A O 1
ATOM 2597 N N . TYR A 1 346 ? -0.252 -12.277 9.376 1.00 93.94 346 TYR A N 1
ATOM 2598 C CA . TYR A 1 346 ? -1.014 -11.872 8.199 1.00 93.94 346 TYR A CA 1
ATOM 2599 C C . TYR A 1 346 ? -1.368 -13.070 7.317 1.00 93.94 346 TYR A C 1
ATOM 2601 O O . TYR A 1 346 ? -0.649 -14.064 7.269 1.00 93.94 346 TYR A O 1
ATOM 2609 N N . VAL A 1 347 ? -2.472 -12.975 6.573 1.00 93.50 347 VAL A N 1
ATOM 2610 C CA . VAL A 1 347 ? -2.947 -14.047 5.678 1.00 93.50 347 VAL A CA 1
ATOM 2611 C C . VAL A 1 347 ? -1.891 -14.444 4.644 1.00 93.50 347 VAL A C 1
ATOM 2613 O O . VAL A 1 347 ? -1.825 -15.590 4.224 1.00 93.50 347 VAL A O 1
ATOM 2616 N N . GLN A 1 348 ? -1.036 -13.493 4.273 1.00 90.44 348 GLN A N 1
ATOM 2617 C CA . GLN A 1 348 ? 0.038 -13.669 3.302 1.00 90.44 348 GLN A CA 1
ATOM 2618 C C . GLN A 1 348 ? 1.239 -14.453 3.852 1.00 90.44 348 GLN A C 1
ATOM 2620 O O . GLN A 1 348 ? 2.058 -14.936 3.080 1.00 90.44 348 GLN A O 1
ATOM 2625 N N . GLU A 1 349 ? 1.348 -14.546 5.177 1.00 91.19 349 GLU A N 1
ATOM 2626 C CA . GLU A 1 349 ? 2.363 -15.323 5.897 1.00 91.19 349 GLU A CA 1
ATOM 2627 C C . GLU A 1 349 ? 1.845 -16.723 6.265 1.00 91.19 349 GLU A C 1
ATOM 2629 O O . GLU A 1 349 ? 2.575 -17.541 6.820 1.00 91.19 349 GLU A O 1
ATOM 2634 N N . HIS A 1 350 ? 0.566 -16.989 5.992 1.00 91.25 350 HIS A N 1
ATOM 2635 C CA . HIS A 1 350 ? -0.063 -18.291 6.151 1.00 91.25 350 HIS A CA 1
ATOM 2636 C C . HIS A 1 350 ? 0.062 -19.108 4.851 1.00 91.25 350 HIS A C 1
ATOM 2638 O O . HIS A 1 350 ? 0.454 -18.588 3.809 1.00 91.25 350 HIS A O 1
ATOM 2644 N N . GLU A 1 351 ? -0.309 -20.390 4.901 1.00 88.00 351 GLU A N 1
ATOM 2645 C CA . GLU A 1 351 ? -0.444 -21.260 3.726 1.00 88.00 351 GLU A CA 1
ATOM 2646 C C . GLU A 1 351 ? -1.145 -20.546 2.547 1.00 88.00 351 GLU A C 1
ATOM 2648 O O . GLU A 1 351 ? -2.252 -20.014 2.731 1.00 88.00 351 GLU A O 1
ATOM 2653 N N . PRO A 1 352 ? -0.542 -20.545 1.340 1.00 82.62 352 PRO A N 1
ATOM 2654 C CA . PRO A 1 352 ? -1.093 -19.864 0.175 1.00 82.62 352 PRO A CA 1
ATOM 2655 C C . PRO A 1 352 ? -2.550 -20.241 -0.113 1.00 82.62 352 PRO A C 1
ATOM 2657 O O . PRO A 1 352 ? -2.934 -21.409 -0.118 1.00 82.62 352 PRO A O 1
ATOM 2660 N N . GLY A 1 353 ? -3.384 -19.233 -0.381 1.00 83.88 353 GLY A N 1
ATOM 2661 C CA . GLY A 1 353 ? -4.794 -19.420 -0.738 1.00 83.88 353 GLY A CA 1
ATOM 2662 C C . GLY A 1 353 ? -5.757 -19.615 0.439 1.00 83.88 353 GLY A C 1
ATOM 2663 O O . GLY A 1 353 ? -6.976 -19.568 0.228 1.00 83.88 353 GLY A O 1
ATOM 2664 N N . MET A 1 354 ? -5.254 -19.767 1.666 1.00 89.38 354 MET A N 1
ATOM 2665 C CA . MET A 1 354 ? -6.083 -19.887 2.866 1.00 89.38 354 MET A CA 1
ATOM 2666 C C . MET A 1 354 ? -6.554 -18.516 3.362 1.00 89.38 354 MET A C 1
ATOM 2668 O O . MET A 1 354 ? -5.828 -17.532 3.312 1.00 89.38 354 MET A O 1
ATOM 2672 N N . ALA A 1 355 ? -7.791 -18.446 3.857 1.00 93.31 355 ALA A N 1
ATOM 2673 C CA . ALA A 1 355 ? -8.295 -17.288 4.594 1.00 93.31 355 ALA A CA 1
ATOM 2674 C C . ALA A 1 355 ? -8.349 -17.601 6.088 1.00 93.31 355 ALA A C 1
ATOM 2676 O O . ALA A 1 355 ? -8.598 -18.742 6.488 1.00 93.31 355 ALA A O 1
ATOM 2677 N N . PHE A 1 356 ? -8.204 -16.569 6.913 1.00 95.62 356 PHE A N 1
ATOM 2678 C CA . PHE A 1 356 ? -8.465 -16.691 8.340 1.00 95.62 356 PHE A CA 1
ATOM 2679 C C . PHE A 1 356 ? -9.940 -16.972 8.611 1.00 95.62 356 PHE A C 1
ATOM 2681 O O . PHE A 1 356 ? -10.838 -16.491 7.914 1.00 95.62 356 PHE A O 1
ATOM 2688 N N . ARG A 1 357 ? -10.183 -17.790 9.635 1.00 95.94 357 ARG A N 1
ATOM 2689 C CA . ARG A 1 357 ? -11.527 -18.215 10.019 1.00 95.94 357 ARG A CA 1
ATOM 2690 C C . ARG A 1 357 ? -12.166 -17.102 10.848 1.00 95.94 357 ARG A C 1
ATOM 2692 O O . ARG A 1 357 ? -11.578 -16.733 11.865 1.00 95.94 357 ARG A O 1
ATOM 2699 N N . PRO A 1 358 ? -13.328 -16.562 10.450 1.00 97.00 358 PRO A N 1
ATOM 2700 C CA . PRO A 1 358 ? -14.041 -15.612 11.291 1.00 97.00 358 PRO A CA 1
ATOM 2701 C C . PRO A 1 358 ? -14.562 -16.311 12.554 1.00 97.00 358 PRO A C 1
ATOM 2703 O O . PRO A 1 358 ? -14.819 -17.519 12.538 1.00 97.00 358 PRO A O 1
ATOM 2706 N N . CYS A 1 359 ? -14.763 -15.558 13.635 1.00 97.38 359 CYS A N 1
ATOM 2707 C CA . CYS A 1 359 ? -15.596 -16.031 14.740 1.00 97.38 359 CYS A CA 1
ATOM 2708 C C . CYS A 1 359 ? -16.997 -16.369 14.210 1.00 97.38 359 CYS A C 1
ATOM 2710 O O . CYS A 1 359 ? -17.594 -15.551 13.516 1.00 97.38 359 CYS A O 1
ATOM 2712 N N . ALA A 1 360 ? -17.514 -17.558 14.527 1.00 96.88 360 ALA A N 1
ATOM 2713 C CA . ALA A 1 360 ? -18.780 -18.051 13.980 1.00 96.88 360 ALA A CA 1
ATOM 2714 C C . ALA A 1 360 ? -20.009 -17.245 14.436 1.00 96.88 360 ALA A C 1
ATOM 2716 O O . ALA A 1 360 ? -21.051 -17.341 13.796 1.00 96.88 360 ALA A O 1
ATOM 2717 N N . ASP A 1 361 ? -19.880 -16.479 15.520 1.00 96.75 361 ASP A N 1
ATOM 2718 C CA . ASP A 1 361 ? -20.971 -15.697 16.095 1.00 96.75 361 ASP A CA 1
ATOM 2719 C C . ASP A 1 361 ? -20.937 -14.241 15.598 1.00 96.75 361 ASP A C 1
ATOM 2721 O O . ASP A 1 361 ? -21.766 -13.847 14.783 1.00 96.75 361 ASP A O 1
ATOM 2725 N N . CYS A 1 362 ? -19.932 -13.445 15.983 1.00 95.81 362 CYS A N 1
ATOM 2726 C CA . CYS A 1 362 ? -19.889 -12.022 15.611 1.00 95.81 362 CYS A CA 1
ATOM 2727 C C . CYS A 1 362 ? -19.358 -11.718 14.198 1.00 95.81 362 CYS A C 1
ATOM 2729 O O . CYS A 1 362 ? -19.522 -10.600 13.714 1.00 95.81 362 CYS A O 1
ATOM 2731 N N . LEU A 1 363 ? -18.663 -12.662 13.545 1.00 94.88 363 LEU A N 1
ATOM 2732 C CA . LEU A 1 363 ? -18.049 -12.511 12.211 1.00 94.88 363 LEU A CA 1
ATOM 2733 C C . LEU A 1 363 ? -17.068 -11.324 12.040 1.00 94.88 363 LEU A C 1
ATOM 2735 O O . LEU A 1 363 ? -16.706 -10.981 10.908 1.00 94.88 363 LEU A O 1
ATOM 2739 N N . VAL A 1 364 ? -16.636 -10.694 13.137 1.00 93.00 364 VAL A N 1
ATOM 2740 C CA . VAL A 1 364 ? -15.776 -9.496 13.142 1.00 93.00 364 VAL A CA 1
ATOM 2741 C C . VAL A 1 364 ? -14.305 -9.865 13.250 1.00 93.00 364 VAL A C 1
ATOM 2743 O O . VAL A 1 364 ? -13.514 -9.512 12.379 1.00 93.00 364 VAL A O 1
ATOM 2746 N N . VAL A 1 365 ? -13.941 -10.622 14.280 1.00 94.56 365 VAL A N 1
ATOM 2747 C CA . VAL A 1 365 ? -12.565 -11.084 14.493 1.00 94.56 365 VAL A CA 1
ATOM 2748 C C . VAL A 1 365 ? -12.256 -12.326 13.667 1.00 94.56 365 VAL A C 1
ATOM 2750 O O . VAL A 1 365 ? -13.134 -13.154 13.404 1.00 94.56 365 VAL A O 1
ATOM 2753 N N . HIS A 1 366 ? -10.998 -12.445 13.246 1.00 95.56 366 HIS A N 1
ATOM 2754 C CA . HIS A 1 366 ? -10.527 -13.503 12.358 1.00 95.56 366 HIS A CA 1
ATOM 2755 C C . HIS A 1 366 ? -9.294 -14.179 12.955 1.00 95.56 366 HIS A C 1
ATOM 2757 O O . HIS A 1 366 ? -8.399 -13.520 13.471 1.00 95.56 366 HIS A O 1
ATOM 2763 N N . TYR A 1 367 ? -9.215 -15.504 12.868 1.00 96.38 367 TYR A N 1
ATOM 2764 C CA . TYR A 1 367 ? -8.132 -16.274 13.476 1.00 96.38 367 TYR A CA 1
ATOM 2765 C C . TYR A 1 367 ? -7.444 -17.173 12.456 1.00 96.38 367 TYR A C 1
ATOM 2767 O O . TYR A 1 367 ? -8.097 -17.838 11.646 1.00 96.38 367 TYR A O 1
ATOM 2775 N N . CYS A 1 368 ? -6.116 -17.258 12.544 1.00 96.50 368 CYS A N 1
ATOM 2776 C CA . CYS A 1 368 ? -5.339 -18.210 11.750 1.00 96.50 368 CYS A CA 1
ATOM 2777 C C . CYS A 1 368 ? -5.584 -19.668 12.176 1.00 96.50 368 CYS A C 1
ATOM 2779 O O . CYS A 1 368 ? -5.465 -20.581 11.368 1.00 96.50 368 CYS A O 1
ATOM 2781 N N . SER A 1 369 ? -5.972 -19.911 13.433 1.00 96.31 369 SER A N 1
ATOM 2782 C CA . SER A 1 369 ? -6.175 -21.260 13.967 1.00 96.31 369 SER A CA 1
ATOM 2783 C C . SER A 1 369 ? -7.224 -21.303 15.082 1.00 96.31 369 SER A C 1
ATOM 2785 O O . SER A 1 369 ? -7.502 -20.302 15.746 1.00 96.31 369 SER A O 1
ATOM 2787 N N . ARG A 1 370 ? -7.763 -22.504 15.351 1.00 97.25 370 ARG A N 1
ATOM 2788 C CA . ARG A 1 370 ? -8.630 -22.752 16.521 1.00 97.25 370 ARG A CA 1
ATOM 2789 C C . ARG A 1 370 ? -7.904 -22.487 17.845 1.00 97.25 370 ARG A C 1
ATOM 2791 O O . ARG A 1 370 ? -8.546 -22.106 18.815 1.00 97.25 370 ARG A O 1
ATOM 2798 N N . ALA A 1 371 ? -6.584 -22.675 17.895 1.00 97.00 371 ALA A N 1
ATOM 2799 C CA . ALA A 1 371 ? -5.789 -22.391 19.087 1.00 97.00 371 ALA A CA 1
ATOM 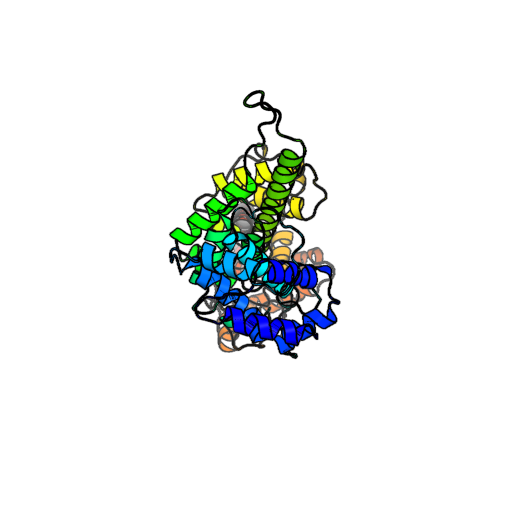2800 C C . ALA A 1 371 ? -5.745 -20.884 19.391 1.00 97.00 371 ALA A C 1
ATOM 2802 O O . ALA A 1 371 ? -5.933 -20.488 20.539 1.00 97.00 371 ALA A O 1
ATOM 2803 N N . CYS A 1 372 ? -5.569 -20.034 18.371 1.00 97.00 372 CYS A N 1
ATOM 2804 C CA . CYS A 1 372 ? -5.656 -18.578 18.531 1.00 97.00 372 CYS A CA 1
ATOM 2805 C C . CYS A 1 372 ? -7.053 -18.132 18.976 1.00 97.00 372 CYS A C 1
ATOM 2807 O O . CYS A 1 372 ? -7.149 -17.341 19.908 1.00 97.00 372 CYS A O 1
ATOM 2809 N N . GLN A 1 373 ? -8.111 -18.700 18.386 1.00 97.06 373 GLN A N 1
ATOM 2810 C CA . GLN A 1 373 ? -9.486 -18.417 18.803 1.00 97.06 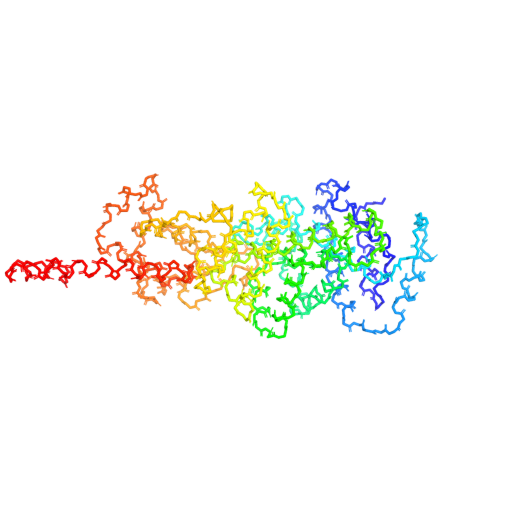373 GLN A CA 1
ATOM 2811 C C . GLN A 1 373 ? -9.735 -18.794 20.270 1.00 97.06 373 GLN A C 1
ATOM 2813 O O . GLN A 1 373 ? -10.265 -17.985 21.015 1.00 97.06 373 GLN A O 1
ATOM 2818 N N . ARG A 1 374 ? -9.339 -19.997 20.715 1.00 97.00 374 ARG A N 1
ATOM 2819 C CA . ARG A 1 374 ? -9.537 -20.428 22.115 1.00 97.00 374 ARG A CA 1
ATOM 2820 C C . ARG A 1 374 ? -8.799 -19.543 23.117 1.00 97.00 374 ARG A C 1
ATOM 2822 O O . ARG A 1 374 ? -9.335 -19.273 24.184 1.00 97.00 374 ARG A O 1
ATOM 2829 N N . ARG A 1 375 ? -7.579 -19.103 22.789 1.00 95.31 375 ARG A N 1
ATOM 2830 C CA . ARG A 1 375 ? -6.817 -18.187 23.653 1.00 95.31 375 ARG A CA 1
ATOM 2831 C C . ARG A 1 375 ? -7.517 -16.839 23.786 1.00 95.31 375 ARG A C 1
ATOM 2833 O O . ARG A 1 375 ? -7.672 -16.358 24.899 1.00 95.31 375 ARG A O 1
ATOM 2840 N N . ASP A 1 376 ? -7.978 -16.271 22.677 1.00 95.25 376 ASP A N 1
ATOM 2841 C CA . ASP A 1 376 ? -8.747 -15.021 22.689 1.00 95.25 376 ASP A CA 1
ATOM 2842 C C . ASP A 1 376 ? -10.088 -15.176 23.435 1.00 95.25 376 ASP A C 1
ATOM 2844 O O . ASP A 1 376 ? -10.502 -14.309 24.200 1.00 95.25 376 ASP A O 1
ATOM 2848 N N . TRP A 1 377 ? -10.734 -16.338 23.286 1.00 96.75 377 TRP A N 1
ATOM 2849 C CA . TRP A 1 377 ? -12.004 -16.673 23.937 1.00 96.75 377 TRP A CA 1
ATOM 2850 C C . TRP A 1 377 ? -11.905 -16.776 25.463 1.00 96.75 377 TRP A C 1
ATOM 2852 O O . TRP A 1 377 ? -12.828 -16.355 26.149 1.00 96.75 377 TRP A O 1
ATOM 2862 N N . ASN A 1 378 ? -10.801 -17.317 25.989 1.00 94.00 378 ASN A N 1
ATOM 2863 C CA . ASN A 1 378 ? -10.634 -17.634 27.413 1.00 94.00 378 ASN A CA 1
ATOM 2864 C C . ASN A 1 378 ? -9.833 -16.585 28.211 1.00 94.00 378 ASN A C 1
ATOM 2866 O O . ASN A 1 378 ? -9.495 -16.849 29.361 1.00 94.00 378 ASN A O 1
ATOM 2870 N N . GLY A 1 379 ? -9.505 -15.423 27.632 1.00 84.00 379 GLY A N 1
ATOM 2871 C CA . GLY A 1 379 ? -8.805 -14.348 28.355 1.00 84.00 379 GLY A CA 1
ATOM 2872 C C . GLY A 1 379 ? -7.292 -14.280 28.132 1.00 84.00 379 GLY A C 1
ATOM 2873 O O . GLY A 1 379 ? -6.541 -13.968 29.047 1.00 84.00 379 GLY A O 1
ATOM 2874 N N . GLY A 1 380 ? -6.817 -14.543 26.911 1.00 77.81 380 GLY A N 1
ATOM 2875 C CA . GLY A 1 380 ? -5.444 -14.203 26.503 1.00 77.81 380 GLY A CA 1
ATOM 2876 C C . GLY A 1 380 ? -5.186 -12.692 26.350 1.00 77.81 380 GLY A C 1
ATOM 2877 O O . GLY A 1 380 ? -4.061 -12.286 26.071 1.00 77.81 380 GLY A O 1
ATOM 2878 N N . SER A 1 381 ? -6.224 -11.874 26.504 1.00 82.88 381 SER A N 1
ATOM 2879 C CA . SER A 1 381 ? -6.271 -10.408 26.449 1.00 82.88 381 SER A CA 1
ATOM 2880 C C . SER A 1 381 ? -6.863 -9.858 27.757 1.00 82.88 381 SER A C 1
ATOM 2882 O O . SER A 1 381 ? -7.357 -10.620 28.585 1.00 82.88 381 SER A O 1
ATOM 2884 N N . ARG A 1 382 ? -6.856 -8.525 27.940 1.00 86.12 382 ARG A N 1
ATOM 2885 C CA . ARG A 1 382 ? -7.510 -7.873 29.098 1.00 86.12 382 ARG A CA 1
ATOM 2886 C C . ARG A 1 382 ? -9.000 -8.220 29.202 1.00 86.12 382 ARG A C 1
ATOM 2888 O O . ARG A 1 382 ? -9.482 -8.473 30.297 1.00 86.12 382 ARG A O 1
ATOM 2895 N N . VAL A 1 383 ? -9.689 -8.288 28.060 1.00 89.69 383 VAL A N 1
ATOM 2896 C CA . VAL A 1 383 ? -11.090 -8.715 27.957 1.00 89.69 383 VAL A CA 1
ATOM 2897 C C . VAL A 1 383 ? -11.187 -9.912 27.032 1.00 89.69 383 VAL A C 1
ATOM 2899 O O . VAL A 1 383 ? -10.839 -9.826 25.851 1.00 89.69 383 VAL A O 1
ATOM 2902 N N . ALA A 1 384 ? -11.679 -11.022 27.574 1.00 93.62 384 ALA A N 1
ATOM 2903 C CA . ALA A 1 384 ? -11.914 -12.245 26.826 1.00 93.62 384 ALA A CA 1
ATOM 2904 C C . ALA A 1 384 ? -12.988 -12.023 25.750 1.00 93.62 384 ALA A C 1
ATOM 2906 O O . ALA A 1 384 ? -14.052 -11.472 26.038 1.00 93.62 384 ALA A O 1
ATOM 2907 N N . HIS A 1 385 ? -12.761 -12.512 24.527 1.00 95.50 385 HIS A N 1
ATOM 2908 C CA . HIS A 1 385 ? -13.711 -12.324 23.425 1.00 95.50 385 HIS A CA 1
ATOM 2909 C C . HIS A 1 385 ? -15.121 -12.840 23.762 1.00 95.50 385 HIS A C 1
ATOM 2911 O O . HIS A 1 385 ? -16.111 -12.228 23.361 1.00 95.50 385 HIS A O 1
ATOM 2917 N N . ALA A 1 386 ? -15.226 -13.913 24.555 1.00 96.44 386 ALA A N 1
ATOM 2918 C CA . ALA A 1 386 ? -16.497 -14.480 25.007 1.00 96.44 386 ALA A CA 1
ATOM 2919 C C . ALA A 1 386 ? -17.410 -13.458 25.710 1.00 96.44 386 ALA A C 1
ATOM 2921 O O . ALA A 1 386 ? -18.627 -13.525 25.565 1.00 96.44 386 ALA A O 1
ATOM 2922 N N . GLN A 1 387 ? -16.828 -12.497 26.437 1.00 95.06 387 GLN A N 1
ATOM 2923 C CA . GLN A 1 387 ? -17.572 -11.493 27.204 1.00 95.06 387 GLN A CA 1
ATOM 2924 C C . GLN A 1 387 ? -18.212 -10.424 26.314 1.00 95.06 387 GLN A C 1
ATOM 2926 O O . GLN A 1 387 ? -19.206 -9.817 26.696 1.00 95.06 387 GLN A O 1
ATOM 2931 N N . VAL A 1 388 ? -17.652 -10.197 25.125 1.00 94.62 388 VAL A N 1
ATOM 2932 C CA . VAL A 1 388 ? -18.068 -9.113 24.223 1.00 94.62 388 VAL A CA 1
ATOM 2933 C C . VAL A 1 388 ? -18.674 -9.612 22.917 1.00 94.62 388 VAL A C 1
ATOM 2935 O O . VAL A 1 388 ? -19.263 -8.822 22.185 1.00 94.62 388 VAL A O 1
ATOM 2938 N N . CYS A 1 389 ? -18.550 -10.904 22.598 1.00 96.12 389 CYS A N 1
ATOM 2939 C CA . CYS A 1 389 ? -18.930 -11.458 21.298 1.00 96.12 389 CYS A CA 1
ATOM 2940 C C . CYS A 1 389 ? -20.391 -11.149 20.931 1.00 96.12 389 CYS A C 1
ATOM 2942 O O . CYS A 1 389 ? -20.654 -10.610 19.853 1.00 96.12 389 CYS A O 1
ATOM 2944 N N . ALA A 1 390 ? -21.319 -11.397 21.861 1.00 95.81 390 ALA A N 1
ATOM 2945 C CA . ALA A 1 390 ? -22.742 -11.133 21.667 1.00 95.81 390 ALA A CA 1
ATOM 2946 C C . ALA A 1 390 ? -23.035 -9.634 21.485 1.00 95.81 390 ALA A C 1
ATOM 2948 O O . ALA A 1 390 ? -23.816 -9.252 20.613 1.00 95.81 390 ALA A O 1
ATOM 2949 N N . ALA A 1 391 ? -22.376 -8.768 22.262 1.00 93.62 391 ALA A N 1
ATOM 2950 C CA . ALA A 1 391 ? -22.550 -7.323 22.155 1.00 93.62 391 ALA A CA 1
ATOM 2951 C C . ALA A 1 391 ? -22.020 -6.789 20.813 1.00 93.62 391 ALA A C 1
ATOM 2953 O O . ALA A 1 391 ? -22.728 -6.056 20.125 1.00 93.62 391 ALA A O 1
ATOM 2954 N N . ILE A 1 392 ? -20.839 -7.243 20.380 1.00 93.81 392 ILE A N 1
ATOM 2955 C CA . ILE A 1 392 ? -20.273 -6.923 19.062 1.00 93.81 392 ILE A CA 1
ATOM 2956 C C . ILE A 1 392 ? -21.219 -7.370 17.945 1.00 93.81 392 ILE A C 1
ATOM 2958 O O . ILE A 1 392 ? -21.468 -6.604 17.016 1.00 93.81 392 ILE A O 1
ATOM 2962 N N . ARG A 1 393 ? -21.762 -8.592 18.027 1.00 94.81 393 ARG A N 1
ATOM 2963 C CA . ARG A 1 393 ? -22.720 -9.098 17.038 1.00 94.81 393 ARG A CA 1
ATOM 2964 C C . ARG A 1 393 ? -23.940 -8.184 16.930 1.00 94.81 393 ARG A C 1
ATOM 2966 O O . ARG A 1 393 ? -24.273 -7.763 15.827 1.00 94.81 393 ARG A O 1
ATOM 2973 N N . ARG A 1 394 ? -24.558 -7.825 18.063 1.00 93.75 394 ARG A N 1
ATOM 2974 C CA . ARG A 1 394 ? -25.710 -6.904 18.086 1.00 93.75 394 ARG A CA 1
ATOM 2975 C C . ARG A 1 394 ? -25.386 -5.571 17.412 1.00 93.75 394 ARG A C 1
ATOM 2977 O O . ARG A 1 394 ? -26.176 -5.115 16.597 1.00 93.75 394 ARG A O 1
ATOM 2984 N N . LEU A 1 395 ? -24.229 -4.979 17.711 1.00 91.44 395 LEU A N 1
ATOM 2985 C CA . LEU A 1 395 ? -23.811 -3.700 17.125 1.00 91.44 395 LEU A CA 1
ATOM 2986 C C . LEU A 1 395 ? -23.593 -3.787 15.610 1.00 91.44 395 LEU A C 1
ATOM 2988 O O . LEU A 1 395 ? -23.949 -2.871 14.878 1.00 91.44 395 LEU A O 1
ATOM 2992 N N . VAL A 1 396 ? -23.005 -4.883 15.134 1.00 89.12 396 VAL A N 1
ATOM 2993 C CA . VAL A 1 396 ? -22.636 -5.056 13.721 1.00 89.12 396 VAL A CA 1
ATOM 2994 C C . VAL A 1 396 ? -23.831 -5.437 12.847 1.00 89.12 396 VAL A C 1
ATOM 2996 O O . VAL A 1 396 ? -23.844 -5.096 11.661 1.00 89.12 396 VAL A O 1
ATOM 2999 N N . ASP A 1 397 ? -24.817 -6.128 13.420 1.00 90.25 397 ASP A N 1
ATOM 3000 C CA . ASP A 1 397 ? -26.060 -6.513 12.744 1.00 90.25 397 ASP A CA 1
ATOM 3001 C C . ASP A 1 397 ? -27.134 -5.407 12.811 1.00 90.25 397 ASP A C 1
ATOM 3003 O O . ASP A 1 397 ? -28.122 -5.451 12.070 1.00 90.25 397 ASP A O 1
ATOM 3007 N N . ALA A 1 398 ? -26.959 -4.402 13.676 1.00 91.88 398 ALA A N 1
ATOM 3008 C CA . ALA A 1 398 ? -27.898 -3.300 13.822 1.00 91.88 398 ALA A CA 1
ATOM 3009 C C . ALA A 1 398 ? -27.921 -2.390 12.586 1.00 91.88 398 ALA A C 1
ATOM 3011 O O . ALA A 1 398 ? -26.888 -1.974 12.063 1.00 91.88 398 ALA A O 1
ATOM 3012 N N . ARG A 1 399 ? -29.132 -2.024 12.143 1.00 91.44 399 ARG A N 1
ATOM 3013 C CA . ARG A 1 399 ? -29.322 -0.979 11.121 1.00 91.44 399 ARG A CA 1
ATOM 3014 C C . ARG A 1 399 ? -28.998 0.411 11.664 1.00 91.44 399 ARG A C 1
ATOM 3016 O O . ARG A 1 399 ? -28.463 1.234 10.933 1.00 91.44 399 ARG A O 1
ATOM 3023 N N . ASP A 1 400 ? -29.343 0.635 12.928 1.00 90.75 400 ASP A N 1
ATOM 3024 C CA . ASP A 1 400 ? -29.046 1.845 13.684 1.00 90.75 400 ASP A CA 1
ATOM 3025 C C . ASP A 1 400 ? -28.083 1.478 14.815 1.00 90.75 400 ASP A C 1
ATOM 3027 O O . ASP A 1 400 ? -28.471 0.875 15.821 1.00 90.75 400 ASP A O 1
ATOM 3031 N N . TYR A 1 401 ? -26.804 1.788 14.611 1.00 86.38 401 TYR A N 1
ATOM 3032 C CA . TYR A 1 401 ? -25.775 1.456 15.588 1.00 86.38 401 TYR A CA 1
ATOM 3033 C C . TYR A 1 401 ? -25.898 2.293 16.858 1.00 86.38 401 TYR A C 1
ATOM 3035 O O . TYR A 1 401 ? -25.555 1.786 17.920 1.00 86.38 401 TYR A O 1
ATOM 3043 N N . HIS A 1 402 ? -26.373 3.541 16.769 1.00 86.00 402 HIS A N 1
ATOM 3044 C CA . HIS A 1 402 ? -26.490 4.416 17.931 1.00 86.00 402 HIS A CA 1
ATOM 3045 C C . HIS A 1 402 ? -27.565 3.879 18.867 1.00 86.00 402 HIS A C 1
ATOM 3047 O O . HIS A 1 402 ? -27.327 3.754 20.065 1.00 86.00 402 HIS A O 1
ATOM 3053 N N . ALA A 1 403 ? -28.713 3.468 18.320 1.00 90.00 403 ALA A N 1
ATOM 3054 C CA . ALA A 1 403 ? -29.766 2.830 19.104 1.00 90.00 403 ALA A CA 1
ATOM 3055 C C . ALA A 1 403 ? -29.292 1.506 19.731 1.00 90.00 403 ALA A C 1
ATOM 3057 O O . ALA A 1 403 ? -29.546 1.248 20.908 1.00 90.00 403 ALA A O 1
ATOM 3058 N N . ALA A 1 404 ? -28.567 0.676 18.971 1.00 91.12 404 ALA A N 1
ATOM 3059 C CA . ALA A 1 404 ? -28.024 -0.582 19.485 1.00 91.12 404 ALA A CA 1
ATOM 3060 C C . ALA A 1 404 ? -26.954 -0.367 20.564 1.00 91.12 404 ALA A C 1
ATOM 3062 O O . ALA A 1 404 ? -26.922 -1.106 21.546 1.00 91.12 404 ALA A O 1
ATOM 3063 N N . TYR A 1 405 ? -26.110 0.652 20.400 1.00 87.94 405 TYR A N 1
ATOM 3064 C CA . TYR A 1 405 ? -25.112 1.044 21.384 1.00 87.94 405 TYR A CA 1
ATOM 3065 C C . TYR A 1 405 ? -25.765 1.604 22.645 1.00 87.94 405 TYR A C 1
ATOM 3067 O O . TYR A 1 405 ? -25.417 1.180 23.738 1.00 87.94 405 TYR A O 1
ATOM 3075 N N . ALA A 1 406 ? -26.768 2.473 22.520 1.00 88.19 406 ALA A N 1
ATOM 3076 C CA . ALA A 1 406 ? -27.522 3.005 23.655 1.00 88.19 406 ALA A CA 1
ATOM 3077 C C . ALA A 1 406 ? -28.254 1.916 24.461 1.00 88.19 406 ALA A C 1
ATOM 3079 O O . ALA A 1 406 ? -28.508 2.099 25.648 1.00 88.19 406 ALA A O 1
ATOM 3080 N N . ALA A 1 407 ? -28.570 0.777 23.836 1.00 90.94 407 ALA A N 1
ATOM 3081 C CA . ALA A 1 407 ? -29.155 -0.384 24.502 1.00 90.94 407 ALA A CA 1
ATOM 3082 C C . ALA A 1 407 ? -28.122 -1.290 25.205 1.00 90.94 407 ALA A C 1
ATOM 3084 O O . ALA A 1 407 ? -28.518 -2.219 25.914 1.00 90.94 407 ALA A O 1
ATOM 3085 N N . CYS A 1 408 ? -26.816 -1.066 25.016 1.00 88.62 408 CYS A N 1
ATOM 3086 C CA . CYS A 1 408 ? -25.785 -1.769 25.773 1.00 88.62 408 CYS A CA 1
ATOM 3087 C C . CYS A 1 408 ? -25.803 -1.328 27.239 1.00 88.62 408 CYS A C 1
ATOM 3089 O O . CYS A 1 408 ? -25.912 -0.146 27.558 1.00 88.62 408 CYS A O 1
ATOM 3091 N N . SER A 1 409 ? -25.617 -2.281 28.149 1.00 89.25 409 SER A N 1
ATOM 3092 C CA . SER A 1 409 ? -25.347 -1.934 29.546 1.00 89.25 409 SER A CA 1
ATOM 3093 C C . SER A 1 409 ? -23.991 -1.214 29.677 1.00 89.25 409 SER A C 1
ATOM 3095 O O . SER A 1 409 ? -23.088 -1.461 28.870 1.00 89.25 409 SER A O 1
ATOM 3097 N N . PRO A 1 410 ? -23.776 -0.393 30.723 1.00 84.75 410 PRO A N 1
ATOM 3098 C CA . PRO A 1 410 ? -22.479 0.247 30.967 1.00 84.75 410 PRO A CA 1
ATOM 3099 C C . PRO A 1 410 ? -21.308 -0.747 31.024 1.00 84.75 410 PRO A C 1
ATOM 3101 O O . PRO A 1 410 ? -20.223 -0.478 30.507 1.00 84.75 410 PRO A O 1
ATOM 3104 N N . ARG A 1 411 ? -21.545 -1.939 31.588 1.00 86.19 411 ARG A N 1
ATOM 3105 C CA . ARG A 1 411 ? -20.566 -3.032 31.636 1.00 86.19 411 ARG A CA 1
ATOM 3106 C C . ARG A 1 411 ? -20.216 -3.554 30.244 1.00 86.19 411 ARG A C 1
ATOM 3108 O O . ARG A 1 411 ? -19.045 -3.787 29.962 1.00 86.19 411 ARG A O 1
ATOM 3115 N N . GLU A 1 412 ? -21.205 -3.726 29.368 1.00 88.69 412 GLU A N 1
ATOM 3116 C CA . GLU A 1 412 ? -20.965 -4.132 27.978 1.00 88.69 412 GLU A CA 1
ATOM 3117 C C . GLU A 1 412 ? -20.198 -3.058 27.207 1.00 88.69 412 GLU A C 1
ATOM 3119 O O . GLU A 1 412 ? -19.268 -3.399 26.483 1.00 88.69 412 GLU A O 1
ATOM 3124 N N . MET A 1 413 ? -20.541 -1.778 27.383 1.00 85.31 413 MET A N 1
ATOM 3125 C CA . MET A 1 413 ? -19.824 -0.666 26.748 1.00 85.31 413 MET A CA 1
ATOM 3126 C C . MET A 1 413 ? -18.351 -0.643 27.164 1.00 85.31 413 MET A C 1
ATOM 3128 O O . MET A 1 413 ? -17.468 -0.599 26.307 1.00 85.31 413 MET A O 1
ATOM 3132 N N . SER A 1 414 ? -18.084 -0.734 28.471 1.00 83.75 414 SER A N 1
ATOM 3133 C CA . SER A 1 414 ? -16.726 -0.798 29.016 1.00 83.75 414 SER A CA 1
ATOM 3134 C C . SER A 1 414 ? -15.965 -2.012 28.476 1.00 83.75 414 SER A C 1
ATOM 3136 O O . SER A 1 414 ? -14.865 -1.854 27.953 1.00 83.75 414 SER A O 1
ATOM 3138 N N . ALA A 1 415 ? -16.577 -3.201 28.479 1.00 88.25 415 ALA A N 1
ATOM 3139 C CA . ALA A 1 415 ? -15.947 -4.413 27.964 1.00 88.25 415 ALA A CA 1
ATOM 3140 C C . ALA A 1 415 ? -15.664 -4.335 26.453 1.00 88.25 415 ALA A C 1
ATOM 3142 O O . ALA A 1 415 ? -14.580 -4.721 26.016 1.00 88.25 415 ALA A O 1
ATOM 3143 N N . ILE A 1 416 ? -16.600 -3.815 25.646 1.00 87.25 416 ILE A N 1
ATOM 3144 C CA . ILE A 1 416 ? -16.396 -3.592 24.205 1.00 87.25 416 ILE A CA 1
ATOM 3145 C C . ILE A 1 416 ? -15.216 -2.653 23.992 1.00 87.25 416 ILE A C 1
ATOM 3147 O O . ILE A 1 416 ? -14.366 -2.928 23.145 1.00 87.25 416 ILE A O 1
ATOM 3151 N N . LEU A 1 417 ? -15.149 -1.569 24.761 1.00 82.44 417 LEU A N 1
ATOM 3152 C CA . LEU A 1 417 ? -14.087 -0.593 24.629 1.00 82.44 417 LEU A CA 1
ATOM 3153 C C . LEU A 1 417 ? -12.736 -1.149 25.082 1.00 82.44 417 LEU A C 1
ATOM 3155 O O . LEU A 1 417 ? -11.749 -1.009 24.375 1.00 82.44 417 LEU A O 1
ATOM 3159 N N . GLU A 1 418 ? -12.656 -1.853 26.203 1.00 85.25 418 GLU A N 1
ATOM 3160 C CA . GLU A 1 418 ? -11.415 -2.504 26.626 1.00 85.25 418 GLU A CA 1
ATOM 3161 C C . GLU A 1 418 ? -10.960 -3.589 25.640 1.00 85.25 418 GLU A C 1
ATOM 3163 O O . GLU A 1 418 ? -9.774 -3.672 25.302 1.00 85.25 418 GLU A O 1
ATOM 3168 N N . PHE A 1 419 ? -11.896 -4.388 25.120 1.00 86.00 419 PHE A N 1
ATOM 3169 C CA . PHE A 1 419 ? -11.626 -5.358 24.060 1.00 86.00 419 PHE A CA 1
ATOM 3170 C C . PHE A 1 419 ? -11.050 -4.667 22.822 1.00 86.00 419 PHE A C 1
ATOM 3172 O O . PHE A 1 419 ? -10.016 -5.082 22.291 1.00 86.00 419 PHE A O 1
ATOM 3179 N N . ALA A 1 420 ? -11.678 -3.571 22.415 1.00 78.31 420 ALA A N 1
ATOM 3180 C CA . ALA A 1 420 ? -11.262 -2.726 21.315 1.00 78.31 420 ALA A CA 1
ATOM 3181 C C . ALA A 1 420 ? -9.848 -2.153 21.524 1.00 78.31 420 ALA A C 1
ATOM 3183 O O . ALA A 1 420 ? -8.984 -2.298 20.659 1.00 78.31 420 ALA A O 1
ATOM 3184 N N . LEU A 1 421 ? -9.571 -1.585 22.698 1.00 78.75 421 LEU A N 1
ATOM 3185 C CA . LEU A 1 421 ? -8.270 -1.012 23.050 1.00 78.75 421 LEU A CA 1
ATOM 3186 C C . LEU A 1 421 ? -7.166 -2.076 23.131 1.00 78.75 421 LEU A C 1
ATOM 3188 O O . LEU A 1 421 ? -6.014 -1.782 22.804 1.00 78.75 421 LEU A O 1
ATOM 3192 N N . SER A 1 422 ? -7.513 -3.308 23.526 1.00 81.31 422 SER A N 1
ATOM 3193 C CA . SER A 1 422 ? -6.583 -4.444 23.570 1.00 81.31 422 SER A CA 1
ATOM 3194 C C . SER A 1 422 ? -6.167 -4.940 22.182 1.00 81.31 422 SER A C 1
ATOM 3196 O O . SER A 1 422 ? -5.116 -5.567 22.033 1.00 81.31 422 SER A O 1
ATOM 3198 N N . HIS A 1 423 ? -6.959 -4.637 21.151 1.00 78.31 423 HIS A N 1
ATOM 3199 C CA . HIS A 1 423 ? -6.602 -4.942 19.778 1.00 78.31 423 HIS A CA 1
ATOM 3200 C C . HIS A 1 423 ? -5.608 -3.905 19.236 1.00 78.31 423 HIS A C 1
ATOM 3202 O O . HIS A 1 423 ? -5.728 -2.695 19.423 1.00 78.31 423 HIS A O 1
ATOM 3208 N N . THR A 1 424 ? -4.624 -4.381 18.473 1.00 75.06 424 THR A N 1
ATOM 3209 C CA . THR A 1 424 ? -3.653 -3.534 17.746 1.00 75.06 424 THR A CA 1
ATOM 3210 C C . THR A 1 424 ? -4.247 -2.879 16.491 1.00 75.06 424 THR A C 1
ATOM 3212 O O . THR A 1 424 ? -3.516 -2.346 15.657 1.00 75.06 424 THR A O 1
ATOM 3215 N N . ALA A 1 425 ? -5.569 -2.961 16.336 1.00 72.31 425 ALA A N 1
ATOM 3216 C CA . ALA A 1 425 ? -6.319 -2.426 15.212 1.00 72.31 425 ALA A CA 1
ATOM 3217 C C . ALA A 1 425 ? -6.619 -0.929 15.355 1.00 72.31 425 ALA A C 1
ATOM 3219 O O . ALA A 1 425 ? -6.828 -0.265 14.344 1.00 72.31 425 ALA A O 1
ATOM 3220 N N . LEU A 1 426 ? -6.653 -0.407 16.587 1.00 72.88 426 LEU A N 1
ATOM 3221 C CA . LEU A 1 426 ? -6.959 0.996 16.846 1.00 72.88 426 LEU A CA 1
ATOM 3222 C C . LEU A 1 426 ? -5.718 1.877 16.700 1.00 72.88 426 LEU A C 1
ATOM 3224 O O . LEU A 1 426 ? -4.641 1.515 17.176 1.00 72.88 426 LEU A O 1
ATOM 3228 N N . HIS A 1 427 ? -5.896 3.045 16.081 1.00 78.06 427 HIS A N 1
ATOM 3229 C CA . HIS A 1 427 ? -4.871 4.087 16.026 1.00 78.06 427 HIS A CA 1
ATOM 3230 C C . HIS A 1 427 ? -4.554 4.567 17.442 1.00 78.06 427 HIS A C 1
ATOM 3232 O O . HIS A 1 427 ? -5.474 4.707 18.246 1.00 78.06 427 HIS A O 1
ATOM 3238 N N . ASP A 1 428 ? -3.287 4.856 17.744 1.00 77.94 428 ASP A N 1
ATOM 3239 C CA . ASP A 1 428 ? -2.904 5.314 19.088 1.00 77.94 428 ASP A CA 1
ATOM 3240 C C . ASP A 1 428 ? -3.627 6.609 19.479 1.00 77.94 428 ASP A C 1
ATOM 3242 O O . ASP A 1 428 ? -4.033 6.750 20.625 1.00 77.94 428 ASP A O 1
ATOM 3246 N N . GLU A 1 429 ? -3.904 7.495 18.521 1.00 75.88 429 GLU A N 1
ATOM 3247 C CA . GLU A 1 429 ? -4.720 8.699 18.731 1.00 75.88 429 GLU A CA 1
ATOM 3248 C C . GLU A 1 429 ? -6.149 8.367 19.183 1.00 75.88 429 GLU A C 1
ATOM 3250 O O . GLU A 1 429 ? -6.638 8.918 20.165 1.00 75.88 429 GLU A O 1
ATOM 3255 N N . LEU A 1 430 ? -6.817 7.427 18.504 1.00 78.69 430 LEU A N 1
ATOM 3256 C CA . LEU A 1 430 ? -8.164 7.000 18.888 1.00 78.69 430 LEU A CA 1
ATOM 3257 C C . LEU A 1 430 ? -8.140 6.208 20.200 1.00 78.69 430 LEU A C 1
ATOM 3259 O O . LEU A 1 430 ? -9.088 6.293 20.975 1.00 78.69 430 LEU A O 1
ATOM 3263 N N . ARG A 1 431 ? -7.058 5.467 20.475 1.00 81.00 431 ARG A N 1
ATOM 3264 C CA . ARG A 1 431 ? -6.842 4.773 21.752 1.00 81.00 431 ARG A CA 1
ATOM 3265 C C . ARG A 1 431 ? -6.709 5.776 22.888 1.00 81.00 431 ARG A C 1
ATOM 3267 O O . ARG A 1 431 ? -7.386 5.626 23.897 1.00 81.00 431 ARG A O 1
ATOM 3274 N N . GLN A 1 432 ? -5.880 6.797 22.708 1.00 81.94 432 GLN A N 1
ATOM 3275 C CA . GLN A 1 432 ? -5.683 7.863 23.677 1.00 81.94 432 GLN A CA 1
ATOM 3276 C C . GLN A 1 432 ? -6.987 8.627 23.907 1.00 81.94 432 GLN A C 1
ATOM 3278 O O . GLN A 1 432 ? -7.403 8.795 25.049 1.00 81.94 432 GLN A O 1
ATOM 3283 N N . ARG A 1 433 ? -7.698 8.982 22.831 1.00 79.75 433 ARG A N 1
ATOM 3284 C CA . ARG A 1 433 ? -8.995 9.655 22.923 1.00 79.75 433 ARG A CA 1
ATOM 3285 C C . ARG A 1 433 ? -10.043 8.808 23.644 1.00 79.75 433 ARG A C 1
ATOM 3287 O O . ARG A 1 433 ? -10.762 9.319 24.495 1.00 79.75 433 ARG A O 1
ATOM 3294 N N . ALA A 1 434 ? -10.114 7.514 23.346 1.00 78.94 434 ALA A N 1
ATOM 3295 C CA . ALA A 1 434 ? -10.985 6.586 24.057 1.00 78.94 434 ALA A CA 1
ATOM 3296 C C . ALA A 1 434 ? -10.645 6.502 25.552 1.00 78.94 434 ALA A C 1
ATOM 3298 O O . ALA A 1 434 ? -11.553 6.496 26.379 1.00 78.94 434 ALA A O 1
ATOM 3299 N N . VAL A 1 435 ? -9.356 6.473 25.908 1.00 80.56 435 VAL A N 1
ATOM 3300 C CA . VAL A 1 435 ? -8.896 6.489 27.307 1.00 80.56 435 VAL A CA 1
ATOM 3301 C C . VAL A 1 435 ? -9.263 7.805 27.999 1.00 80.56 435 VAL A C 1
ATOM 3303 O O . VAL A 1 435 ? -9.722 7.778 29.137 1.00 80.56 435 VAL A O 1
ATOM 3306 N N . GLU A 1 436 ? -9.123 8.948 27.327 1.00 80.56 436 GLU A N 1
ATOM 3307 C CA . GLU A 1 436 ? -9.534 10.254 27.857 1.00 80.56 436 GLU A CA 1
ATOM 3308 C C . GLU A 1 436 ? -11.041 10.320 28.111 1.00 80.56 436 GLU A C 1
ATOM 3310 O O . GLU A 1 436 ? -11.464 10.728 29.193 1.00 80.56 436 GLU A O 1
ATOM 3315 N N . ILE A 1 437 ? -11.852 9.879 27.144 1.00 71.25 437 ILE A N 1
ATOM 3316 C CA . ILE A 1 437 ? -13.312 9.851 27.282 1.00 71.25 437 ILE A CA 1
ATOM 3317 C C . ILE A 1 437 ? -13.723 8.887 28.405 1.00 71.25 437 ILE A C 1
ATOM 3319 O O . ILE A 1 437 ? -14.584 9.217 29.220 1.00 71.25 437 ILE A O 1
ATOM 3323 N N . LEU A 1 438 ? -13.065 7.728 28.518 1.00 72.00 438 LEU A N 1
ATOM 3324 C CA . LEU A 1 438 ? -13.254 6.813 29.646 1.00 72.00 438 LEU A CA 1
ATOM 3325 C C . LEU A 1 438 ? -12.918 7.471 30.981 1.00 72.00 438 LEU A C 1
ATOM 3327 O O . LEU A 1 438 ? -13.691 7.344 31.926 1.00 72.00 438 LEU A O 1
ATOM 3331 N N . GLY A 1 439 ? -11.795 8.186 31.057 1.00 75.69 439 GLY A N 1
ATOM 3332 C CA . GLY A 1 439 ? -11.400 8.931 32.248 1.00 75.69 439 GLY A CA 1
ATOM 3333 C C . GLY A 1 439 ? -12.469 9.941 32.657 1.00 75.69 439 GLY A C 1
ATOM 3334 O O . GLY A 1 439 ? -12.849 9.986 33.823 1.00 75.69 439 GLY A O 1
ATOM 3335 N N . GLN A 1 440 ? -13.029 10.676 31.694 1.00 75.50 440 GLN A N 1
ATOM 3336 C CA . GLN A 1 440 ? -14.122 11.620 31.935 1.00 75.50 440 GLN A CA 1
ATOM 3337 C C . GLN A 1 440 ? -15.393 10.920 32.438 1.00 75.50 440 GLN A C 1
ATOM 3339 O O . GLN A 1 440 ? -16.004 11.391 33.395 1.00 75.50 440 GLN A O 1
ATOM 3344 N N . HIS A 1 441 ? -15.781 9.781 31.855 1.00 68.88 441 HIS A N 1
ATOM 3345 C CA . HIS A 1 441 ? -16.956 9.027 32.304 1.00 68.88 441 HIS A CA 1
ATOM 3346 C C . HIS A 1 441 ? -16.776 8.403 33.690 1.00 68.88 441 HIS A C 1
ATOM 3348 O O . HIS A 1 441 ? -17.697 8.464 34.507 1.00 68.88 441 HIS A O 1
ATOM 3354 N N . HIS A 1 442 ? -15.604 7.832 33.976 1.00 69.69 442 HIS A N 1
ATOM 3355 C CA . HIS A 1 442 ? -15.294 7.286 35.295 1.00 69.69 442 HIS A CA 1
ATOM 3356 C C . HIS A 1 442 ? -15.280 8.377 36.359 1.00 69.69 442 HIS A C 1
ATOM 3358 O O . HIS A 1 442 ? -15.827 8.170 37.437 1.00 69.69 442 HIS A O 1
ATOM 3364 N N . ASP A 1 443 ? -14.705 9.537 36.053 1.00 70.19 443 ASP A N 1
ATOM 3365 C CA . ASP A 1 443 ? -14.623 10.660 36.981 1.00 70.19 443 ASP A CA 1
ATOM 3366 C C . ASP A 1 443 ? -16.007 11.285 37.225 1.00 70.19 443 ASP A C 1
ATOM 3368 O O . ASP A 1 443 ? -16.381 11.526 38.368 1.00 70.19 443 ASP A O 1
ATOM 3372 N N . VAL A 1 444 ? -16.848 11.436 36.194 1.00 68.81 444 VAL A N 1
ATOM 3373 C CA . VAL A 1 444 ? -18.249 11.857 36.380 1.00 68.81 444 VAL A CA 1
ATOM 3374 C C . VAL A 1 444 ? -19.020 10.836 37.217 1.00 68.81 444 VAL A C 1
ATOM 3376 O O . VAL A 1 444 ? -19.669 11.227 38.180 1.00 68.81 444 VAL A O 1
ATOM 3379 N N . GLY A 1 445 ? -18.905 9.538 36.923 1.00 63.09 445 GLY A N 1
ATOM 3380 C CA . GLY A 1 445 ? -19.560 8.482 37.699 1.00 63.09 445 GLY A CA 1
ATOM 3381 C C . GLY A 1 445 ? -19.116 8.460 39.163 1.00 63.09 445 GLY A C 1
ATOM 3382 O O . GLY A 1 445 ? -19.959 8.405 40.056 1.00 63.09 445 GLY A O 1
ATOM 3383 N N . LEU A 1 446 ? -17.810 8.584 39.421 1.00 58.88 446 LEU A N 1
ATOM 3384 C CA . LEU A 1 446 ? -17.241 8.700 40.766 1.00 58.88 446 LEU A CA 1
ATOM 3385 C C . LEU A 1 446 ? -17.720 9.965 41.473 1.00 58.88 446 LEU A C 1
ATOM 3387 O O . LEU A 1 446 ? -18.141 9.876 42.621 1.00 58.88 446 LEU A O 1
ATOM 3391 N N . ARG A 1 447 ? -17.721 11.124 40.810 1.00 64.25 447 ARG A N 1
ATOM 3392 C CA . ARG A 1 447 ? -18.229 12.378 41.386 1.00 64.25 447 ARG A CA 1
ATOM 3393 C C . ARG A 1 447 ? -19.723 12.301 41.691 1.00 64.25 447 ARG A C 1
ATOM 3395 O O . ARG A 1 447 ? -20.135 12.743 42.759 1.00 64.25 447 ARG A O 1
ATOM 3402 N N . THR A 1 448 ? -20.529 11.705 40.813 1.00 69.69 448 THR A N 1
ATOM 3403 C CA . THR A 1 448 ? -21.964 11.490 41.048 1.00 69.69 448 THR A CA 1
ATOM 3404 C C . THR A 1 448 ? -22.188 10.523 42.211 1.00 69.69 448 THR A C 1
ATOM 3406 O O . THR A 1 448 ? -22.972 10.834 43.101 1.00 69.69 448 THR A O 1
ATOM 3409 N N . LEU A 1 449 ? -21.446 9.412 42.285 1.00 63.84 449 LEU A N 1
ATOM 3410 C CA . LEU A 1 449 ? -21.456 8.492 43.433 1.00 63.84 449 LEU A CA 1
ATOM 3411 C C . LEU A 1 449 ? -21.041 9.185 44.737 1.00 63.84 449 LEU A C 1
ATOM 3413 O O . LEU A 1 449 ? -21.667 8.987 45.779 1.00 63.84 449 LEU A O 1
ATOM 3417 N N . MET A 1 450 ? -20.005 10.022 44.687 1.00 66.88 450 MET A N 1
ATOM 3418 C CA . MET A 1 450 ? -19.518 10.799 45.830 1.00 66.88 450 MET A CA 1
ATOM 3419 C C . MET A 1 450 ? -20.524 11.871 46.277 1.00 66.88 450 MET A C 1
ATOM 3421 O O . MET A 1 450 ? -20.509 12.249 47.446 1.00 66.88 450 MET A O 1
ATOM 3425 N N . ALA A 1 451 ? -21.413 12.326 45.390 1.00 74.06 451 ALA A N 1
ATOM 3426 C CA . ALA A 1 451 ? -22.481 13.274 45.706 1.00 74.06 451 ALA A CA 1
ATOM 3427 C C . ALA A 1 451 ? -23.732 12.619 46.330 1.00 74.06 451 ALA A C 1
ATOM 3429 O O . ALA A 1 451 ? -24.550 13.322 46.922 1.00 74.06 451 ALA A O 1
ATOM 3430 N N . LEU A 1 452 ? -23.892 11.292 46.235 1.00 71.25 452 LEU A N 1
ATOM 3431 C CA . LEU A 1 452 ? -24.993 10.559 46.875 1.00 71.25 452 LEU A CA 1
ATOM 3432 C C . LEU A 1 452 ? -24.798 10.459 48.395 1.00 71.25 452 LEU A C 1
ATOM 3434 O O . LEU A 1 452 ? -23.663 10.442 48.887 1.00 71.25 452 LEU A O 1
ATOM 3438 N N . SER A 1 453 ? -25.903 10.339 49.143 1.00 80.25 453 SER A N 1
ATOM 3439 C CA . SER A 1 453 ? -25.851 10.062 50.584 1.00 80.25 453 SER A CA 1
ATOM 3440 C C . SER A 1 453 ? -25.177 8.705 50.855 1.00 80.25 453 SER A C 1
ATOM 3442 O O . SER A 1 453 ? -25.209 7.828 49.987 1.00 80.25 453 SER A O 1
ATOM 3444 N N . PRO A 1 454 ? -24.551 8.503 52.031 1.00 74.25 454 PRO A N 1
ATOM 3445 C CA . PRO A 1 454 ? -23.770 7.296 52.319 1.00 74.25 454 PRO A CA 1
ATOM 3446 C C . PRO A 1 454 ? -24.531 5.982 52.085 1.00 74.25 454 PRO A C 1
ATOM 3448 O O . PRO A 1 454 ? -23.978 5.060 51.485 1.00 74.25 454 PRO A O 1
ATOM 3451 N N . ASP A 1 455 ? -25.807 5.930 52.471 1.00 79.75 455 ASP A N 1
ATOM 3452 C CA . ASP A 1 455 ? -26.647 4.734 52.332 1.00 79.75 455 ASP A CA 1
ATOM 3453 C C . ASP A 1 455 ? -26.948 4.411 50.858 1.00 79.75 455 ASP A C 1
ATOM 3455 O O . ASP A 1 455 ? -26.855 3.261 50.430 1.00 79.75 455 ASP A O 1
ATOM 3459 N N . VAL A 1 456 ? -27.225 5.439 50.047 1.00 76.25 456 VAL A N 1
ATOM 3460 C CA . VAL A 1 456 ? -27.499 5.291 48.607 1.00 76.25 456 VAL A CA 1
ATOM 3461 C C . VAL A 1 456 ? -26.216 4.973 47.839 1.00 76.25 456 VAL A C 1
ATOM 3463 O O . VAL A 1 456 ? -26.232 4.171 46.909 1.00 76.25 456 VAL A O 1
ATOM 3466 N N . ARG A 1 457 ? -25.080 5.544 48.252 1.00 82.00 457 ARG A N 1
ATOM 3467 C CA . ARG A 1 457 ? -23.765 5.237 47.681 1.00 82.00 457 ARG A CA 1
ATOM 3468 C C . ARG A 1 457 ? -23.368 3.786 47.931 1.00 82.00 457 ARG A C 1
ATOM 3470 O O . ARG A 1 457 ? -22.892 3.145 47.003 1.00 82.00 457 ARG A O 1
ATOM 3477 N N . MET A 1 458 ? -23.572 3.263 49.144 1.00 64.06 458 MET A N 1
ATOM 3478 C CA . MET A 1 458 ? -23.302 1.851 49.438 1.00 64.06 458 MET A CA 1
ATOM 3479 C C . MET A 1 458 ? -24.177 0.918 48.601 1.00 64.06 458 MET A C 1
ATOM 3481 O O . MET A 1 458 ? -23.650 -0.033 48.030 1.00 64.06 458 MET A O 1
ATOM 3485 N N . ALA A 1 459 ? -25.476 1.203 48.482 1.00 71.88 459 ALA A N 1
ATOM 3486 C CA . ALA A 1 459 ? -26.376 0.416 47.640 1.00 71.88 459 ALA A CA 1
ATOM 3487 C C . ALA A 1 459 ? -25.946 0.448 46.160 1.00 71.88 459 ALA A C 1
ATOM 3489 O O . ALA A 1 459 ? -25.810 -0.603 45.538 1.00 71.88 459 ALA A O 1
ATOM 3490 N N . ALA A 1 460 ? -25.626 1.634 45.630 1.00 65.44 460 ALA A N 1
ATOM 3491 C CA . ALA A 1 460 ? -25.157 1.801 44.255 1.00 65.44 460 ALA A CA 1
ATOM 3492 C C . ALA A 1 460 ? -23.793 1.130 44.006 1.00 65.44 460 ALA A C 1
ATOM 3494 O O . ALA A 1 460 ? -23.587 0.517 42.965 1.00 65.44 460 ALA A O 1
ATOM 3495 N N . MET A 1 461 ? -22.853 1.189 44.957 1.00 57.81 461 MET A N 1
ATOM 3496 C CA . MET A 1 461 ? -21.573 0.477 44.845 1.00 57.81 461 MET A CA 1
ATOM 3497 C C . MET A 1 461 ? -21.760 -1.042 44.863 1.00 57.81 461 MET A C 1
ATOM 3499 O O . MET A 1 461 ? -21.058 -1.741 44.139 1.00 57.81 461 MET A O 1
ATOM 3503 N N . HIS A 1 462 ? -22.707 -1.551 45.651 1.00 60.62 462 HIS A N 1
ATOM 3504 C CA . HIS A 1 462 ? -23.011 -2.979 45.706 1.00 60.62 462 HIS A CA 1
ATOM 3505 C C . HIS A 1 462 ? -23.690 -3.489 44.421 1.00 60.62 462 HIS A C 1
ATOM 3507 O O . HIS A 1 462 ? -23.565 -4.665 44.098 1.00 60.62 462 HIS A O 1
ATOM 3513 N N . GLU A 1 463 ? -24.377 -2.613 43.684 1.00 58.59 463 GLU A N 1
ATOM 3514 C CA . GLU A 1 463 ? -24.979 -2.906 42.375 1.00 58.59 463 GLU A CA 1
ATOM 3515 C C . GLU A 1 463 ? -23.976 -2.762 41.213 1.00 58.59 463 GLU A C 1
ATOM 3517 O O . GLU A 1 463 ? -24.063 -3.478 40.220 1.00 58.59 463 GLU A O 1
ATOM 3522 N N . ILE A 1 464 ? -23.005 -1.848 41.330 1.00 49.69 464 ILE A N 1
ATOM 3523 C CA . ILE A 1 464 ? -21.988 -1.594 40.293 1.00 49.69 464 ILE A CA 1
ATOM 3524 C C . ILE A 1 464 ? -20.813 -2.582 40.380 1.00 49.69 464 ILE A C 1
ATOM 3526 O O . ILE A 1 464 ? -20.249 -2.949 39.347 1.00 49.69 464 ILE A O 1
ATOM 3530 N N . PHE A 1 465 ? -20.415 -2.982 41.592 1.00 47.97 465 PHE A N 1
ATOM 3531 C CA . PHE A 1 465 ? -19.212 -3.791 41.840 1.00 47.97 465 PHE A CA 1
ATOM 3532 C C . PHE A 1 465 ? -19.488 -5.191 42.415 1.00 47.97 465 PHE A C 1
ATOM 3534 O O . PHE A 1 465 ? -18.537 -5.957 42.584 1.00 47.97 465 PHE A O 1
ATOM 3541 N N . GLY A 1 466 ? -20.747 -5.513 42.728 1.00 36.41 466 GLY A N 1
ATOM 3542 C CA . GLY A 1 466 ? -21.209 -6.860 43.092 1.00 36.41 466 GLY A CA 1
ATOM 3543 C C . GLY A 1 466 ? -21.766 -7.603 41.889 1.00 36.41 466 GLY A C 1
ATOM 3544 O O . GLY A 1 466 ? -21.688 -8.853 41.903 1.00 36.41 466 GLY A O 1
#

pLDDT: mean 90.35, std 9.52, range [36.41, 98.56]

Secondary structure (DSSP, 8-state):
--HHHHHHHHHHHHHSTT----HHHHHHHHHIIIIIS-HHHHHHHHHH-HHHHHHHHHHHHHHHH---TTHHHHHHHHHHT-SS--------S-HHHHHHHHHHHHHHHHHHSSTTSHHHHHTSTT-TT--TT-PSPSSHHHHSTT-HHHHHHHHHHHHHSSS-SHHHHHHHHHHHHHHHHHHHHHHT-HHHHHHHHHHHHHHHH-----SSTTS----HHHHHHHHHHHHHHHHHHHHHHHHHHHSTT--TTHHHHHHGGGHHHHHHHHHHHHHHH--TTSHHHHHHHHHHHHHHHHTT--GGGS-HHHHTTSPPPP-HHHHHHHHHHHHHH-TTB--STTT--BGGGSSTT--PEEPTTTS--EESSHHHHHHHHTTSSSS-HHHHHHHHHHHHH-SSHHHHHHTS-HHHHHHHHHHHHHSTTS-HHHHHHHHHHHHHHHHHHHHHHHHS-HHHHHHHHHHHH-

Foldseek 3Di:
DQLLVVLVVLLVCLPDPLNADQLLVLLVNLCCLQPVDDVVSLQVCQQNVLSSLLSLLVSLLCLQPDPDPCSQVRNVVSNVPPPDDPDCDDDDPGSSLSNNQSSLSNNLSQQDDDCLHLLNQCLDQLASLADPSNGPPVAVCSNAVVAPLSSLVSLLVSLQPLQDLRSLLSLLSCCLRPVVRSLCNLLVDVVSLVSNLVSLLCLLLFPDPPCPDPPPRDPPVVVVSSLVSSLSSLQSSLSNLLSCCPRLQHFQCSSVSSCVVPLVSNLVSLQSNLVSVVDLPDPSNLSSLQSNVVSCVVVVHDPVVHDPSSVVSDDPDADLLRLLVVLLVLLQSNQQFAQQQPPRDGSSNDDGNDTFPADPQQSRGGHPDPVSLVCLQPPVWVARCVLQRNLSNQQVPDPDNVVSLVPDDPVNSVRSLRSSLRGSSHHVVSNVVSVVSVVVVVVVVVVVLVPDDPVVSVVVCVVVVD

Organism: Auricularia subglabra (strain TFB-10046 / SS5) (NCBI:txid717982)